Protein AF-0000000084953894 (afdb_homodimer)

Sequence (410 aa):
MKIAQKYSHLNGEEYLLVHHKKLYKEIIDTIRSIDASNFMTKESKEKTMRGKMLYSPIELNRTFNKKFKELGWNECRYQYYITTDQKILPELIMLPYDKQKDFLISKGIKYPISSYKQTDFVKDQIAVEVQFGKYAFVAFDLFVKHLLFYSGGVINLGIEVLPTKKMQAQMSSGVAYYEGEVYNVLRHGRNNPPVPLLILGIEQDMKIAQKYSHLNGEEYLLVHHKKLYKEIIDTIRSIDASNFMTKESKEKTMRGKMLYSPIELNRTFNKKFKELGWNECRYQYYITTDQKILPELIMLPYDKQKDFLISKGIKYPISSYKQTDFVKDQIAVEVQFGKYAFVAFDLFVKHLLFYSGGVINLGIEVLPTKKMQAQMSSGVAYYEGEVYNVLRHGRNNPPVPLLILGIEQD

pLDDT: mean 95.9, std 3.32, range [81.19, 98.88]

Organism: Tannerella forsythia (strain ATCC 43037 / JCM 10827 / CCUG 21028 A / KCTC 5666 / FDC 338) (NCBI:txid203275)

InterPro domains:
  IPR011335 Restriction endonuclease type II-like [SSF52980] (1-203)
  IPR011338 Restriction endonuclease, type II, BamHI/BglIII/BstY [G3DSA:3.40.91.20] (1-204)
  IPR015278 Type-2 restriction enzyme BglII-like [PF09195] (5-202)

Solvent-accessible surface area (backbone atoms only — not comparable to full-atom values): 21800 Å² total; per-residue (Å²): 36,37,78,78,43,79,45,60,38,72,51,24,49,58,49,31,63,72,78,34,45,67,60,47,49,49,54,52,49,55,50,46,68,40,64,53,81,78,33,50,74,32,66,35,82,47,87,93,45,58,70,38,66,17,47,30,51,68,61,52,49,52,52,51,52,52,56,41,43,76,71,63,31,34,67,46,74,49,66,42,68,61,54,77,49,76,85,52,44,72,62,48,60,72,44,58,59,92,49,33,56,60,51,40,41,75,74,67,41,88,74,73,48,75,50,70,50,74,47,64,30,37,51,95,36,32,35,47,44,79,51,71,49,52,37,32,52,53,40,25,40,65,63,39,51,44,41,51,37,36,70,62,66,60,25,73,35,31,33,42,38,27,28,22,59,77,40,32,72,44,38,63,86,63,44,39,28,30,56,63,53,50,28,51,41,56,73,62,36,86,68,32,62,86,51,27,24,31,40,37,14,30,31,68,116,36,36,79,78,43,77,45,60,38,73,51,25,48,58,49,31,64,72,77,33,45,67,61,47,50,48,55,53,49,56,51,45,70,38,65,52,81,78,32,50,73,31,65,34,80,46,89,92,44,58,71,39,67,17,48,31,52,70,61,50,49,51,51,51,51,53,55,41,42,77,72,64,32,32,67,45,75,49,67,42,67,61,56,80,49,76,84,51,44,71,60,48,61,74,43,58,60,91,49,30,58,60,52,41,42,75,75,67,40,89,75,75,48,76,50,70,51,74,47,66,29,37,53,95,37,32,34,47,44,79,50,70,49,50,38,32,53,53,42,24,42,64,64,41,49,44,40,51,37,36,72,64,65,59,26,74,34,32,34,41,39,26,27,22,59,77,42,32,72,43,37,64,84,63,44,39,28,30,56,63,53,47,28,50,40,56,73,62,36,85,68,32,62,84,51,28,24,29,40,36,14,30,31,68,117

Radius of gyration: 21.79 Å; Cα contacts (8 Å, |Δi|>4): 753; chains: 2; bounding box: 54×58×52 Å

Secondary structure (DSSP, 8-state):
-EEEEEEEETTHHHHHHHH-HHHHHHHHHHHHT--GGGG--EEP-SGGGTT-EE--HHHHHHHHHHHHHHTT-EEEEEEEEE-S-TTTHHHHTTS-HHHHHHHHHHTT-SSPEEEEEEEEEEETTEEEEE--SBHHHHHHIIIIIHHHHHHTTS-SEEEEEEE-HHHHTTS-TTB--HHHHHHHHHHT-TT-SSS-EEEEEEE--/-EEEEEEEETTHHHHHHHH-HHHHHHHHHHHHT--GGGG--EEP-SGGGTT-EE--HHHHHHHHHHHHHHTT-EEEEEEEE--S-TTTHHHHTTS-HHHHHHHHHHTT-SSPPEEEEEEEEEETTEEEEE--SBHHHHHHIIIIIHHHHHHTTS-SEEEEEEE-HHHHTTS-TTB--HHHHHHHHHHT-TT-SSS-EEEEEEE--

Structure (mmCIF, N/CA/C/O backbone):
data_AF-0000000084953894-model_v1
#
loop_
_entity.id
_entity.type
_entity.pdbx_description
1 polymer 'Restriction endonuclease BglII'
#
loop_
_atom_site.group_PDB
_atom_site.id
_atom_site.type_symbol
_atom_site.label_atom_id
_atom_site.label_alt_id
_atom_site.label_comp_id
_atom_site.label_asym_id
_atom_site.label_entity_id
_atom_site.label_seq_id
_atom_site.pdbx_PDB_ins_code
_atom_site.Cartn_x
_atom_site.Cartn_y
_atom_site.Cartn_z
_atom_site.occupancy
_atom_site.B_iso_or_equiv
_atom_site.auth_seq_id
_atom_site.auth_comp_id
_atom_site.auth_asym_id
_atom_site.auth_atom_id
_atom_site.pdbx_PDB_model_num
ATOM 1 N N . MET A 1 1 ? -0.68 26.766 4.434 1 94.44 1 MET A N 1
ATOM 2 C CA . MET A 1 1 ? -1.524 25.625 4.758 1 94.44 1 MET A CA 1
ATOM 3 C C . MET A 1 1 ? -1.52 25.344 6.258 1 94.44 1 MET A C 1
ATOM 5 O O . MET A 1 1 ? -0.547 25.672 6.949 1 94.44 1 MET A O 1
ATOM 9 N N . LYS A 1 2 ? -2.607 24.906 6.719 1 96.62 2 LYS A N 1
ATOM 10 C CA . LYS A 1 2 ? -2.66 24.562 8.133 1 96.62 2 LYS A CA 1
ATOM 11 C C . LYS A 1 2 ? -2.639 23.047 8.32 1 96.62 2 LYS A C 1
ATOM 13 O O . LYS A 1 2 ? -3.104 22.297 7.457 1 96.62 2 LYS A O 1
ATOM 18 N N . ILE A 1 3 ? -2.076 22.641 9.43 1 98.25 3 ILE A N 1
ATOM 19 C CA . ILE A 1 3 ? -2.176 21.25 9.883 1 98.25 3 ILE A CA 1
ATOM 20 C C . ILE A 1 3 ? -3.443 21.078 10.719 1 98.25 3 ILE A C 1
ATOM 22 O O . ILE A 1 3 ? -3.502 21.5 11.867 1 98.25 3 ILE A O 1
ATOM 26 N N . ALA A 1 4 ? -4.406 20.453 10.125 1 97.94 4 ALA A N 1
ATOM 27 C CA . ALA A 1 4 ? -5.734 20.391 10.727 1 97.94 4 ALA A CA 1
ATOM 28 C C . ALA A 1 4 ? -5.875 19.172 11.633 1 97.94 4 ALA A C 1
ATOM 30 O O . ALA A 1 4 ? -6.664 19.172 12.578 1 97.94 4 ALA A O 1
ATOM 31 N N . GLN A 1 5 ? -5.156 18.141 11.305 1 97.88 5 GLN A N 1
ATOM 32 C CA . GLN A 1 5 ? -5.258 16.891 12.047 1 97.88 5 GLN A CA 1
ATOM 33 C C . GLN A 1 5 ? -3.896 16.219 12.164 1 97.88 5 GLN A C 1
ATOM 35 O O . GLN A 1 5 ? -3.033 16.375 11.305 1 97.88 5 GLN A O 1
ATOM 40 N N . LYS A 1 6 ? -3.719 15.492 13.242 1 98.44 6 LYS A N 1
ATOM 41 C CA . LYS A 1 6 ? -2.49 14.742 13.492 1 98.44 6 LYS A CA 1
ATOM 42 C C . LYS A 1 6 ? -2.795 13.359 14.062 1 98.44 6 LYS A C 1
ATOM 44 O O . LYS A 1 6 ? -3.721 13.203 14.867 1 98.44 6 LYS A O 1
ATOM 49 N N . TYR A 1 7 ? -2.021 12.406 13.664 1 98.44 7 TYR A N 1
ATOM 50 C CA . TYR A 1 7 ? -2.061 11.078 14.258 1 98.44 7 TYR A CA 1
ATOM 51 C C . TYR A 1 7 ? -0.653 10.57 14.555 1 98.44 7 TYR A C 1
ATOM 53 O O . TYR A 1 7 ? 0.178 10.461 13.648 1 98.44 7 TYR A O 1
ATOM 61 N N . SER A 1 8 ? -0.43 10.336 15.836 1 98.56 8 SER A N 1
ATOM 62 C CA . SER A 1 8 ? 0.861 9.828 16.297 1 98.56 8 SER A CA 1
ATOM 63 C C . SER A 1 8 ? 0.828 8.32 16.484 1 98.56 8 SER A C 1
ATOM 65 O O . SER A 1 8 ? 0.278 7.828 17.484 1 98.56 8 SER A O 1
ATOM 67 N N . HIS A 1 9 ? 1.453 7.535 15.578 1 98.5 9 HIS A N 1
ATOM 68 C CA . HIS A 1 9 ? 1.542 6.082 15.656 1 98.5 9 HIS A CA 1
ATOM 69 C C . HIS A 1 9 ? 2.814 5.645 16.375 1 98.5 9 HIS A C 1
ATOM 71 O O . HIS A 1 9 ? 3.912 6.09 16.031 1 98.5 9 HIS A O 1
ATOM 77 N N . LEU A 1 10 ? 2.703 4.848 17.406 1 98 10 LEU A N 1
ATOM 78 C CA . LEU A 1 10 ? 3.814 4.352 18.203 1 98 10 LEU A CA 1
ATOM 79 C C . LEU A 1 10 ? 4.652 5.508 18.75 1 98 10 LEU A C 1
ATOM 81 O O . LEU A 1 10 ? 5.883 5.48 18.656 1 98 10 LEU A O 1
ATOM 85 N N . ASN A 1 11 ? 3.986 6.609 19.094 1 98.12 11 ASN A N 1
ATOM 86 C CA . ASN A 1 11 ? 4.555 7.781 19.766 1 98.12 11 ASN A CA 1
ATOM 87 C C . ASN A 1 11 ? 5.496 8.547 18.828 1 98.12 11 ASN A C 1
ATOM 89 O O . ASN A 1 11 ? 6.551 9.008 19.266 1 98.12 11 ASN A O 1
ATOM 93 N N . GLY A 1 12 ? 5.102 8.586 17.578 1 98.56 12 GLY A N 1
ATOM 94 C CA . GLY A 1 12 ? 5.918 9.289 16.594 1 98.56 12 GLY A CA 1
ATOM 95 C C . GLY A 1 12 ? 6.066 10.766 16.891 1 98.56 12 GLY A C 1
ATOM 96 O O . GLY A 1 12 ? 7.176 11.305 16.844 1 98.56 12 GLY A O 1
ATOM 97 N N . GLU A 1 13 ? 4.941 11.375 17.219 1 98.81 13 GLU A N 1
ATOM 98 C CA . GLU A 1 13 ? 5.016 12.805 17.484 1 98.81 13 GLU A CA 1
ATOM 99 C C . GLU A 1 13 ? 5.82 13.086 18.75 1 98.81 13 GLU A C 1
ATOM 101 O O . GLU A 1 13 ? 6.625 14.023 18.781 1 98.81 13 GLU A O 1
ATOM 106 N N . GLU A 1 14 ? 5.629 12.32 19.781 1 98.75 14 GLU A N 1
ATOM 107 C CA . GLU A 1 14 ? 6.32 12.469 21.047 1 98.75 14 GLU A CA 1
ATOM 108 C C . GLU A 1 14 ? 7.832 12.336 20.875 1 98.75 14 GLU A C 1
ATOM 110 O O . GLU A 1 14 ? 8.602 13.086 21.5 1 98.75 14 GLU A O 1
ATOM 115 N N . TYR A 1 15 ? 8.188 11.406 20.078 1 98.62 15 TYR A N 1
ATOM 116 C CA . TYR A 1 15 ? 9.602 11.227 19.766 1 98.62 15 TYR A CA 1
ATOM 117 C C . TYR A 1 15 ? 10.195 12.508 19.203 1 98.62 15 TYR A C 1
ATOM 119 O O . TYR A 1 15 ? 11.289 12.922 19.594 1 98.62 15 TYR A O 1
ATOM 127 N N . LEU A 1 16 ? 9.477 13.141 18.297 1 98.69 16 LEU A N 1
ATOM 128 C CA . LEU A 1 16 ? 9.945 14.383 17.688 1 98.69 16 LEU A CA 1
ATOM 129 C C . LEU A 1 16 ? 10.023 15.492 18.734 1 98.69 16 LEU A C 1
ATOM 131 O O . LEU A 1 16 ? 11.008 16.234 18.781 1 98.69 16 LEU A O 1
ATOM 135 N N . LEU A 1 17 ? 9.016 15.648 19.516 1 98.62 17 LEU A N 1
ATOM 136 C CA . LEU A 1 17 ? 8.914 16.703 20.516 1 98.62 17 LEU A CA 1
ATOM 137 C C . LEU A 1 17 ? 10.062 16.625 21.516 1 98.62 17 LEU A C 1
ATOM 139 O O . LEU A 1 17 ? 10.539 17.641 22.016 1 98.62 17 LEU A O 1
ATOM 143 N N . VAL A 1 18 ? 10.539 15.414 21.797 1 98.5 18 VAL A N 1
ATOM 144 C CA . VAL A 1 18 ? 11.555 15.211 22.812 1 98.5 18 VAL A CA 1
ATOM 145 C C . VAL A 1 18 ? 12.945 15.258 22.188 1 98.5 18 VAL A C 1
ATOM 147 O O . VAL A 1 18 ? 13.844 15.93 22.703 1 98.5 18 VAL A O 1
ATOM 150 N N . HIS A 1 19 ? 13.164 14.609 21.078 1 98.31 19 HIS A N 1
ATOM 151 C CA . HIS A 1 19 ? 14.516 14.375 20.578 1 98.31 19 HIS A CA 1
ATOM 152 C C . HIS A 1 19 ? 14.82 15.266 19.375 1 98.31 19 HIS A C 1
ATOM 154 O O . HIS A 1 19 ? 15.984 15.438 19.016 1 98.31 19 HIS A O 1
ATOM 160 N N . HIS A 1 20 ? 13.742 15.836 18.734 1 98.44 20 HIS A N 1
ATOM 161 C CA . HIS A 1 20 ? 13.945 16.578 17.5 1 98.44 20 HIS A CA 1
ATOM 162 C C . HIS A 1 20 ? 13.039 17.812 17.438 1 98.44 20 HIS A C 1
ATOM 164 O O . HIS A 1 20 ? 12.391 18.047 16.422 1 98.44 20 HIS A O 1
ATOM 170 N N . LYS A 1 21 ? 12.945 18.578 18.469 1 98.19 21 LYS A N 1
ATOM 171 C CA . LYS A 1 21 ? 12.016 19.688 18.609 1 98.19 21 LYS A CA 1
ATOM 172 C C . LYS A 1 21 ? 12.234 20.719 17.516 1 98.19 21 LYS A C 1
ATOM 174 O O . LYS A 1 21 ? 11.273 21.188 16.891 1 98.19 21 LYS A O 1
ATOM 179 N N . LYS A 1 22 ? 13.406 21.078 17.234 1 98.19 22 LYS A N 1
ATOM 180 C CA . LYS A 1 22 ? 13.719 22.094 16.219 1 98.19 22 LYS A CA 1
ATOM 181 C C . LYS A 1 22 ? 13.359 21.609 14.828 1 98.19 22 LYS A C 1
ATOM 183 O O . LYS A 1 22 ? 12.797 22.375 14.031 1 98.19 22 LYS A O 1
ATOM 188 N N . LEU A 1 23 ? 13.75 20.359 14.578 1 98.5 23 LEU A N 1
ATOM 189 C CA . LEU A 1 23 ? 13.438 19.781 13.281 1 98.5 23 LEU A CA 1
ATOM 190 C C . LEU A 1 23 ? 11.938 19.719 13.062 1 98.5 23 LEU A C 1
ATOM 192 O O . LEU A 1 23 ? 11.445 19.969 11.961 1 98.5 23 LEU A O 1
ATOM 196 N N . TYR A 1 24 ? 11.25 19.312 14.109 1 98.69 24 TYR A N 1
ATOM 197 C CA . TYR A 1 24 ? 9.789 19.25 14.039 1 98.69 24 TYR A CA 1
ATOM 198 C C . TYR A 1 24 ? 9.203 20.625 13.734 1 98.69 24 TYR A C 1
ATOM 200 O O . TYR A 1 24 ? 8.328 20.75 12.875 1 98.69 24 TYR A O 1
ATOM 208 N N . LYS A 1 25 ? 9.656 21.625 14.398 1 98.5 25 LYS A N 1
ATOM 209 C CA . LYS A 1 25 ? 9.219 23 14.141 1 98.5 25 LYS A CA 1
ATOM 210 C C . LYS A 1 25 ? 9.5 23.406 12.695 1 98.5 25 LYS A C 1
ATOM 212 O O . LYS A 1 25 ? 8.68 24.062 12.062 1 98.5 25 LYS A O 1
ATOM 217 N N . GLU A 1 26 ? 10.656 23.016 12.219 1 98.56 26 GLU A N 1
ATOM 218 C CA . GLU A 1 26 ? 11.039 23.281 10.836 1 98.56 26 GLU A CA 1
ATOM 219 C C . GLU A 1 26 ? 10.023 22.688 9.859 1 98.56 26 GLU A C 1
ATOM 221 O O . GLU A 1 26 ? 9.625 23.344 8.898 1 98.56 26 GLU A O 1
ATOM 226 N N . ILE A 1 27 ? 9.617 21.438 10.078 1 98.62 27 ILE A N 1
ATOM 227 C CA . ILE A 1 27 ? 8.641 20.766 9.234 1 98.62 27 ILE A CA 1
ATOM 228 C C . ILE A 1 27 ? 7.305 21.5 9.289 1 98.62 27 ILE A C 1
ATOM 230 O O . ILE A 1 27 ? 6.719 21.812 8.25 1 98.62 27 ILE A O 1
ATOM 234 N N . ILE A 1 28 ? 6.863 21.844 10.5 1 98.62 28 ILE A N 1
ATOM 235 C CA . ILE A 1 28 ? 5.586 22.516 10.711 1 98.62 28 ILE A CA 1
ATOM 236 C C . ILE A 1 28 ? 5.605 23.875 10.031 1 98.62 28 ILE A C 1
ATOM 238 O O . ILE A 1 28 ? 4.66 24.25 9.328 1 98.62 28 ILE A O 1
ATOM 242 N N . ASP A 1 29 ? 6.645 24.578 10.211 1 98.38 29 ASP A N 1
ATOM 243 C CA . ASP A 1 29 ? 6.773 25.922 9.633 1 98.38 29 ASP A CA 1
ATOM 244 C C . ASP A 1 29 ? 6.781 25.859 8.109 1 98.38 29 ASP A C 1
ATOM 246 O O . ASP A 1 29 ? 6.219 26.734 7.441 1 98.38 29 ASP A O 1
ATOM 250 N N . THR A 1 30 ? 7.48 24.859 7.582 1 98.31 30 THR A N 1
ATOM 251 C CA . THR A 1 30 ? 7.516 24.672 6.137 1 98.31 30 THR A CA 1
ATOM 252 C C . THR A 1 30 ? 6.109 24.469 5.582 1 98.31 30 THR A C 1
ATOM 254 O O . THR A 1 30 ? 5.715 25.125 4.613 1 98.31 30 THR A O 1
ATOM 257 N N . ILE A 1 31 ? 5.32 23.609 6.219 1 98 31 ILE A N 1
ATOM 258 C CA . ILE A 1 31 ? 3.955 23.344 5.789 1 98 31 ILE A CA 1
ATOM 259 C C . ILE A 1 31 ? 3.119 24.609 5.879 1 98 31 ILE A C 1
ATOM 261 O O . ILE A 1 31 ? 2.414 24.969 4.93 1 98 31 ILE A O 1
ATOM 265 N N . ARG A 1 32 ? 3.289 25.375 6.93 1 97.38 32 ARG A N 1
ATOM 266 C CA . ARG A 1 32 ? 2.475 26.547 7.211 1 97.38 32 ARG A CA 1
ATOM 267 C C . ARG A 1 32 ? 2.855 27.703 6.297 1 97.38 32 ARG A C 1
ATOM 269 O O . ARG A 1 32 ? 2.057 28.625 6.078 1 97.38 32 ARG A O 1
ATOM 276 N N . SER A 1 33 ? 4.012 27.672 5.809 1 96.75 33 SER A N 1
ATOM 277 C CA . SER A 1 33 ? 4.5 28.766 4.969 1 96.75 33 SER A CA 1
ATOM 278 C C . SER A 1 33 ? 3.889 28.703 3.574 1 96.75 33 SER A C 1
ATOM 280 O O . SER A 1 33 ? 3.982 29.672 2.811 1 96.75 33 SER A O 1
ATOM 282 N N . ILE A 1 34 ? 3.297 27.578 3.23 1 95.38 34 ILE A N 1
ATOM 283 C CA . ILE A 1 34 ? 2.748 27.391 1.893 1 95.38 34 ILE A CA 1
ATOM 284 C C . ILE A 1 34 ? 1.28 27.812 1.873 1 95.38 34 ILE A C 1
ATOM 286 O O . ILE A 1 34 ? 0.494 27.391 2.723 1 95.38 34 ILE A O 1
ATOM 290 N N . ASP A 1 35 ? 0.935 28.656 0.939 1 92.19 35 ASP A N 1
ATOM 291 C CA . ASP A 1 35 ? -0.45 29.078 0.748 1 92.19 35 ASP A CA 1
ATOM 292 C C . ASP A 1 35 ? -1.132 28.25 -0.333 1 92.19 35 ASP A C 1
ATOM 294 O O . ASP A 1 35 ? -0.946 28.484 -1.526 1 92.19 35 ASP A O 1
ATOM 298 N N . ALA A 1 36 ? -2.008 27.422 0.096 1 86.5 36 ALA A N 1
ATOM 299 C CA . ALA A 1 36 ? -2.635 26.469 -0.813 1 86.5 36 ALA A CA 1
ATOM 300 C C . ALA A 1 36 ? -3.506 27.172 -1.842 1 86.5 36 ALA A C 1
ATOM 302 O O . ALA A 1 36 ? -3.727 26.656 -2.941 1 86.5 36 ALA A O 1
ATOM 303 N N . SER A 1 37 ? -4.051 28.297 -1.522 1 85.88 37 SER A N 1
ATOM 304 C CA . SER A 1 37 ? -4.973 29.016 -2.408 1 85.88 37 SER A CA 1
ATOM 305 C C . SER A 1 37 ? -4.301 29.375 -3.729 1 85.88 37 SER A C 1
ATOM 307 O O . SER A 1 37 ? -4.973 29.562 -4.742 1 85.88 37 SER A O 1
ATOM 309 N N . ASN A 1 38 ? -3.049 29.406 -3.705 1 88.94 38 ASN A N 1
ATOM 310 C CA . ASN A 1 38 ? -2.289 29.781 -4.891 1 88.94 38 ASN A CA 1
ATOM 311 C C . ASN A 1 38 ? -2.158 28.625 -5.871 1 88.94 38 ASN A C 1
ATOM 313 O O . ASN A 1 38 ? -1.687 28.812 -6.996 1 88.94 38 ASN A O 1
ATOM 317 N N . PHE A 1 39 ? -2.768 27.5 -5.445 1 91.5 39 PHE A N 1
ATOM 318 C CA . PHE A 1 39 ? -2.43 26.328 -6.254 1 91.5 39 PHE A CA 1
ATOM 319 C C . PHE A 1 39 ? -3.688 25.688 -6.824 1 91.5 39 PHE A C 1
ATOM 321 O O . PHE A 1 39 ? -3.664 24.531 -7.242 1 91.5 39 PHE A O 1
ATOM 328 N N . MET A 1 40 ? -4.762 26.406 -6.75 1 90.31 40 MET A N 1
ATOM 329 C CA . MET A 1 40 ? -5.953 25.969 -7.473 1 90.31 40 MET A CA 1
ATOM 330 C C . MET A 1 40 ? -5.863 26.359 -8.945 1 90.31 40 MET A C 1
ATOM 332 O O . MET A 1 40 ? -6.648 27.172 -9.43 1 90.31 40 MET A O 1
ATOM 336 N N . THR A 1 41 ? -5.031 25.719 -9.672 1 89.06 41 THR A N 1
ATOM 337 C CA . THR A 1 41 ? -4.68 26.156 -11.016 1 89.06 41 THR A CA 1
ATOM 338 C C . THR A 1 41 ? -5.004 25.062 -12.031 1 89.06 41 THR A C 1
ATOM 340 O O . THR A 1 41 ? -4.809 25.25 -13.234 1 89.06 41 THR A O 1
ATOM 343 N N . LYS A 1 42 ? -5.477 23.953 -11.492 1 89.75 42 LYS A N 1
ATOM 344 C CA . LYS A 1 42 ? -5.801 22.844 -12.391 1 89.75 42 LYS A CA 1
ATOM 345 C C . LYS A 1 42 ? -7.285 22.844 -12.75 1 89.75 42 LYS A C 1
ATOM 347 O O . LYS A 1 42 ? -8.141 22.719 -11.867 1 89.75 42 LYS A O 1
ATOM 352 N N . GLU A 1 43 ? -7.566 22.953 -14.023 1 92 43 GLU A N 1
ATOM 353 C CA . GLU A 1 43 ? -8.953 22.828 -14.453 1 92 43 GLU A CA 1
ATOM 354 C C . GLU A 1 43 ? -9.328 21.359 -14.688 1 92 43 GLU A C 1
ATOM 356 O O . GLU A 1 43 ? -8.656 20.672 -15.453 1 92 43 GLU A O 1
ATOM 361 N N . SER A 1 44 ? -10.32 20.859 -14.031 1 90.06 44 SER A N 1
ATOM 362 C CA . SER A 1 44 ? -10.711 19.453 -14.102 1 90.06 44 SER A CA 1
ATOM 363 C C . SER A 1 44 ? -11.281 19.109 -15.477 1 90.06 44 SER A C 1
ATOM 365 O O . SER A 1 44 ? -12.094 19.859 -16.016 1 90.06 44 SER A O 1
ATOM 367 N N . LYS A 1 45 ? -10.805 18 -16 1 89.25 45 LYS A N 1
ATOM 368 C CA . LYS A 1 45 ? -11.352 17.453 -17.234 1 89.25 45 LYS A CA 1
ATOM 369 C C . LYS A 1 45 ? -12.211 16.219 -16.969 1 89.25 45 LYS A C 1
ATOM 371 O O . LYS A 1 45 ? -12.781 15.633 -17.891 1 89.25 45 LYS A O 1
ATOM 376 N N . GLU A 1 46 ? -12.281 15.82 -15.641 1 87.44 46 GLU A N 1
ATOM 377 C CA . GLU A 1 46 ? -13.07 14.656 -15.273 1 87.44 46 GLU A CA 1
ATOM 378 C C . GLU A 1 46 ? -14.562 14.922 -15.445 1 87.44 46 GLU A C 1
ATOM 380 O O . GLU A 1 46 ? -15.039 16.016 -15.164 1 87.44 46 GLU A O 1
ATOM 385 N N . LYS A 1 47 ? -15.25 13.82 -15.883 1 85.5 47 LYS A N 1
ATOM 386 C CA . LYS A 1 47 ? -16.672 13.914 -16.203 1 85.5 47 LYS A CA 1
ATOM 387 C C . LYS A 1 47 ? -17.453 14.5 -15.031 1 85.5 47 LYS A C 1
ATOM 389 O O . LYS A 1 47 ? -18.328 15.352 -15.227 1 85.5 47 LYS A O 1
ATOM 394 N N . THR A 1 48 ? -17.141 14.172 -13.805 1 81.19 48 THR A N 1
ATOM 395 C CA . THR A 1 48 ? -17.938 14.523 -12.633 1 81.19 48 THR A CA 1
ATOM 396 C C . THR A 1 48 ? -17.578 15.914 -12.125 1 81.19 48 THR A C 1
ATOM 398 O O . THR A 1 48 ? -18.266 16.484 -11.281 1 81.19 48 THR A O 1
ATOM 401 N N . MET A 1 49 ? -16.406 16.578 -12.594 1 84.31 49 MET A N 1
ATOM 402 C CA . MET A 1 49 ? -15.977 17.875 -12.07 1 84.31 49 MET A CA 1
ATOM 403 C C . MET A 1 49 ? -15.531 18.797 -13.195 1 84.31 49 MET A C 1
ATOM 405 O O . MET A 1 49 ? -14.703 19.688 -12.992 1 84.31 49 MET A O 1
ATOM 409 N N . ARG A 1 50 ? -16.031 18.625 -14.367 1 85.62 50 ARG A N 1
ATOM 410 C CA . ARG A 1 50 ? -15.562 19.328 -15.555 1 85.62 50 ARG A CA 1
ATOM 411 C C . ARG A 1 50 ? -15.633 20.828 -15.359 1 85.62 50 ARG A C 1
ATOM 413 O O . ARG A 1 50 ? -16.672 21.359 -14.945 1 85.62 50 ARG A O 1
ATOM 420 N N . GLY A 1 51 ? -14.461 21.469 -15.555 1 87 51 GLY A N 1
ATOM 421 C CA . GLY A 1 51 ? -14.422 22.922 -15.523 1 87 51 GLY A CA 1
ATOM 422 C C . GLY A 1 51 ? -14.07 23.469 -14.156 1 87 51 GLY A C 1
ATOM 423 O O . GLY A 1 51 ? -13.711 24.641 -14.023 1 87 51 GLY A O 1
ATOM 424 N N . LYS A 1 52 ? -14.172 22.672 -13.18 1 90.56 52 LYS A N 1
ATOM 425 C CA . LYS A 1 52 ? -13.852 23.125 -11.828 1 90.56 52 LYS A CA 1
ATOM 426 C C . LYS A 1 52 ? -12.344 23.312 -11.648 1 90.56 52 LYS A C 1
ATOM 428 O O . LYS A 1 52 ? -11.555 22.531 -12.188 1 90.56 52 LYS A O 1
ATOM 433 N N . MET A 1 53 ? -12.047 24.375 -10.922 1 92.69 53 MET A N 1
ATOM 434 C CA . MET A 1 53 ? -10.641 24.594 -10.594 1 92.69 53 MET A CA 1
ATOM 435 C C . MET A 1 53 ? -10.234 23.781 -9.367 1 92.69 53 MET A C 1
ATOM 437 O O . MET A 1 53 ? -10.867 23.891 -8.312 1 92.69 53 MET A O 1
ATOM 441 N N . LEU A 1 54 ? -9.195 22.969 -9.547 1 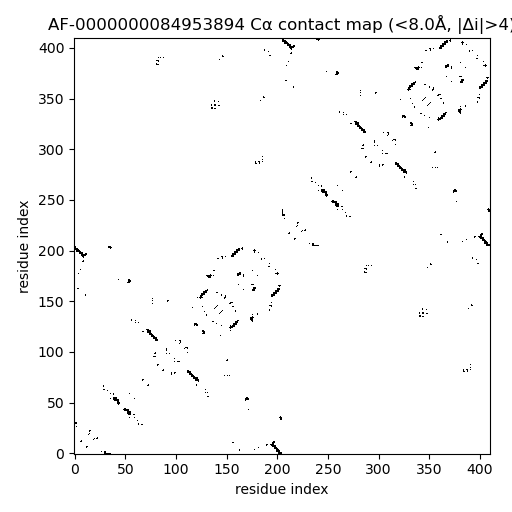94.5 54 LEU A N 1
ATOM 442 C CA . LEU A 1 54 ? -8.727 22.062 -8.492 1 94.5 54 LEU A CA 1
ATOM 443 C C . LEU A 1 54 ? -7.289 22.391 -8.102 1 94.5 54 LEU A C 1
ATOM 445 O O . LEU A 1 54 ? -6.57 23.062 -8.852 1 94.5 54 LEU A O 1
ATOM 449 N N . TYR A 1 55 ? -6.93 21.984 -6.902 1 94.25 55 TYR A N 1
ATOM 450 C CA . TYR A 1 55 ? -5.523 22.062 -6.516 1 94.25 55 TYR A CA 1
ATOM 451 C C . TYR A 1 55 ? -4.652 21.266 -7.473 1 94.25 55 TYR A C 1
ATOM 453 O O . TYR A 1 55 ? -5.023 20.156 -7.883 1 94.25 55 TYR A O 1
ATOM 461 N N . SER A 1 56 ? -3.518 21.812 -7.742 1 93.62 56 SER A N 1
ATOM 462 C CA . SER A 1 56 ? -2.559 21.141 -8.609 1 93.62 56 SER A CA 1
ATOM 463 C C . SER A 1 56 ? -1.504 20.391 -7.805 1 93.62 56 SER A C 1
ATOM 465 O O . SER A 1 56 ? -0.618 21.016 -7.211 1 93.62 56 SER A O 1
ATOM 467 N N . PRO A 1 57 ? -1.509 19.109 -7.855 1 93.44 57 PRO A N 1
ATOM 468 C CA . PRO A 1 57 ? -0.488 18.344 -7.125 1 93.44 57 PRO A CA 1
ATOM 469 C C . PRO A 1 57 ? 0.93 18.656 -7.602 1 93.44 57 PRO A C 1
ATOM 471 O O . PRO A 1 57 ? 1.86 18.703 -6.793 1 93.44 57 PRO A O 1
ATOM 474 N N . ILE A 1 58 ? 1.077 18.859 -8.867 1 93.94 58 ILE A N 1
ATOM 475 C CA . ILE A 1 58 ? 2.391 19.109 -9.453 1 93.94 58 ILE A CA 1
ATOM 476 C C . ILE A 1 58 ? 2.986 20.375 -8.852 1 93.94 58 ILE A C 1
ATOM 478 O O . ILE A 1 58 ? 4.133 20.375 -8.398 1 93.94 58 ILE A O 1
ATOM 482 N N . GLU A 1 59 ? 2.234 21.422 -8.812 1 94.69 59 GLU A N 1
ATOM 483 C CA . GLU A 1 59 ? 2.707 22.703 -8.281 1 94.69 59 GLU A CA 1
ATOM 484 C C . GLU A 1 59 ? 2.945 22.609 -6.773 1 94.69 59 GLU A C 1
ATOM 486 O O . GLU A 1 59 ? 3.92 23.172 -6.266 1 94.69 59 GLU A O 1
ATOM 491 N N . LEU A 1 60 ? 2.061 21.953 -6.07 1 94.94 60 LEU A N 1
ATOM 492 C CA . LEU A 1 60 ? 2.232 21.766 -4.633 1 94.94 60 LEU A CA 1
ATOM 493 C C . LEU A 1 60 ? 3.523 21.016 -4.332 1 94.94 60 LEU A C 1
ATOM 495 O O . LEU A 1 60 ? 4.316 21.438 -3.488 1 94.94 60 LEU A O 1
ATOM 499 N N . ASN A 1 61 ? 3.721 19.953 -5.066 1 94.62 61 ASN A N 1
ATOM 500 C CA . ASN A 1 61 ? 4.918 19.156 -4.871 1 94.62 61 ASN A CA 1
ATOM 501 C C . ASN A 1 61 ? 6.188 19.953 -5.152 1 94.62 61 ASN A C 1
ATOM 503 O O . ASN A 1 61 ? 7.18 19.828 -4.43 1 94.62 61 ASN A O 1
ATOM 507 N N . ARG A 1 62 ? 6.121 20.672 -6.223 1 95.75 62 ARG A N 1
ATOM 508 C CA . ARG A 1 62 ? 7.266 21.5 -6.574 1 95.75 62 ARG A CA 1
ATOM 509 C C . ARG A 1 62 ? 7.602 22.469 -5.445 1 95.75 62 ARG A C 1
ATOM 511 O O . ARG A 1 62 ? 8.773 22.672 -5.129 1 95.75 62 ARG A O 1
ATOM 518 N N . THR A 1 63 ? 6.617 23.094 -4.895 1 96.62 63 THR A N 1
ATOM 519 C CA . THR A 1 63 ? 6.801 24.062 -3.82 1 96.62 63 THR A CA 1
ATOM 520 C C . THR A 1 63 ? 7.371 23.391 -2.576 1 96.62 63 THR A C 1
ATOM 522 O O . THR A 1 63 ? 8.328 23.891 -1.974 1 96.62 63 THR A O 1
ATOM 525 N N . PHE A 1 64 ? 6.82 22.234 -2.186 1 97.38 64 PHE A N 1
ATOM 526 C CA . PHE A 1 64 ? 7.34 21.484 -1.051 1 97.38 64 PHE A CA 1
ATOM 527 C C . PHE A 1 64 ? 8.789 21.078 -1.29 1 97.38 64 PHE A C 1
ATOM 529 O O . PHE A 1 64 ? 9.633 21.203 -0.393 1 97.38 64 PHE A O 1
ATOM 536 N N . ASN A 1 65 ? 9.031 20.609 -2.471 1 97.38 65 ASN A N 1
ATOM 537 C CA . ASN A 1 65 ? 10.383 20.188 -2.822 1 97.38 65 ASN A CA 1
ATOM 538 C C . ASN A 1 65 ? 11.383 21.328 -2.658 1 97.38 65 ASN A C 1
ATOM 540 O O . ASN A 1 65 ? 12.445 21.141 -2.061 1 97.38 65 ASN A O 1
ATOM 544 N N . LYS A 1 66 ? 11.055 22.469 -3.176 1 97.5 66 LYS A N 1
ATOM 545 C CA . LYS A 1 66 ? 11.922 23.641 -3.08 1 97.5 66 LYS A CA 1
ATOM 546 C C . LYS A 1 66 ? 12.18 24.016 -1.623 1 97.5 66 LYS A C 1
ATOM 548 O O . LYS A 1 66 ? 13.328 24.203 -1.219 1 97.5 66 LYS A O 1
ATOM 553 N N . LYS A 1 67 ? 11.164 24.047 -0.864 1 98 67 LYS A N 1
ATOM 554 C CA . LYS A 1 67 ? 11.273 24.516 0.515 1 98 67 LYS A CA 1
ATOM 555 C C . LYS A 1 67 ? 12.055 23.531 1.373 1 98 67 LYS A C 1
ATOM 557 O O . LYS A 1 67 ? 12.922 23.938 2.158 1 98 67 LYS A O 1
ATOM 562 N N . PHE A 1 68 ? 11.812 22.25 1.229 1 98.31 68 PHE A N 1
ATOM 563 C CA . PHE A 1 68 ? 12.531 21.25 2.006 1 98.31 68 PHE A CA 1
ATOM 564 C C . PHE A 1 68 ? 13.992 21.188 1.587 1 98.31 68 PHE A C 1
ATOM 566 O O . PHE A 1 68 ? 14.883 21.062 2.432 1 98.31 68 PHE A O 1
ATOM 573 N N . LYS A 1 69 ? 14.211 21.344 0.323 1 97.69 69 LYS A N 1
ATOM 574 C CA . LYS A 1 69 ? 15.586 21.297 -0.161 1 97.69 69 LYS A CA 1
ATOM 575 C C . LYS A 1 69 ? 16.391 22.484 0.361 1 97.69 69 LYS A C 1
ATOM 577 O O . LYS A 1 69 ? 17.562 22.344 0.729 1 97.69 69 LYS A O 1
ATOM 582 N N . GLU A 1 70 ? 15.805 23.641 0.4 1 97.94 70 GLU A N 1
ATOM 583 C CA . GLU A 1 70 ? 16.453 24.859 0.915 1 97.94 70 GLU A CA 1
ATOM 584 C C . GLU A 1 70 ? 16.828 24.688 2.383 1 97.94 70 GLU A C 1
ATOM 586 O O . GLU A 1 70 ? 17.766 25.328 2.861 1 97.94 70 GLU A O 1
ATOM 591 N N . LEU A 1 71 ? 16.109 23.781 3.037 1 98.25 71 LEU A N 1
ATOM 592 C CA . LEU A 1 71 ? 16.344 23.578 4.465 1 98.25 71 LEU A CA 1
ATOM 593 C C . LEU A 1 71 ? 17.25 22.375 4.703 1 98.25 71 LEU A C 1
ATOM 595 O O . LEU A 1 71 ? 17.422 21.953 5.844 1 98.25 71 LEU A O 1
ATOM 599 N N . GLY A 1 72 ? 17.766 21.766 3.639 1 98.12 72 GLY A N 1
ATOM 600 C CA . GLY A 1 72 ? 18.781 20.719 3.768 1 98.12 72 GLY A CA 1
ATOM 601 C C . GLY A 1 72 ? 18.188 19.328 3.775 1 98.12 72 GLY A C 1
ATOM 602 O O . GLY A 1 72 ? 18.891 18.359 4.113 1 98.12 72 GLY A O 1
ATOM 603 N N . TRP A 1 73 ? 16.922 19.172 3.514 1 98.31 73 TRP A N 1
ATOM 604 C CA . TRP A 1 73 ? 16.328 17.859 3.326 1 98.31 73 TRP A CA 1
ATOM 605 C C . TRP A 1 73 ? 16.734 17.266 1.978 1 98.31 73 TRP A C 1
ATOM 607 O O . TRP A 1 73 ? 16.75 17.969 0.964 1 98.31 73 TRP A O 1
ATOM 617 N N . ASN A 1 74 ? 17.078 16 2.006 1 96.94 74 ASN A N 1
ATOM 618 C CA . ASN A 1 74 ? 17.609 15.43 0.779 1 96.94 74 ASN A CA 1
ATOM 619 C C . ASN A 1 74 ? 16.969 14.078 0.464 1 96.94 74 ASN A C 1
ATOM 621 O O . ASN A 1 74 ? 16.453 13.414 1.356 1 96.94 74 ASN A O 1
ATOM 625 N N . GLU A 1 75 ? 17.078 13.766 -0.74 1 96.94 75 GLU A N 1
ATOM 626 C CA . GLU A 1 75 ? 16.641 12.453 -1.204 1 96.94 75 GLU A CA 1
ATOM 627 C C . GLU A 1 75 ? 17.531 11.344 -0.643 1 96.94 75 GLU A C 1
ATOM 629 O O . GLU A 1 75 ? 18.734 11.539 -0.459 1 96.94 75 GLU A O 1
ATOM 634 N N . CYS A 1 76 ? 16.938 10.258 -0.331 1 96.81 76 CYS A N 1
ATOM 635 C CA . CYS A 1 76 ? 17.672 9.094 0.18 1 96.81 76 CYS A CA 1
ATOM 636 C C . CYS A 1 76 ? 17.203 7.82 -0.514 1 96.81 76 CYS A C 1
ATOM 638 O O . CYS A 1 76 ? 16.016 7.559 -0.616 1 96.81 76 CYS A O 1
ATOM 640 N N . ARG A 1 77 ? 18.156 7.066 -1.01 1 95.94 77 ARG A N 1
ATOM 641 C CA . ARG A 1 77 ? 17.906 5.773 -1.64 1 95.94 77 ARG A CA 1
ATOM 642 C C . ARG A 1 77 ? 18.406 4.629 -0.765 1 95.94 77 ARG A C 1
ATOM 644 O O . ARG A 1 77 ? 19.516 4.672 -0.251 1 95.94 77 ARG A O 1
ATOM 651 N N . TYR A 1 78 ? 17.562 3.684 -0.545 1 96.06 78 TYR A N 1
ATOM 652 C CA . TYR A 1 78 ? 17.906 2.492 0.22 1 96.06 78 TYR A CA 1
ATOM 653 C C . TYR A 1 78 ? 17.938 1.257 -0.674 1 96.06 78 TYR A C 1
ATOM 655 O O . TYR A 1 78 ? 16.906 0.841 -1.195 1 96.06 78 TYR A O 1
ATOM 663 N N . GLN A 1 79 ? 19.156 0.731 -0.841 1 96.94 79 GLN A N 1
ATOM 664 C CA . GLN A 1 79 ? 19.344 -0.459 -1.668 1 96.94 79 GLN A CA 1
ATOM 665 C C . GLN A 1 79 ? 19.359 -1.723 -0.814 1 96.94 79 GLN A C 1
ATOM 667 O O . GLN A 1 79 ? 19.938 -1.729 0.279 1 96.94 79 GLN A O 1
ATOM 672 N N . TYR A 1 80 ? 18.797 -2.785 -1.331 1 97.56 80 TYR A N 1
ATOM 673 C CA . TYR A 1 80 ? 18.719 -4.027 -0.571 1 97.56 80 TYR A CA 1
ATOM 674 C C . TYR A 1 80 ? 18.5 -5.219 -1.495 1 97.56 80 TYR A C 1
ATOM 676 O O . TYR A 1 80 ? 18.047 -5.059 -2.629 1 97.56 80 TYR A O 1
ATOM 684 N N . TYR A 1 81 ? 18.906 -6.402 -1.056 1 98 81 TYR A N 1
ATOM 685 C CA . TYR A 1 81 ? 18.531 -7.656 -1.701 1 98 81 TYR A CA 1
ATOM 686 C C . TYR A 1 81 ? 17.297 -8.266 -1.041 1 98 81 TYR A C 1
ATOM 688 O O . TYR A 1 81 ? 17.047 -8.039 0.145 1 98 81 TYR A O 1
ATOM 696 N N . ILE A 1 82 ? 16.547 -9.031 -1.799 1 97.44 82 ILE A N 1
ATOM 697 C CA . ILE A 1 82 ? 15.289 -9.547 -1.256 1 97.44 82 ILE A CA 1
ATOM 698 C C . ILE A 1 82 ? 15.406 -11.055 -1.043 1 97.44 82 ILE A C 1
ATOM 700 O O . ILE A 1 82 ? 16.266 -11.711 -1.641 1 97.44 82 ILE A O 1
ATOM 704 N N . THR A 1 83 ? 14.594 -11.547 -0.198 1 97.56 83 THR A N 1
ATOM 705 C CA . THR A 1 83 ? 14.414 -12.984 0.005 1 97.56 83 THR A CA 1
ATOM 706 C C . THR A 1 83 ? 12.961 -13.305 0.317 1 97.56 83 THR A C 1
ATOM 708 O O . THR A 1 83 ? 12.234 -12.469 0.858 1 97.56 83 THR A O 1
ATOM 711 N N . THR A 1 84 ? 12.492 -14.461 -0.084 1 96.88 84 THR A N 1
ATOM 712 C CA . THR A 1 84 ? 11.156 -14.93 0.273 1 96.88 84 THR A CA 1
ATOM 713 C C . THR A 1 84 ? 11.227 -15.969 1.391 1 96.88 84 THR A C 1
ATOM 715 O O . THR A 1 84 ? 10.219 -16.578 1.749 1 96.88 84 THR A O 1
ATOM 718 N N . ASP A 1 85 ? 12.422 -16.156 1.906 1 95.75 85 ASP A N 1
ATOM 719 C CA . ASP A 1 85 ? 12.633 -17.094 3.004 1 95.75 85 ASP A CA 1
ATOM 720 C C . ASP A 1 85 ? 12.641 -16.375 4.352 1 95.75 85 ASP A C 1
ATOM 722 O O . ASP A 1 85 ? 13.594 -15.656 4.676 1 95.75 85 ASP A O 1
ATOM 726 N N . GLN A 1 86 ? 11.688 -16.656 5.098 1 94.44 86 GLN A N 1
ATOM 727 C CA . GLN A 1 86 ? 11.469 -15.984 6.375 1 94.44 86 GLN A CA 1
ATOM 728 C C . GLN A 1 86 ? 12.609 -16.281 7.348 1 94.44 86 GLN A C 1
ATOM 730 O O . GLN A 1 86 ? 12.945 -15.445 8.195 1 94.44 86 GLN A O 1
ATOM 735 N N . LYS A 1 87 ? 13.273 -17.406 7.199 1 94.75 87 LYS A N 1
ATOM 736 C CA . LYS A 1 87 ? 14.289 -17.844 8.156 1 94.75 87 LYS A CA 1
ATOM 737 C C . LYS A 1 87 ? 15.586 -17.062 7.98 1 94.75 87 LYS A C 1
ATOM 739 O O . LYS A 1 87 ? 16.328 -16.859 8.945 1 94.75 87 LYS A O 1
ATOM 744 N N . ILE A 1 88 ? 15.836 -16.594 6.836 1 96.12 88 ILE A N 1
ATOM 745 C CA . ILE A 1 88 ? 17.125 -15.969 6.598 1 96.12 88 ILE A CA 1
ATOM 746 C C . ILE A 1 88 ? 16.984 -14.445 6.629 1 96.12 88 ILE A C 1
ATOM 748 O O . ILE A 1 88 ? 17.984 -13.727 6.73 1 96.12 88 ILE A O 1
ATOM 752 N N . LEU A 1 89 ? 15.75 -13.961 6.547 1 95.88 89 LEU A N 1
ATOM 753 C CA . LEU A 1 89 ? 15.469 -12.531 6.441 1 95.88 89 LEU A CA 1
ATOM 754 C C . LEU A 1 89 ? 16.094 -11.773 7.602 1 95.88 89 LEU A C 1
ATOM 756 O O . LEU A 1 89 ? 16.766 -10.758 7.391 1 95.88 89 LEU A O 1
ATOM 760 N N . PRO A 1 90 ? 15.953 -12.273 8.844 1 94.06 90 PRO A N 1
ATOM 761 C CA . PRO A 1 90 ? 16.5 -11.5 9.961 1 94.06 90 PRO A CA 1
ATOM 762 C C . PRO A 1 90 ? 18.016 -11.289 9.844 1 94.06 90 PRO A C 1
ATOM 764 O O . PRO A 1 90 ? 18.516 -10.219 10.203 1 94.06 90 PRO A O 1
ATOM 767 N N . GLU A 1 91 ? 18.703 -12.227 9.312 1 95.88 91 GLU A N 1
ATOM 768 C CA . GLU A 1 91 ? 20.141 -12.109 9.125 1 95.88 91 GLU A CA 1
ATOM 769 C C . GLU A 1 91 ? 20.469 -11.188 7.949 1 95.88 91 GLU A C 1
ATOM 771 O O . GLU A 1 91 ? 21.391 -10.375 8.023 1 95.88 91 GLU A O 1
ATOM 776 N N . LEU A 1 92 ? 19.766 -11.312 6.934 1 96.62 92 LEU A N 1
ATOM 777 C CA . LEU A 1 92 ? 20 -10.547 5.711 1 96.62 92 LEU A CA 1
ATOM 778 C C . LEU A 1 92 ? 19.891 -9.047 5.984 1 96.62 92 LEU A C 1
ATOM 780 O O . LEU A 1 92 ? 20.75 -8.273 5.543 1 96.62 92 LEU A O 1
ATOM 784 N N . ILE A 1 93 ? 18.891 -8.656 6.781 1 93.88 93 ILE A N 1
ATOM 785 C CA . ILE A 1 93 ? 18.562 -7.246 6.926 1 93.88 93 ILE A CA 1
ATOM 786 C C . ILE A 1 93 ? 19.609 -6.559 7.793 1 93.88 93 ILE A C 1
ATOM 788 O O . ILE A 1 93 ? 19.719 -5.328 7.805 1 93.88 93 ILE A O 1
ATOM 792 N N . MET A 1 94 ? 20.406 -7.281 8.477 1 93.75 94 MET A N 1
ATOM 793 C CA . MET A 1 94 ? 21.438 -6.727 9.359 1 93.75 94 MET A CA 1
ATOM 794 C C . MET A 1 94 ? 22.75 -6.52 8.609 1 93.75 94 MET A C 1
ATOM 796 O O . MET A 1 94 ? 23.656 -5.859 9.117 1 93.75 94 MET A O 1
ATOM 800 N N . LEU A 1 95 ? 22.797 -7.023 7.418 1 96.06 95 LEU A N 1
ATOM 801 C CA . LEU A 1 95 ? 24.031 -6.941 6.641 1 96.06 95 LEU A CA 1
ATOM 802 C C . LEU A 1 95 ? 24.047 -5.684 5.781 1 96.06 95 LEU A C 1
ATOM 804 O O . LEU A 1 95 ? 23.016 -5.27 5.254 1 96.06 95 LEU A O 1
ATOM 808 N N . PRO A 1 96 ? 25.297 -5.105 5.621 1 95.38 96 PRO A N 1
ATOM 809 C CA . PRO A 1 96 ? 25.406 -4.039 4.625 1 95.38 96 PRO A CA 1
ATOM 810 C C . PRO A 1 96 ? 25.141 -4.531 3.203 1 95.38 96 PRO A C 1
ATOM 812 O O . PRO A 1 96 ? 25.328 -5.715 2.91 1 95.38 96 PRO A O 1
ATOM 815 N N . TYR A 1 97 ? 24.734 -3.67 2.355 1 96.44 97 TYR A N 1
ATOM 816 C CA . TYR A 1 97 ? 24.312 -3.986 0.999 1 96.44 97 TYR A CA 1
ATOM 817 C C . TYR A 1 97 ? 25.359 -4.812 0.267 1 96.44 97 TYR A C 1
ATOM 819 O O . TYR A 1 97 ? 25.031 -5.781 -0.422 1 96.44 97 TYR A O 1
ATOM 827 N N . ASP A 1 98 ? 26.609 -4.457 0.37 1 97.12 98 ASP A N 1
ATOM 828 C CA . ASP A 1 98 ? 27.688 -5.066 -0.408 1 97.12 98 ASP A CA 1
ATOM 829 C C . ASP A 1 98 ? 27.938 -6.5 0.045 1 97.12 98 ASP A C 1
ATOM 831 O O . ASP A 1 98 ? 28.609 -7.266 -0.654 1 97.12 98 ASP A O 1
ATOM 835 N N . LYS A 1 99 ? 27.328 -6.871 1.172 1 98.19 99 LYS A N 1
ATOM 836 C CA . LYS A 1 99 ? 27.531 -8.219 1.689 1 98.19 99 LYS A CA 1
ATOM 837 C C . LYS A 1 99 ? 26.281 -9.078 1.504 1 98.19 99 LYS A C 1
ATOM 839 O O . LYS A 1 99 ? 26.328 -10.289 1.711 1 98.19 99 LYS A O 1
ATOM 844 N N . GLN A 1 100 ? 25.188 -8.492 1.177 1 98.25 100 GLN A N 1
ATOM 845 C CA . GLN A 1 100 ? 23.906 -9.188 1.112 1 98.25 100 GLN A CA 1
ATOM 846 C C . GLN A 1 100 ? 23.891 -10.211 -0.02 1 98.25 100 GLN A C 1
ATOM 848 O O . GLN A 1 100 ? 23.375 -11.32 0.147 1 98.25 100 GLN A O 1
ATOM 853 N N . LYS A 1 101 ? 24.453 -9.82 -1.109 1 98.19 101 LYS A N 1
ATOM 854 C CA . LYS A 1 101 ? 24.453 -10.719 -2.26 1 98.19 101 LYS A CA 1
ATOM 855 C C . LYS A 1 101 ? 25.188 -12.023 -1.931 1 98.19 101 LYS A C 1
ATOM 857 O O . LYS A 1 101 ? 24.641 -13.109 -2.146 1 98.19 101 LYS A O 1
ATOM 862 N N . ASP A 1 102 ? 26.391 -11.828 -1.414 1 98.31 102 ASP A N 1
ATOM 863 C CA . ASP A 1 102 ? 27.203 -12.992 -1.077 1 98.31 102 ASP A CA 1
ATOM 864 C C . ASP A 1 102 ? 26.516 -13.859 -0.024 1 98.31 102 ASP A C 1
ATOM 866 O O . ASP A 1 102 ? 26.594 -15.086 -0.08 1 98.31 102 ASP A O 1
ATOM 870 N N . PHE A 1 103 ? 25.922 -13.219 0.939 1 98.5 103 PHE A N 1
ATOM 871 C CA . PHE A 1 103 ? 25.188 -13.93 1.978 1 98.5 103 PHE A CA 1
ATOM 872 C C . PHE A 1 103 ? 24.094 -14.805 1.367 1 98.5 103 PHE A C 1
ATOM 874 O O . PHE A 1 103 ? 23.984 -15.984 1.693 1 98.5 103 PHE A O 1
ATOM 881 N N . LEU A 1 104 ? 23.328 -14.258 0.429 1 98.38 104 LEU A N 1
ATOM 882 C CA . LEU A 1 104 ? 22.234 -14.992 -0.204 1 98.38 104 LEU A CA 1
ATOM 883 C C . LEU A 1 104 ? 22.781 -16.156 -1.021 1 98.38 104 LEU A C 1
ATOM 885 O O . LEU A 1 104 ? 22.219 -17.266 -0.995 1 98.38 104 LEU A O 1
ATOM 889 N N . ILE A 1 105 ? 23.875 -15.914 -1.727 1 98.31 105 ILE A N 1
ATOM 890 C CA . ILE A 1 105 ? 24.5 -16.969 -2.512 1 98.31 105 ILE A CA 1
ATOM 891 C C . ILE A 1 105 ? 24.969 -18.094 -1.587 1 98.31 105 ILE A C 1
ATOM 893 O O . ILE A 1 105 ? 24.797 -19.281 -1.9 1 98.31 105 ILE A O 1
ATOM 897 N N . SER A 1 106 ? 25.5 -17.75 -0.5 1 98.12 106 SER A N 1
ATOM 898 C CA . SER A 1 106 ? 25.969 -18.734 0.47 1 98.12 106 SER A CA 1
ATOM 899 C C . SER A 1 106 ? 24.797 -19.547 1.021 1 98.12 106 SER A C 1
ATOM 901 O O . SER A 1 106 ? 25 -20.672 1.515 1 98.12 106 SER A O 1
ATOM 903 N N . LYS A 1 107 ? 23.594 -19 1.037 1 97.69 107 LYS A N 1
ATOM 904 C CA . LYS A 1 107 ? 22.406 -19.703 1.523 1 97.69 107 LYS A CA 1
ATOM 905 C C . LYS A 1 107 ? 21.734 -20.516 0.409 1 97.69 107 LYS A C 1
ATOM 907 O O . LYS A 1 107 ? 20.656 -21.062 0.595 1 97.69 107 LYS A O 1
ATOM 912 N N . GLY A 1 108 ? 22.344 -20.438 -0.856 1 96.19 108 GLY A N 1
ATOM 913 C CA . GLY A 1 108 ? 21.875 -21.297 -1.932 1 96.19 108 GLY A CA 1
ATOM 914 C C . GLY A 1 108 ? 21.062 -20.562 -2.973 1 96.19 108 GLY A C 1
ATOM 915 O O . GLY A 1 108 ? 20.484 -21.188 -3.865 1 96.19 108 GLY A O 1
ATOM 916 N N . ILE A 1 109 ? 20.891 -19.297 -2.838 1 96.12 109 ILE A N 1
ATOM 917 C CA . ILE A 1 109 ? 20.156 -18.516 -3.822 1 96.12 109 ILE A CA 1
ATOM 918 C C . ILE A 1 109 ? 21.047 -18.203 -5.016 1 96.12 109 ILE A C 1
ATOM 920 O O . ILE A 1 109 ? 22.031 -17.469 -4.891 1 96.12 109 ILE A O 1
ATOM 924 N N . LYS A 1 110 ? 20.719 -18.688 -6.16 1 94.44 110 LYS A N 1
ATOM 925 C CA . LYS A 1 110 ? 21.578 -18.609 -7.34 1 94.44 110 LYS A CA 1
ATOM 926 C C . LYS A 1 110 ? 21.531 -17.219 -7.969 1 94.44 110 LYS A C 1
ATOM 928 O O . LYS A 1 110 ? 22.547 -16.703 -8.453 1 94.44 110 LYS A O 1
ATOM 933 N N . TYR A 1 111 ? 20.375 -16.594 -7.977 1 95.38 111 TYR A N 1
ATOM 934 C CA . TYR A 1 111 ? 20.203 -15.305 -8.633 1 95.38 111 TYR A CA 1
ATOM 935 C C . TYR A 1 111 ? 19.547 -14.297 -7.691 1 95.38 111 TYR A C 1
ATOM 937 O O . TYR A 1 111 ? 18.359 -14 -7.816 1 95.38 111 TYR A O 1
ATOM 945 N N . PRO A 1 112 ? 20.344 -13.797 -6.773 1 97.81 112 PRO A N 1
ATOM 946 C CA . PRO A 1 112 ? 19.781 -12.82 -5.84 1 97.81 112 PRO A CA 1
ATOM 947 C C . PRO A 1 112 ? 19.172 -11.602 -6.547 1 97.81 112 PRO A C 1
ATOM 949 O O . PRO A 1 112 ? 19.734 -11.133 -7.543 1 97.81 112 PRO A O 1
ATOM 952 N N . ILE A 1 113 ? 18.078 -11.148 -6.031 1 97.94 113 ILE A N 1
ATOM 953 C CA . ILE A 1 113 ? 17.391 -10.008 -6.621 1 97.94 113 ILE A CA 1
ATOM 954 C C . ILE A 1 113 ? 17.688 -8.75 -5.801 1 97.94 113 ILE A C 1
ATOM 956 O O . ILE A 1 113 ? 17.469 -8.727 -4.586 1 97.94 113 ILE A O 1
ATOM 960 N N . SER A 1 114 ? 18.172 -7.723 -6.445 1 97.44 114 SER A N 1
ATOM 961 C CA . SER A 1 114 ? 18.391 -6.426 -5.809 1 97.44 114 SER A CA 1
ATOM 962 C C . SER A 1 114 ? 17.234 -5.469 -6.09 1 97.44 114 SER A C 1
ATOM 964 O O . SER A 1 114 ? 16.562 -5.582 -7.117 1 97.44 114 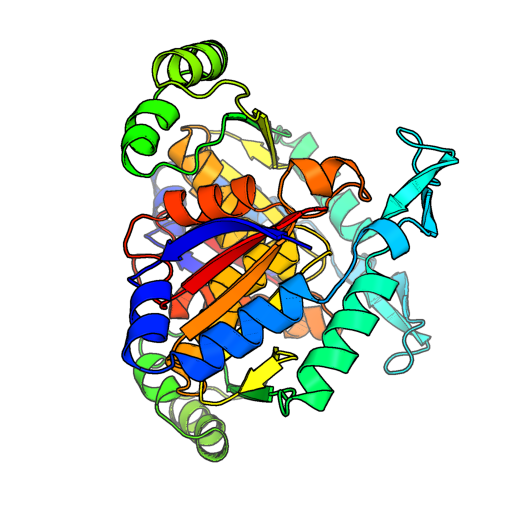SER A O 1
ATOM 966 N N . SER A 1 115 ? 17 -4.629 -5.148 1 96.38 115 SER A N 1
ATOM 967 C CA . SER A 1 115 ? 15.977 -3.598 -5.273 1 96.38 115 SER A CA 1
ATOM 968 C C . SER A 1 115 ? 16.359 -2.338 -4.508 1 96.38 115 SER A C 1
ATOM 970 O O . SER A 1 115 ? 17.453 -2.271 -3.924 1 96.38 115 SER A O 1
ATOM 972 N N . TYR A 1 116 ? 15.578 -1.33 -4.684 1 95.81 116 TYR A N 1
ATOM 973 C CA . TYR A 1 116 ? 15.789 -0.097 -3.934 1 95.81 116 TYR A CA 1
ATOM 974 C C . TYR A 1 116 ? 14.484 0.68 -3.781 1 95.81 116 TYR A C 1
ATOM 976 O O . TYR A 1 116 ? 13.547 0.48 -4.551 1 95.81 116 TYR A O 1
ATOM 984 N N . LYS A 1 117 ? 14.422 1.415 -2.699 1 96.25 117 LYS A N 1
ATOM 985 C CA . LYS A 1 117 ? 13.383 2.422 -2.504 1 96.25 117 LYS A CA 1
ATOM 986 C C . LYS A 1 117 ? 13.992 3.803 -2.273 1 96.25 117 LYS A C 1
ATOM 988 O O . LYS A 1 117 ? 15.141 3.914 -1.844 1 96.25 117 LYS A O 1
ATOM 993 N N . GLN A 1 118 ? 13.211 4.77 -2.695 1 95.69 118 GLN A N 1
ATOM 994 C CA . GLN A 1 118 ? 13.711 6.137 -2.592 1 95.69 118 GLN A CA 1
ATOM 995 C C . GLN A 1 118 ? 12.695 7.043 -1.9 1 95.69 118 GLN A C 1
ATOM 997 O O . GLN A 1 118 ? 11.492 6.922 -2.129 1 95.69 118 GLN A O 1
ATOM 1002 N N . THR A 1 119 ? 13.133 7.918 -1.03 1 95.25 119 THR A N 1
ATOM 1003 C CA . THR A 1 119 ? 12.32 8.961 -0.408 1 95.25 119 THR A CA 1
ATOM 1004 C C . THR A 1 119 ? 12.922 10.336 -0.662 1 95.25 119 THR A C 1
ATOM 1006 O O . THR A 1 119 ? 14.141 10.477 -0.772 1 95.25 119 THR A O 1
ATOM 1009 N N . ASP A 1 120 ? 12.109 11.328 -0.773 1 94.31 120 ASP A N 1
ATOM 1010 C CA . ASP A 1 120 ? 12.555 12.633 -1.245 1 94.31 120 ASP A CA 1
ATOM 1011 C C . ASP A 1 120 ? 13.172 13.445 -0.109 1 94.31 120 ASP A C 1
ATOM 1013 O O . ASP A 1 120 ? 14.062 14.266 -0.338 1 94.31 120 ASP A O 1
ATOM 1017 N N . PHE A 1 121 ? 12.68 13.273 1.137 1 98.31 121 PHE A N 1
ATOM 1018 C CA . PHE A 1 121 ? 13.094 14.18 2.203 1 98.31 121 PHE A CA 1
ATOM 1019 C C . PHE A 1 121 ? 13.539 13.391 3.432 1 98.31 121 PHE A C 1
ATOM 1021 O O . PHE A 1 121 ? 12.711 12.922 4.211 1 98.31 121 PHE A O 1
ATOM 1028 N N . VAL A 1 122 ? 14.797 13.344 3.633 1 98.56 122 VAL A N 1
ATOM 1029 C CA . VAL A 1 122 ? 15.352 12.742 4.84 1 98.56 122 VAL A CA 1
ATOM 1030 C C . VAL A 1 122 ? 16.328 13.711 5.496 1 98.56 122 VAL A C 1
ATOM 1032 O O . VAL A 1 122 ? 17.141 14.352 4.812 1 98.56 122 VAL A O 1
ATOM 1035 N N . LYS A 1 123 ? 16.203 13.914 6.715 1 98.38 123 LYS A N 1
ATOM 1036 C CA . LYS A 1 123 ? 17.078 14.742 7.527 1 98.38 123 LYS A CA 1
ATOM 1037 C C . LYS A 1 123 ? 17.109 14.273 8.977 1 98.38 123 LYS A C 1
ATOM 1039 O O . LYS A 1 123 ? 16.047 14.086 9.586 1 98.38 123 LYS A O 1
ATOM 1044 N N . ASP A 1 124 ? 18.328 14 9.57 1 98.06 124 ASP A N 1
ATOM 1045 C CA . ASP A 1 124 ? 18.516 13.602 10.953 1 98.06 124 ASP A CA 1
ATOM 1046 C C . ASP A 1 124 ? 17.719 12.336 11.281 1 98.06 124 ASP A C 1
ATOM 1048 O O . ASP A 1 124 ? 17.047 12.273 12.312 1 98.06 124 ASP A O 1
ATOM 1052 N N . GLN A 1 125 ? 17.625 11.391 10.344 1 97.88 125 GLN A N 1
ATOM 1053 C CA . GLN A 1 125 ? 17.016 10.07 10.484 1 97.88 125 GLN A CA 1
ATOM 1054 C C . GLN A 1 125 ? 15.5 10.18 10.602 1 97.88 125 GLN A C 1
ATOM 1056 O O . GLN A 1 125 ? 14.852 9.328 11.219 1 97.88 125 GLN A O 1
ATOM 1061 N N . ILE A 1 126 ? 15 11.305 10.07 1 98.75 126 ILE A N 1
ATOM 1062 C CA . ILE A 1 126 ? 13.562 11.5 9.922 1 98.75 126 ILE A CA 1
ATOM 1063 C C . ILE A 1 126 ? 13.195 11.562 8.445 1 98.75 126 ILE A C 1
ATOM 1065 O O . ILE A 1 126 ? 13.828 12.289 7.672 1 98.75 126 ILE A O 1
ATOM 1069 N N . ALA A 1 127 ? 12.273 10.773 8.07 1 98.69 127 ALA A N 1
ATOM 1070 C CA . ALA A 1 127 ? 11.812 10.797 6.684 1 98.69 127 ALA A CA 1
ATOM 1071 C C . ALA A 1 127 ? 10.445 11.484 6.578 1 98.69 127 ALA A C 1
ATOM 1073 O O . ALA A 1 127 ? 9.539 11.188 7.352 1 98.69 127 ALA A O 1
ATOM 1074 N N . VAL A 1 128 ? 10.297 12.398 5.637 1 98.75 128 VAL A N 1
ATOM 1075 C CA . VAL A 1 128 ? 9.031 13.062 5.363 1 98.75 128 VAL A CA 1
ATOM 1076 C C . VAL A 1 128 ? 8.555 12.703 3.955 1 98.75 128 VAL A C 1
ATOM 1078 O O . VAL A 1 128 ? 9.312 12.82 2.99 1 98.75 128 VAL A O 1
ATOM 1081 N N . GLU A 1 129 ? 7.383 12.211 3.85 1 98.31 129 GLU A N 1
ATOM 1082 C CA . GLU A 1 129 ? 6.715 11.992 2.572 1 98.31 129 GLU A CA 1
ATOM 1083 C C . GLU A 1 129 ? 5.504 12.906 2.42 1 98.31 129 GLU A C 1
ATOM 1085 O O . GLU A 1 129 ? 4.625 12.93 3.283 1 98.31 129 GLU A O 1
ATOM 1090 N N . VAL A 1 130 ? 5.48 13.695 1.387 1 97.31 130 VAL A N 1
ATOM 1091 C CA . VAL A 1 130 ? 4.34 14.531 1.022 1 97.31 130 VAL A CA 1
ATOM 1092 C C . VAL A 1 130 ? 3.602 13.914 -0.16 1 97.31 130 VAL A C 1
ATOM 1094 O O . VAL A 1 130 ? 4.172 13.75 -1.242 1 97.31 130 VAL A O 1
ATOM 1097 N N . GLN A 1 131 ? 2.322 13.578 0.083 1 95.19 131 GLN A N 1
ATOM 1098 C CA . GLN A 1 131 ? 1.641 12.789 -0.938 1 95.19 131 GLN A CA 1
ATOM 1099 C C . GLN A 1 131 ? 0.323 13.445 -1.348 1 95.19 131 GLN A C 1
ATOM 1101 O O . GLN A 1 131 ? -0.628 13.477 -0.565 1 95.19 131 GLN A O 1
ATOM 1106 N N . PHE A 1 132 ? 0.293 13.844 -2.621 1 95.25 132 PHE A N 1
ATOM 1107 C CA . PHE A 1 132 ? -0.92 14.398 -3.211 1 95.25 132 PHE A CA 1
ATOM 1108 C C . PHE A 1 132 ? -1.4 13.539 -4.371 1 95.25 132 PHE A C 1
ATOM 1110 O O . PHE A 1 132 ? -2.227 13.969 -5.176 1 95.25 132 PHE A O 1
ATOM 1117 N N . GLY A 1 133 ? -0.833 12.32 -4.453 1 92.19 133 GLY A N 1
ATOM 1118 C CA . GLY A 1 133 ? -1.18 11.414 -5.531 1 92.19 133 GLY A CA 1
ATOM 1119 C C . GLY A 1 133 ? -2.211 10.375 -5.129 1 92.19 133 GLY A C 1
ATOM 1120 O O . GLY A 1 133 ? -3.023 10.617 -4.234 1 92.19 133 GLY A O 1
ATOM 1121 N N . LYS A 1 134 ? -2.172 9.281 -5.852 1 93.56 134 LYS A N 1
ATOM 1122 C CA . LYS A 1 134 ? -3.168 8.227 -5.68 1 93.56 134 LYS A CA 1
ATOM 1123 C C . LYS A 1 134 ? -3.045 7.578 -4.305 1 93.56 134 LYS A C 1
ATOM 1125 O O . LYS A 1 134 ? -1.937 7.391 -3.797 1 93.56 134 LYS A O 1
ATOM 1130 N N . TYR A 1 135 ? -4.109 7.109 -3.799 1 95.25 135 TYR A N 1
ATOM 1131 C CA . TYR A 1 135 ? -4.234 6.555 -2.455 1 95.25 135 TYR A CA 1
ATOM 1132 C C . TYR A 1 135 ? -3.303 5.363 -2.268 1 95.25 135 TYR A C 1
ATOM 1134 O O . TYR A 1 135 ? -2.766 5.152 -1.178 1 95.25 135 TYR A O 1
ATOM 1142 N N . ALA A 1 136 ? -3.062 4.629 -3.283 1 96.31 136 ALA A N 1
ATOM 1143 C CA . ALA A 1 136 ? -2.252 3.418 -3.174 1 96.31 136 ALA A CA 1
ATOM 1144 C C . ALA A 1 136 ? -0.815 3.752 -2.789 1 96.31 136 ALA A C 1
ATOM 1146 O O . ALA A 1 136 ? -0.159 2.982 -2.082 1 96.31 136 ALA A O 1
ATOM 1147 N N . PHE A 1 137 ? -0.365 4.898 -3.209 1 96.44 137 PHE A N 1
ATOM 1148 C CA . PHE A 1 137 ? 1.012 5.289 -2.93 1 96.44 137 PHE A CA 1
ATOM 1149 C C . PHE A 1 137 ? 1.183 5.656 -1.461 1 96.44 137 PHE A C 1
ATOM 1151 O O . PHE A 1 137 ? 2.268 5.5 -0.898 1 96.44 137 PHE A O 1
ATOM 1158 N N . VAL A 1 138 ? 0.115 6.125 -0.831 1 97.38 138 VAL A N 1
ATOM 1159 C CA . VAL A 1 138 ? 0.193 6.402 0.599 1 97.38 138 VAL A CA 1
ATOM 1160 C C . VAL A 1 138 ? 0.259 5.094 1.379 1 97.38 138 VAL A C 1
ATOM 1162 O O . VAL A 1 138 ? 1.021 4.973 2.342 1 97.38 138 VAL A O 1
ATOM 1165 N N . ALA A 1 139 ? -0.55 4.133 0.926 1 96.56 139 ALA A N 1
ATOM 1166 C CA . ALA A 1 139 ? -0.468 2.811 1.545 1 96.56 139 ALA A CA 1
ATOM 1167 C C . ALA A 1 139 ? 0.941 2.236 1.429 1 96.56 139 ALA A C 1
ATOM 1169 O O . ALA A 1 139 ? 1.469 1.669 2.387 1 96.56 139 ALA A O 1
ATOM 1170 N N . PHE A 1 140 ? 1.503 2.41 0.305 1 97.94 140 PHE A N 1
ATOM 1171 C CA . PHE A 1 140 ? 2.867 1.946 0.079 1 97.94 140 PHE A CA 1
ATOM 1172 C C . PHE A 1 140 ? 3.84 2.646 1.02 1 97.94 140 PHE A C 1
ATOM 1174 O O . PHE A 1 140 ? 4.73 2.012 1.585 1 97.94 140 PHE A O 1
ATOM 1181 N N . ASP A 1 141 ? 3.691 3.91 1.224 1 98.06 141 ASP A N 1
ATOM 1182 C CA . ASP A 1 141 ? 4.551 4.672 2.125 1 98.06 141 ASP A CA 1
ATOM 1183 C C . ASP A 1 141 ? 4.418 4.176 3.562 1 98.06 141 ASP A C 1
ATOM 1185 O O . ASP A 1 141 ? 5.418 3.879 4.219 1 98.06 141 ASP A O 1
ATOM 1189 N N . LEU A 1 142 ? 3.193 4.023 3.977 1 97.88 142 LEU A N 1
ATOM 1190 C CA . LEU A 1 142 ? 2.891 3.771 5.383 1 97.88 142 LEU A CA 1
ATOM 1191 C C . LEU A 1 142 ? 3.254 2.34 5.766 1 97.88 142 LEU A C 1
ATOM 1193 O O . LEU A 1 142 ? 3.748 2.096 6.867 1 97.88 142 LEU A O 1
ATOM 1197 N N . PHE A 1 143 ? 3.051 1.424 4.793 1 97.81 143 PHE A N 1
ATOM 1198 C CA . PHE A 1 143 ? 3.139 0.029 5.203 1 97.81 143 PHE A CA 1
ATOM 1199 C C . PHE A 1 143 ? 4.391 -0.626 4.637 1 97.81 143 PHE A C 1
ATOM 1201 O O . PHE A 1 143 ? 4.773 -1.72 5.059 1 97.81 143 PHE A O 1
ATOM 1208 N N . VAL A 1 144 ? 5.074 0.007 3.717 1 97.56 144 VAL A N 1
ATOM 1209 C CA . VAL A 1 144 ? 6.219 -0.652 3.098 1 97.56 144 VAL A CA 1
ATOM 1210 C C . VAL A 1 144 ? 7.461 0.225 3.242 1 97.56 144 VAL A C 1
ATOM 1212 O O . VAL A 1 144 ? 8.43 -0.167 3.891 1 97.56 144 VAL A O 1
ATOM 1215 N N . LYS A 1 145 ? 7.41 1.427 2.742 1 97.94 145 LYS A N 1
ATOM 1216 C CA . LYS A 1 145 ? 8.602 2.252 2.584 1 97.94 145 LYS A CA 1
ATOM 1217 C C . LYS A 1 145 ? 9.164 2.676 3.939 1 97.94 145 LYS A C 1
ATOM 1219 O O . LYS A 1 145 ? 10.359 2.52 4.199 1 97.94 145 LYS A O 1
ATOM 1224 N N . HIS A 1 146 ? 8.352 3.246 4.82 1 98.06 146 HIS A N 1
ATOM 1225 C CA . HIS A 1 146 ? 8.828 3.703 6.117 1 98.06 146 HIS A CA 1
ATOM 1226 C C . HIS A 1 146 ? 9.422 2.551 6.922 1 98.06 146 HIS A C 1
ATOM 1228 O O . HIS A 1 146 ? 10.461 2.707 7.566 1 98.06 146 HIS A O 1
ATOM 1234 N N . LEU A 1 147 ? 8.75 1.398 6.84 1 96.69 147 LEU A N 1
ATOM 1235 C CA . LEU A 1 147 ? 9.25 0.235 7.562 1 96.69 147 LEU A CA 1
ATOM 1236 C C . LEU A 1 147 ? 10.609 -0.203 7.012 1 96.69 147 LEU A C 1
ATOM 1238 O O . LEU A 1 147 ? 11.508 -0.545 7.773 1 96.69 147 LEU A O 1
ATOM 1242 N N . LEU A 1 148 ? 10.703 -0.21 5.73 1 96.31 148 LEU A N 1
ATOM 1243 C CA . LEU A 1 148 ? 11.945 -0.607 5.082 1 96.31 148 LEU A CA 1
ATOM 1244 C C . LEU A 1 148 ? 13.094 0.287 5.523 1 96.31 148 LEU A C 1
ATOM 1246 O O . LEU A 1 148 ? 14.156 -0.207 5.93 1 96.31 148 LEU A O 1
ATOM 1250 N N . PHE A 1 149 ? 12.93 1.597 5.48 1 96.69 149 PHE A N 1
ATOM 1251 C CA . PHE A 1 149 ? 13.961 2.543 5.883 1 96.69 149 PHE A CA 1
ATOM 1252 C C . PHE A 1 149 ? 14.266 2.414 7.371 1 96.69 149 PHE A C 1
ATOM 1254 O O . PHE A 1 149 ? 15.422 2.518 7.785 1 96.69 149 PHE A O 1
ATOM 1261 N N . TYR A 1 150 ? 13.266 2.188 8.117 1 96.5 150 TYR A N 1
ATOM 1262 C CA . TYR A 1 150 ? 13.414 2.055 9.562 1 96.5 150 TYR A CA 1
ATOM 1263 C C . TYR A 1 150 ? 14.219 0.808 9.914 1 96.5 150 TYR A C 1
ATOM 1265 O O . TYR A 1 150 ? 15.203 0.885 10.656 1 96.5 150 TYR A O 1
ATOM 1273 N N . SER A 1 151 ? 13.805 -0.284 9.383 1 92.06 151 SER A N 1
ATOM 1274 C CA . SER A 1 151 ? 14.469 -1.548 9.68 1 92.06 151 SER A CA 1
ATOM 1275 C C . SER A 1 151 ? 15.898 -1.562 9.133 1 92.06 151 SER A C 1
ATOM 1277 O O . SER A 1 151 ? 16.766 -2.266 9.656 1 92.06 151 SER A O 1
ATOM 1279 N N . GLY A 1 152 ? 16.125 -0.782 8.094 1 90.25 152 GLY A N 1
ATOM 1280 C CA . GLY A 1 152 ? 17.453 -0.654 7.527 1 90.25 152 GLY A CA 1
ATOM 1281 C C . GLY A 1 152 ? 18.344 0.278 8.312 1 90.25 152 GLY A C 1
ATOM 1282 O O . GLY A 1 152 ? 19.531 0.406 8.016 1 90.25 152 GLY A O 1
ATOM 1283 N N . GLY A 1 153 ? 17.766 0.991 9.25 1 92.69 153 GLY A N 1
ATOM 1284 C CA . GLY A 1 153 ? 18.562 1.882 10.094 1 92.69 153 GLY A CA 1
ATOM 1285 C C . GLY A 1 153 ? 18.75 3.26 9.484 1 92.69 153 GLY A C 1
ATOM 1286 O O . GLY A 1 153 ? 19.578 4.035 9.945 1 92.69 153 GLY A O 1
ATOM 1287 N N . VAL A 1 154 ? 17.953 3.49 8.477 1 94.75 154 VAL A N 1
ATOM 1288 C CA . VAL A 1 154 ? 18.094 4.762 7.777 1 94.75 154 VAL A CA 1
ATOM 1289 C C . VAL A 1 154 ? 17.328 5.852 8.523 1 94.75 154 VAL A C 1
ATOM 1291 O O . VAL A 1 154 ? 17.781 6.996 8.602 1 94.75 154 VAL A O 1
ATOM 1294 N N . ILE A 1 155 ? 16.203 5.469 9.055 1 97.75 155 ILE A N 1
ATOM 1295 C CA . ILE A 1 155 ? 15.398 6.453 9.766 1 97.75 155 ILE A CA 1
ATOM 1296 C C . ILE A 1 155 ? 14.945 5.883 11.109 1 97.75 155 ILE A C 1
ATOM 1298 O O . ILE A 1 155 ? 14.938 4.664 11.297 1 97.75 155 ILE A O 1
ATOM 1302 N N . ASN A 1 156 ? 14.547 6.809 11.969 1 98.06 156 ASN A N 1
ATOM 1303 C CA . ASN A 1 156 ? 13.953 6.422 13.25 1 98.06 156 ASN A CA 1
ATOM 1304 C C . ASN A 1 156 ? 12.461 6.746 13.297 1 98.06 156 ASN A C 1
ATOM 1306 O O . ASN A 1 156 ? 11.75 6.281 14.188 1 98.06 156 ASN A O 1
ATOM 1310 N N . LEU A 1 157 ? 12.047 7.52 12.336 1 98.62 157 LEU A N 1
ATOM 1311 C CA . LEU A 1 157 ? 10.656 7.953 12.305 1 98.62 157 LEU A CA 1
ATOM 1312 C C . LEU A 1 157 ? 10.25 8.375 10.891 1 98.62 157 LEU A C 1
ATOM 1314 O O . LEU A 1 157 ? 11.039 9 10.172 1 98.62 157 LEU A O 1
ATOM 1318 N N . GLY A 1 158 ? 9.031 7.973 10.477 1 98.75 158 GLY A N 1
ATOM 1319 C CA . GLY A 1 158 ? 8.461 8.445 9.227 1 98.75 158 GLY A CA 1
ATOM 1320 C C . GLY A 1 158 ? 7.312 9.414 9.422 1 98.75 158 GLY A C 1
ATOM 1321 O O . GLY A 1 158 ? 6.484 9.227 10.32 1 98.75 158 GLY A O 1
ATOM 1322 N N . ILE A 1 159 ? 7.281 10.484 8.625 1 98.88 159 ILE A N 1
ATOM 1323 C CA . ILE A 1 159 ? 6.191 11.453 8.617 1 98.88 159 ILE A CA 1
ATOM 1324 C C . ILE A 1 159 ? 5.465 11.414 7.273 1 98.88 159 ILE A C 1
ATOM 1326 O O . ILE A 1 159 ? 6.102 11.398 6.219 1 98.88 159 ILE A O 1
ATOM 1330 N N . GLU A 1 160 ? 4.203 11.312 7.281 1 98.75 160 GLU A N 1
ATOM 1331 C CA . GLU A 1 160 ? 3.361 11.352 6.09 1 98.75 160 GLU A CA 1
ATOM 1332 C C . GLU A 1 160 ? 2.459 12.578 6.09 1 98.75 160 GLU A C 1
ATOM 1334 O O . GLU A 1 160 ? 1.69 12.789 7.031 1 98.75 160 GLU A O 1
ATOM 1339 N N . VAL A 1 161 ? 2.58 13.422 5.109 1 98.62 161 VAL A N 1
ATOM 1340 C CA . VAL A 1 161 ? 1.768 14.625 4.969 1 98.62 161 VAL A CA 1
ATOM 1341 C C . VAL A 1 161 ? 0.751 14.43 3.844 1 98.62 161 VAL A C 1
ATOM 1343 O O . VAL A 1 161 ? 1.127 14.195 2.693 1 98.62 161 VAL A O 1
ATOM 1346 N N . LEU A 1 162 ? -0.51 14.516 4.164 1 97.69 162 LEU A N 1
ATOM 1347 C CA . LEU A 1 162 ? -1.591 14.289 3.211 1 97.69 162 LEU A CA 1
ATOM 1348 C C . LEU A 1 162 ? -2.707 15.312 3.404 1 97.69 162 LEU A C 1
ATOM 1350 O O . LEU A 1 162 ? -2.836 15.898 4.484 1 97.69 162 LEU A O 1
ATOM 1354 N N . PRO A 1 163 ? -3.568 15.539 2.318 1 97.94 163 PRO A N 1
ATOM 1355 C CA . PRO A 1 163 ? -4.73 16.406 2.51 1 97.94 163 PRO A CA 1
ATOM 1356 C C . PRO A 1 163 ? -5.801 15.781 3.402 1 97.94 163 PRO A C 1
ATOM 1358 O O . PRO A 1 163 ? -5.945 14.562 3.428 1 97.94 163 PRO A O 1
ATOM 1361 N N . THR A 1 164 ? -6.465 16.609 4.129 1 97.75 164 THR A N 1
ATOM 1362 C CA . THR A 1 164 ? -7.691 16.156 4.766 1 97.75 164 THR A CA 1
ATOM 1363 C C . THR A 1 164 ? -8.766 15.852 3.717 1 97.75 164 THR A C 1
ATOM 1365 O O . THR A 1 164 ? -8.609 16.219 2.547 1 97.75 164 THR A O 1
ATOM 1368 N N . LYS A 1 165 ? -9.82 15.227 4.168 1 97.25 165 LYS A N 1
ATOM 1369 C CA . LYS A 1 165 ? -10.938 14.992 3.262 1 97.25 165 LYS A CA 1
ATOM 1370 C C . LYS A 1 165 ? -11.484 16.312 2.713 1 97.25 165 LYS A C 1
ATOM 1372 O O . LYS A 1 165 ? -11.867 16.391 1.544 1 97.25 165 LYS A O 1
ATOM 1377 N N . LYS A 1 166 ? -11.531 17.312 3.541 1 95.88 166 LYS A N 1
ATOM 1378 C CA . LYS A 1 166 ? -12 18.641 3.146 1 95.88 166 LYS A CA 1
ATOM 1379 C C . LYS A 1 166 ? -11.195 19.172 1.971 1 95.88 166 LYS A C 1
ATOM 1381 O O . LYS A 1 166 ? -11.766 19.641 0.983 1 95.88 166 LYS A O 1
ATOM 1386 N N . MET A 1 167 ? -9.922 19.109 2.033 1 96.06 167 MET A N 1
ATOM 1387 C CA . MET A 1 167 ? -9.055 19.594 0.962 1 96.06 167 MET A CA 1
ATOM 1388 C C . MET A 1 167 ? -9.109 18.656 -0.242 1 96.06 167 MET A C 1
ATOM 1390 O O . MET A 1 167 ? -9.148 19.109 -1.386 1 96.06 167 MET A O 1
ATOM 1394 N N . GLN A 1 168 ? -9.055 17.391 0.062 1 96.25 168 GLN A N 1
ATOM 1395 C CA . GLN A 1 168 ? -9.07 16.375 -0.997 1 96.25 168 GLN A CA 1
ATOM 1396 C C . GLN A 1 168 ? -10.289 16.562 -1.898 1 96.25 168 GLN A C 1
ATOM 1398 O O . GLN A 1 168 ? -10.219 16.328 -3.107 1 96.25 168 GLN A O 1
ATOM 1403 N N . ALA A 1 169 ? -11.414 17 -1.36 1 94.19 169 ALA A N 1
ATOM 1404 C CA . ALA A 1 169 ? -12.648 17.219 -2.111 1 94.19 169 ALA A CA 1
ATOM 1405 C C . ALA A 1 169 ? -12.445 18.25 -3.221 1 94.19 169 ALA A C 1
ATOM 1407 O O . ALA A 1 169 ? -13.258 18.328 -4.148 1 94.19 169 ALA A O 1
ATOM 1408 N N . GLN A 1 170 ? -11.398 18.984 -3.119 1 94.5 170 GLN A N 1
ATOM 1409 C CA . GLN A 1 170 ? -11.07 20 -4.113 1 94.5 170 GLN A CA 1
ATOM 1410 C C . GLN A 1 170 ? -9.875 19.578 -4.957 1 94.5 170 GLN A C 1
ATOM 1412 O O . GLN A 1 170 ? -9.117 20.422 -5.438 1 94.5 170 GLN A O 1
ATOM 1417 N N . MET A 1 171 ? -9.656 18.297 -4.988 1 94.62 171 MET A N 1
ATOM 1418 C CA . MET A 1 171 ? -8.602 17.703 -5.809 1 94.62 171 MET A CA 1
ATOM 1419 C C . MET A 1 171 ? -9.18 16.672 -6.766 1 94.62 171 MET A C 1
ATOM 1421 O O . MET A 1 171 ? -10.383 16.422 -6.77 1 94.62 171 MET A O 1
ATOM 1425 N N . SER A 1 172 ? -8.266 16.203 -7.621 1 92.5 172 SER A N 1
ATOM 1426 C CA . SER A 1 172 ? -8.688 15.156 -8.547 1 92.5 172 SER A CA 1
ATOM 1427 C C . SER A 1 172 ? -9.141 13.906 -7.805 1 92.5 172 SER A C 1
ATOM 1429 O O . SER A 1 172 ? -8.766 13.695 -6.648 1 92.5 172 SER A O 1
ATOM 1431 N N . SER A 1 173 ? -9.867 13.094 -8.438 1 90.12 173 SER A N 1
ATOM 1432 C CA . SER A 1 173 ? -10.352 11.852 -7.84 1 90.12 173 SER A CA 1
ATOM 1433 C C . SER A 1 173 ? -9.195 10.891 -7.551 1 90.12 173 SER A C 1
ATOM 1435 O O . SER A 1 173 ? -8.148 10.969 -8.195 1 90.12 173 SER A O 1
ATOM 1437 N N . GLY A 1 174 ? -9.352 10.078 -6.512 1 91.88 174 GLY A N 1
ATOM 1438 C CA . GLY A 1 174 ? -8.391 9.016 -6.246 1 91.88 174 GLY A CA 1
ATOM 1439 C C . GLY A 1 174 ? -7.285 9.445 -5.297 1 91.88 174 GLY A C 1
ATOM 1440 O O . GLY A 1 174 ? -6.504 8.609 -4.832 1 91.88 174 GLY A O 1
ATOM 1441 N N . VAL A 1 175 ? -7.293 10.727 -5.027 1 95.31 175 VAL A N 1
ATOM 1442 C CA . VAL A 1 175 ? -6.285 11.242 -4.105 1 95.31 175 VAL A CA 1
ATOM 1443 C C . VAL A 1 175 ? -6.586 10.75 -2.689 1 95.31 175 VAL A C 1
ATOM 1445 O O . VAL A 1 175 ? -7.742 10.734 -2.262 1 95.31 175 VAL A O 1
ATOM 1448 N N . ALA A 1 176 ? -5.523 10.352 -2.039 1 96.38 176 ALA A N 1
ATOM 1449 C CA . ALA A 1 176 ? -5.664 9.914 -0.654 1 96.38 176 ALA A CA 1
ATOM 1450 C C . ALA A 1 176 ? -6.027 11.078 0.26 1 96.38 176 ALA A C 1
ATOM 1452 O O . ALA A 1 176 ? -5.832 12.242 -0.104 1 96.38 176 ALA A O 1
ATOM 1453 N N . TYR A 1 177 ? -6.594 10.766 1.428 1 97.94 177 TYR A N 1
ATOM 1454 C CA . TYR A 1 177 ? -6.895 11.781 2.432 1 97.94 177 TYR A CA 1
ATOM 1455 C C . TYR A 1 177 ? -6.609 11.258 3.836 1 97.94 177 TYR A C 1
ATOM 1457 O O . TYR A 1 177 ? -6.668 10.055 4.078 1 97.94 177 TYR A O 1
ATOM 1465 N N . TYR A 1 178 ? -6.363 12.211 4.664 1 98.44 178 TYR A N 1
ATOM 1466 C CA . TYR A 1 178 ? -5.855 11.961 6.008 1 98.44 178 TYR A CA 1
ATOM 1467 C C . TYR A 1 178 ? -6.738 10.961 6.746 1 98.44 178 TYR A C 1
ATOM 1469 O O . TYR A 1 178 ? -6.258 9.922 7.207 1 98.44 178 TYR A O 1
ATOM 1477 N N . GLU A 1 179 ? -8.016 11.164 6.859 1 98.31 179 GLU A N 1
ATOM 1478 C CA . GLU A 1 179 ? -8.938 10.367 7.664 1 98.31 179 GLU A CA 1
ATOM 1479 C C . GLU A 1 179 ? -8.969 8.914 7.184 1 98.31 179 GLU A C 1
ATOM 1481 O O . GLU A 1 179 ? -8.969 7.988 7.996 1 98.31 179 GLU A O 1
ATOM 1486 N N . GLY A 1 180 ? -8.938 8.734 5.891 1 97.81 180 GLY A N 1
ATOM 1487 C CA . GLY A 1 180 ? -8.953 7.395 5.324 1 97.81 180 GLY A CA 1
ATOM 1488 C C . GLY A 1 180 ? -7.684 6.613 5.617 1 97.81 180 GLY A C 1
ATOM 1489 O O . GLY A 1 180 ? -7.742 5.414 5.906 1 97.81 180 GLY A O 1
ATOM 1490 N N . GLU A 1 181 ? -6.57 7.285 5.555 1 98.25 181 GLU A N 1
ATOM 1491 C CA . GLU A 1 181 ? -5.293 6.598 5.73 1 98.25 181 GLU A CA 1
ATOM 1492 C C . GLU A 1 181 ? -5.043 6.273 7.199 1 98.25 181 GLU A C 1
ATOM 1494 O O . GLU A 1 181 ? -4.473 5.227 7.52 1 98.25 181 GLU A O 1
ATOM 1499 N N . VAL A 1 182 ? -5.422 7.168 8.102 1 98.25 182 VAL A N 1
ATOM 1500 C CA . VAL A 1 182 ? -5.324 6.867 9.523 1 98.25 182 VAL A CA 1
ATOM 1501 C C . VAL A 1 182 ? -6.223 5.68 9.859 1 98.25 182 VAL A C 1
ATOM 1503 O O . VAL A 1 182 ? -5.828 4.793 10.625 1 98.25 182 VAL A O 1
ATOM 1506 N N . TYR A 1 183 ? -7.457 5.664 9.273 1 98.06 183 TYR A N 1
ATOM 1507 C CA . TYR A 1 183 ? -8.359 4.531 9.438 1 98.06 183 TYR A CA 1
ATOM 1508 C C . TYR A 1 183 ? -7.68 3.227 9.039 1 98.06 183 TYR A C 1
ATOM 1510 O O . TYR A 1 183 ? -7.793 2.221 9.742 1 98.06 183 TYR A O 1
ATOM 1518 N N . ASN A 1 184 ? -6.961 3.225 7.918 1 97.12 184 ASN A N 1
ATOM 1519 C CA . ASN A 1 184 ? -6.246 2.043 7.445 1 97.12 184 ASN A CA 1
ATOM 1520 C C . ASN A 1 184 ? -5.191 1.588 8.453 1 97.12 184 ASN A C 1
ATOM 1522 O O . ASN A 1 184 ? -5.027 0.389 8.688 1 97.12 184 ASN A O 1
ATOM 1526 N N . VAL A 1 185 ? -4.52 2.523 9.008 1 97.62 185 VAL A N 1
ATOM 1527 C CA . VAL A 1 185 ? -3.496 2.207 10 1 97.62 185 VAL A CA 1
ATOM 1528 C C . VAL A 1 185 ? -4.148 1.615 11.25 1 97.62 185 VAL A C 1
ATOM 1530 O O . VAL A 1 185 ? -3.707 0.585 11.758 1 97.62 185 VAL A O 1
ATOM 1533 N N . LEU A 1 186 ? -5.219 2.209 11.672 1 97.12 186 LEU A N 1
ATOM 1534 C CA . LEU A 1 186 ? -5.891 1.781 12.891 1 97.12 186 LEU A CA 1
ATOM 1535 C C . LEU A 1 186 ? -6.434 0.363 12.75 1 97.12 186 LEU A C 1
ATOM 1537 O O . LEU A 1 186 ? -6.473 -0.393 13.719 1 97.12 186 LEU A O 1
ATOM 1541 N N . ARG A 1 187 ? -6.773 -0.012 11.586 1 94.94 187 ARG A N 1
ATOM 1542 C CA . ARG A 1 187 ? -7.332 -1.336 11.336 1 94.94 187 ARG A CA 1
ATOM 1543 C C . ARG A 1 187 ? -6.297 -2.426 11.594 1 94.94 187 ARG A C 1
ATOM 1545 O O . ARG A 1 187 ? -6.652 -3.584 11.828 1 94.94 187 ARG A O 1
ATOM 1552 N N . HIS A 1 188 ? -5.047 -2.09 11.516 1 94.94 188 HIS A N 1
ATOM 1553 C CA . HIS A 1 188 ? -3.982 -3.062 11.734 1 94.94 188 HIS A CA 1
ATOM 1554 C C . HIS A 1 188 ? -3.74 -3.289 13.227 1 94.94 188 HIS A C 1
ATOM 1556 O O . HIS A 1 188 ? -3.059 -4.246 13.609 1 94.94 188 HIS A O 1
ATOM 1562 N N . GLY A 1 189 ? -4.25 -2.359 14 1 91.31 189 GLY A N 1
ATOM 1563 C CA . GLY A 1 189 ? -3.996 -2.461 15.422 1 91.31 189 GLY A CA 1
ATOM 1564 C C . GLY A 1 189 ? -2.898 -1.53 15.898 1 91.31 189 GLY A C 1
ATOM 1565 O O . GLY A 1 189 ? -2.199 -0.918 15.094 1 91.31 189 GLY A O 1
ATOM 1566 N N . ARG A 1 190 ? -2.664 -1.48 17.141 1 89.62 190 ARG A N 1
ATOM 1567 C CA . ARG A 1 190 ? -1.841 -0.46 17.781 1 89.62 190 ARG A CA 1
ATOM 1568 C C . ARG A 1 190 ? -0.362 -0.686 17.484 1 89.62 190 ARG A C 1
ATOM 1570 O O . ARG A 1 190 ? 0.432 0.258 17.5 1 89.62 190 ARG A O 1
ATOM 1577 N N . ASN A 1 191 ? -0.033 -1.932 17.125 1 91.12 191 ASN A N 1
ATOM 1578 C CA . ASN A 1 191 ? 1.388 -2.238 17 1 91.12 191 ASN A CA 1
ATOM 1579 C C . ASN A 1 191 ? 1.817 -2.324 15.539 1 91.12 191 ASN A C 1
ATOM 1581 O O . ASN A 1 191 ? 2.961 -2.678 15.242 1 91.12 191 ASN A O 1
ATOM 1585 N N . ASN A 1 192 ? 0.89 -2.061 14.688 1 93.31 192 ASN A N 1
ATOM 1586 C CA . ASN A 1 192 ? 1.19 -2.213 13.273 1 93.31 192 ASN A CA 1
ATOM 1587 C C . ASN A 1 192 ? 0.747 -0.993 12.469 1 93.31 192 ASN A C 1
ATOM 1589 O O . ASN A 1 192 ? -0.342 -0.461 12.688 1 93.31 192 ASN A O 1
ATOM 1593 N N . PRO A 1 193 ? 1.613 -0.61 11.57 1 96.12 193 PRO A N 1
ATOM 1594 C CA . PRO A 1 193 ? 2.955 -1.091 11.242 1 96.12 193 PRO A CA 1
ATOM 1595 C C . PRO A 1 193 ? 3.961 -0.863 12.367 1 96.12 193 PRO A C 1
ATOM 1597 O O . PRO A 1 193 ? 3.766 0.021 13.203 1 96.12 193 PRO A O 1
ATOM 1600 N N . PRO A 1 194 ? 4.992 -1.707 12.359 1 96.12 194 PRO A N 1
ATOM 1601 C CA . PRO A 1 194 ? 5.945 -1.619 13.469 1 96.12 194 PRO A CA 1
ATOM 1602 C C . PRO A 1 194 ? 7.023 -0.565 13.242 1 96.12 194 PRO A C 1
ATOM 1604 O O . PRO A 1 194 ? 8.219 -0.87 13.312 1 96.12 194 PRO A O 1
ATOM 1607 N N . VAL A 1 195 ? 6.703 0.583 13.047 1 97.25 195 VAL A N 1
ATOM 1608 C CA . VAL A 1 195 ? 7.555 1.747 12.828 1 97.25 195 VAL A CA 1
ATOM 1609 C C . VAL A 1 195 ? 6.863 3 13.359 1 97.25 195 VAL A C 1
ATOM 1611 O O . VAL A 1 195 ? 5.652 3.168 13.195 1 97.25 195 VAL A O 1
ATOM 1614 N N . PRO A 1 196 ? 7.582 3.92 14.117 1 98.44 196 PRO A N 1
ATOM 1615 C CA . PRO A 1 196 ? 6.965 5.18 14.539 1 98.44 196 PRO A CA 1
ATOM 1616 C C . PRO A 1 196 ? 6.598 6.082 13.367 1 98.44 196 PRO A C 1
ATOM 1618 O O . PRO A 1 196 ? 7.426 6.32 12.484 1 98.44 196 PRO A O 1
ATOM 1621 N N . LEU A 1 197 ? 5.391 6.523 13.375 1 98.75 197 LEU A N 1
ATOM 1622 C CA . LEU A 1 197 ? 4.914 7.391 12.305 1 98.75 197 LEU A CA 1
ATOM 1623 C C . LEU A 1 197 ? 4.207 8.617 12.875 1 98.7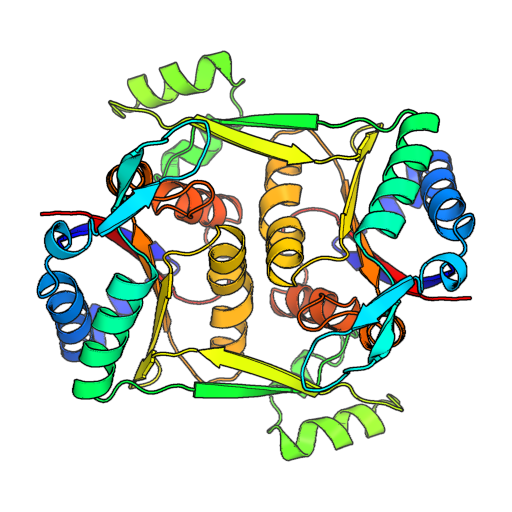5 197 LEU A C 1
ATOM 1625 O O . LEU A 1 197 ? 3.65 8.562 13.977 1 98.75 197 LEU A O 1
ATOM 1629 N N . LEU A 1 198 ? 4.277 9.688 12.172 1 98.88 198 LEU A N 1
ATOM 1630 C CA . LEU A 1 198 ? 3.42 10.852 12.352 1 98.88 198 LEU A CA 1
ATOM 1631 C C . LEU A 1 198 ? 2.688 11.195 11.055 1 98.88 198 LEU A C 1
ATOM 1633 O O . LEU A 1 198 ? 3.318 11.438 10.023 1 98.88 198 LEU A O 1
ATOM 1637 N N . ILE A 1 199 ? 1.39 11.102 11.086 1 98.81 199 ILE A N 1
ATOM 1638 C CA . ILE A 1 199 ? 0.575 11.438 9.93 1 98.81 199 ILE A CA 1
ATOM 1639 C C . ILE A 1 199 ? -0.065 12.812 10.125 1 98.81 199 ILE A C 1
ATOM 1641 O O . ILE A 1 199 ? -0.742 13.047 11.125 1 98.81 199 ILE A O 1
ATOM 1645 N N . LEU A 1 200 ? 0.188 13.695 9.156 1 98.88 200 LEU A N 1
ATOM 1646 C CA . LEU A 1 200 ? -0.305 15.07 9.219 1 98.88 200 LEU A CA 1
ATOM 1647 C C . LEU A 1 200 ? -1.333 15.328 8.125 1 98.88 200 LEU A C 1
ATOM 1649 O O . LEU A 1 200 ? -1.047 15.133 6.941 1 98.88 200 LEU A O 1
ATOM 1653 N N . GLY A 1 201 ? -2.545 15.695 8.508 1 98.56 201 GLY A N 1
ATOM 1654 C CA . GLY A 1 201 ? -3.561 16.156 7.574 1 98.56 201 GLY A CA 1
ATOM 1655 C C . GLY A 1 201 ? -3.543 17.672 7.379 1 98.56 201 GLY A C 1
ATOM 1656 O O . GLY A 1 201 ? -3.744 18.422 8.328 1 98.56 201 GLY A O 1
ATOM 1657 N N . ILE A 1 202 ? -3.342 18.062 6.121 1 98.31 202 ILE A N 1
ATOM 1658 C CA . ILE A 1 202 ? -3.209 19.5 5.875 1 98.31 202 ILE A CA 1
ATOM 1659 C C . ILE A 1 202 ? -4.395 19.984 5.047 1 98.31 202 ILE A C 1
ATOM 1661 O O . ILE A 1 202 ? -5.047 19.203 4.355 1 98.31 202 ILE A O 1
ATOM 1665 N N . GLU A 1 203 ? -4.719 21.234 5.156 1 96.19 203 GLU A N 1
ATOM 1666 C CA . GLU A 1 203 ? -5.762 21.859 4.352 1 96.19 203 GLU A CA 1
ATOM 1667 C C . GLU A 1 203 ? -5.559 23.375 4.27 1 96.19 203 GLU A C 1
ATOM 1669 O O . GLU A 1 203 ? -4.629 23.906 4.875 1 96.19 203 GLU A O 1
ATOM 1674 N N . GLN A 1 204 ? -6.391 23.953 3.381 1 92 204 GLN A N 1
ATOM 1675 C CA . GLN A 1 204 ? -6.293 25.391 3.199 1 92 204 GLN A CA 1
ATOM 1676 C C . GLN A 1 204 ? -6.605 26.125 4.496 1 92 204 GLN A C 1
ATOM 1678 O O . GLN A 1 204 ? -7.473 25.703 5.266 1 92 204 GLN A O 1
ATOM 1683 N N . ASP A 1 205 ? -5.973 27.281 4.664 1 83.38 205 ASP A N 1
ATOM 1684 C CA . ASP A 1 205 ? -6.18 28.094 5.852 1 83.38 205 ASP A CA 1
ATOM 1685 C C . ASP A 1 205 ? -7.598 28.672 5.883 1 83.38 205 ASP A C 1
ATOM 1687 O O . ASP A 1 205 ? -8.18 28.969 4.836 1 83.38 205 ASP A O 1
ATOM 1691 N N . MET B 1 1 ? -0.431 -20.266 -18.172 1 94.44 1 MET B N 1
ATOM 1692 C CA . MET B 1 1 ? 0.539 -19.734 -17.219 1 94.44 1 MET B CA 1
ATOM 1693 C C . MET B 1 1 ? 0.777 -20.719 -16.094 1 94.44 1 MET B C 1
ATOM 1695 O O . MET B 1 1 ? -0.104 -21.516 -15.75 1 94.44 1 MET B O 1
ATOM 1699 N N . LYS B 1 2 ? 1.961 -20.703 -15.633 1 96.56 2 LYS B N 1
ATOM 1700 C CA . LYS B 1 2 ? 2.254 -21.578 -14.5 1 96.56 2 LYS B CA 1
ATOM 1701 C C . LYS B 1 2 ? 2.369 -20.781 -13.203 1 96.56 2 LYS B C 1
ATOM 1703 O O . LYS B 1 2 ? 2.754 -19.609 -13.227 1 96.56 2 LYS B O 1
ATOM 1708 N N . ILE B 1 3 ? 1.992 -21.422 -12.133 1 98.19 3 ILE B N 1
ATOM 1709 C CA . ILE B 1 3 ? 2.258 -20.891 -10.797 1 98.19 3 ILE B CA 1
ATOM 1710 C C . ILE B 1 3 ? 3.645 -21.344 -10.336 1 98.19 3 ILE B C 1
ATOM 1712 O O . ILE B 1 3 ? 3.842 -22.5 -9.969 1 98.19 3 ILE B O 1
ATOM 1716 N N . ALA B 1 4 ? 4.562 -20.422 -10.359 1 97.88 4 ALA B N 1
ATOM 1717 C CA . ALA B 1 4 ? 5.965 -20.766 -10.148 1 97.88 4 ALA B CA 1
ATOM 1718 C C . ALA B 1 4 ? 6.332 -20.688 -8.672 1 97.88 4 ALA B C 1
ATOM 1720 O O . ALA B 1 4 ? 7.254 -21.359 -8.211 1 97.88 4 ALA B O 1
ATOM 1721 N N . GLN B 1 5 ? 5.648 -19.844 -7.965 1 97.88 5 GLN B N 1
ATOM 1722 C CA . GLN B 1 5 ? 5.949 -19.625 -6.555 1 97.88 5 GLN B CA 1
ATOM 1723 C C . GLN B 1 5 ? 4.676 -19.391 -5.75 1 97.88 5 GLN B C 1
ATOM 1725 O O . GLN B 1 5 ? 3.68 -18.891 -6.281 1 97.88 5 GLN B O 1
ATOM 1730 N N . LYS B 1 6 ? 4.715 -19.781 -4.504 1 98.44 6 LYS B N 1
ATOM 1731 C CA . LYS B 1 6 ? 3.594 -19.594 -3.586 1 98.44 6 LYS B CA 1
ATOM 1732 C C . LYS B 1 6 ? 4.078 -19.141 -2.209 1 98.44 6 LYS B C 1
ATOM 1734 O O . LYS B 1 6 ? 5.125 -19.594 -1.738 1 98.44 6 LYS B O 1
ATOM 1739 N N . TYR B 1 7 ? 3.336 -18.297 -1.6 1 98.44 7 TYR B N 1
ATOM 1740 C CA . TYR B 1 7 ? 3.561 -17.922 -0.207 1 98.44 7 TYR B CA 1
ATOM 1741 C C . TYR B 1 7 ? 2.254 -17.938 0.578 1 98.44 7 TYR B C 1
ATOM 1743 O O . TYR B 1 7 ? 1.31 -17.219 0.237 1 98.44 7 TYR B O 1
ATOM 1751 N N . SER B 1 8 ? 2.236 -18.797 1.571 1 98.56 8 SER B N 1
ATOM 1752 C CA . SER B 1 8 ? 1.068 -18.922 2.436 1 98.56 8 SER B CA 1
ATOM 1753 C C . SER B 1 8 ? 1.241 -18.125 3.725 1 98.56 8 SER B C 1
ATOM 1755 O O . SER B 1 8 ? 1.971 -18.547 4.625 1 98.56 8 SER B O 1
ATOM 1757 N N . HIS B 1 9 ? 0.546 -16.984 3.869 1 98.5 9 HIS B N 1
ATOM 1758 C CA . HIS B 1 9 ? 0.577 -16.141 5.059 1 98.5 9 HIS B CA 1
ATOM 1759 C C . HIS B 1 9 ? -0.54 -16.516 6.027 1 98.5 9 HIS B C 1
ATOM 1761 O O . HIS B 1 9 ? -1.706 -16.594 5.637 1 98.5 9 HIS B O 1
ATOM 1767 N N . LEU B 1 10 ? -0.22 -16.797 7.262 1 97.94 10 LEU B N 1
ATOM 1768 C CA . LEU B 1 10 ? -1.161 -17.188 8.305 1 97.94 10 LEU B CA 1
ATOM 1769 C C . LEU B 1 10 ? -1.993 -18.391 7.859 1 97.94 10 LEU B C 1
ATOM 1771 O O . LEU B 1 10 ? -3.217 -18.391 8.016 1 97.94 10 LEU B O 1
ATOM 1775 N N . ASN B 1 11 ? -1.356 -19.297 7.137 1 98.12 11 ASN B N 1
ATOM 1776 C CA . ASN B 1 11 ? -1.908 -20.594 6.719 1 98.12 11 ASN B CA 1
ATOM 1777 C C . ASN B 1 11 ? -3.027 -20.406 5.695 1 98.12 11 ASN B C 1
ATOM 1779 O O . ASN B 1 11 ? -4.039 -21.109 5.75 1 98.12 11 ASN B O 1
ATOM 1783 N N . GLY B 1 12 ? -2.834 -19.438 4.828 1 98.56 12 GLY B N 1
ATOM 1784 C CA . GLY B 1 12 ? -3.838 -19.172 3.809 1 98.56 12 GLY B CA 1
ATOM 1785 C C . GLY B 1 12 ? -4.043 -20.344 2.861 1 98.56 12 GLY B C 1
ATOM 1786 O O . GLY B 1 12 ? -5.18 -20.734 2.586 1 98.56 12 GLY B O 1
ATOM 1787 N N . GLU B 1 13 ? -2.936 -20.891 2.42 1 98.81 13 GLU B N 1
ATOM 1788 C CA . GLU B 1 13 ? -3.068 -22 1.49 1 98.81 13 GLU B CA 1
ATOM 1789 C C . GLU B 1 13 ? -3.697 -23.219 2.17 1 98.81 13 GLU B C 1
ATOM 1791 O O . GLU B 1 13 ? -4.547 -23.891 1.588 1 98.81 13 GLU B O 1
ATOM 1796 N N . GLU B 1 14 ? -3.285 -23.516 3.375 1 98.75 14 GLU B N 1
ATOM 1797 C CA . GLU B 1 14 ? -3.789 -24.656 4.145 1 98.75 14 GLU B CA 1
ATOM 1798 C C . GLU B 1 14 ? -5.297 -24.547 4.363 1 98.75 14 GLU B C 1
ATOM 1800 O O . GLU B 1 14 ? -6.012 -25.547 4.277 1 98.75 14 GLU B O 1
ATOM 1805 N N . TYR B 1 15 ? -5.703 -23.375 4.656 1 98.62 15 TYR B N 1
ATOM 1806 C CA . TYR B 1 15 ? -7.133 -23.125 4.809 1 98.62 15 TYR B CA 1
ATOM 1807 C C . TYR B 1 15 ? -7.895 -23.531 3.553 1 98.62 15 TYR B C 1
ATOM 1809 O O . TYR B 1 15 ? -8.938 -24.172 3.639 1 98.62 15 TYR B O 1
ATOM 1817 N N . LEU B 1 16 ? -7.371 -23.172 2.408 1 98.62 16 LEU B N 1
ATOM 1818 C CA . LEU B 1 16 ? -8.008 -23.516 1.142 1 98.62 16 LEU B CA 1
ATOM 1819 C C . LEU B 1 16 ? -8.016 -25.016 0.921 1 98.62 16 LEU B C 1
ATOM 1821 O O . LEU B 1 16 ? -9.031 -25.594 0.524 1 98.62 16 LEU B O 1
ATOM 1825 N N . LEU B 1 17 ? -6.906 -25.656 1.137 1 98.62 17 LEU B N 1
ATOM 1826 C CA . LEU B 1 17 ? -6.738 -27.078 0.904 1 98.62 17 LEU B CA 1
ATOM 1827 C C . LEU B 1 17 ? -7.707 -27.891 1.76 1 98.62 17 LEU B C 1
ATOM 1829 O O . LEU B 1 17 ? -8.18 -28.953 1.338 1 98.62 17 LEU B O 1
ATOM 1833 N N . VAL B 1 18 ? -8.047 -27.391 2.947 1 98.5 18 VAL B N 1
ATOM 1834 C CA . VAL B 1 18 ? -8.883 -28.141 3.883 1 98.5 18 VAL B CA 1
ATOM 1835 C C . VAL B 1 18 ? -10.352 -27.781 3.676 1 98.5 18 VAL B C 1
ATOM 1837 O O . VAL B 1 18 ? -11.211 -28.656 3.611 1 98.5 18 VAL B O 1
ATOM 1840 N N . HIS B 1 19 ? -10.688 -26.531 3.521 1 98.31 19 HIS B N 1
ATOM 1841 C CA . HIS B 1 19 ? -12.078 -26.094 3.602 1 98.31 19 HIS B CA 1
ATOM 1842 C C . HIS B 1 19 ? -12.625 -25.75 2.223 1 98.31 19 HIS B C 1
ATOM 1844 O O . HIS B 1 19 ? -13.844 -25.656 2.039 1 98.31 19 HIS B O 1
ATOM 1850 N N . HIS B 1 20 ? -11.695 -25.516 1.229 1 98.44 20 HIS B N 1
ATOM 1851 C CA . HIS B 1 20 ? -12.141 -25.047 -0.074 1 98.44 20 HIS B CA 1
ATOM 1852 C C . HIS B 1 20 ? -11.344 -25.688 -1.201 1 98.44 20 HIS B C 1
ATOM 1854 O O . HIS B 1 20 ? -10.883 -25 -2.115 1 98.44 20 HIS B O 1
ATOM 1860 N N . LYS B 1 21 ? -11.141 -26.969 -1.179 1 98.19 21 LYS B N 1
ATOM 1861 C CA . LYS B 1 21 ? -10.289 -27.703 -2.1 1 98.19 21 LYS B CA 1
ATOM 1862 C C . LYS B 1 21 ? -10.742 -27.516 -3.545 1 98.19 21 LYS B C 1
ATOM 1864 O O . LYS B 1 21 ? -9.93 -27.266 -4.434 1 98.19 21 LYS B O 1
ATOM 1869 N N . LYS B 1 22 ? -11.969 -27.625 -3.82 1 98.19 22 LYS B N 1
ATOM 1870 C CA . LYS B 1 22 ? -12.516 -27.5 -5.172 1 98.19 22 LYS B CA 1
ATOM 1871 C C . LYS B 1 22 ? -12.336 -26.078 -5.711 1 98.19 22 LYS B C 1
ATOM 1873 O O . LYS B 1 22 ? -11.953 -25.906 -6.871 1 98.19 22 LYS B O 1
ATOM 1878 N N . LEU B 1 23 ? -12.664 -25.141 -4.836 1 98.5 23 LEU B N 1
ATOM 1879 C CA . LEU B 1 23 ? -12.516 -23.75 -5.227 1 98.5 23 LEU B CA 1
ATOM 1880 C C . LEU B 1 23 ? -11.055 -23.422 -5.531 1 98.5 23 LEU B C 1
ATOM 1882 O O . LEU B 1 23 ? -10.766 -22.688 -6.48 1 98.5 23 LEU B O 1
ATOM 1886 N N . TYR B 1 24 ? -10.195 -23.938 -4.68 1 98.69 24 TYR B N 1
ATOM 1887 C CA . TYR B 1 24 ? -8.766 -23.734 -4.895 1 98.69 24 TYR B CA 1
ATOM 1888 C C . TYR B 1 24 ? -8.328 -24.312 -6.234 1 98.69 24 TYR B C 1
ATOM 1890 O O . TYR B 1 24 ? -7.605 -23.656 -6.992 1 98.69 24 TYR B O 1
ATOM 1898 N N . LYS B 1 25 ? -8.742 -25.5 -6.543 1 98.5 25 LYS B N 1
ATOM 1899 C CA . LYS B 1 25 ? -8.445 -26.125 -7.828 1 98.5 25 LYS B CA 1
ATOM 1900 C C . LYS B 1 25 ? -8.977 -25.281 -8.984 1 98.5 25 LYS B C 1
ATOM 1902 O O . LYS B 1 25 ? -8.305 -25.141 -10.016 1 98.5 25 LYS B O 1
ATOM 1907 N N . GLU B 1 26 ? -10.156 -24.75 -8.797 1 98.56 26 GLU B N 1
ATOM 1908 C CA . GLU B 1 26 ? -10.766 -23.875 -9.797 1 98.56 26 GLU B CA 1
ATOM 1909 C C . GLU B 1 26 ? -9.867 -22.672 -10.086 1 98.56 26 GLU B C 1
ATOM 1911 O O . GLU B 1 26 ? -9.664 -22.312 -11.25 1 98.56 26 GLU B O 1
ATOM 1916 N N . ILE B 1 27 ? -9.352 -22.016 -9.055 1 98.56 27 ILE B N 1
ATOM 1917 C CA . ILE B 1 27 ? -8.469 -20.859 -9.195 1 98.56 27 ILE B CA 1
ATOM 1918 C C . ILE B 1 27 ? -7.195 -21.266 -9.922 1 98.56 27 ILE B C 1
ATOM 1920 O O . ILE B 1 27 ? -6.797 -20.625 -10.898 1 98.56 27 ILE B O 1
ATOM 1924 N N . ILE B 1 28 ? -6.598 -22.391 -9.516 1 98.56 28 ILE B N 1
ATOM 1925 C CA . ILE B 1 28 ? -5.355 -22.891 -10.094 1 98.56 28 ILE B CA 1
ATOM 1926 C C . ILE B 1 28 ? -5.574 -23.219 -11.57 1 98.56 28 ILE B C 1
ATOM 1928 O O . ILE B 1 28 ? -4.77 -22.844 -12.422 1 98.56 28 ILE B O 1
ATOM 1932 N N . ASP B 1 29 ? -6.617 -23.875 -11.852 1 98.38 29 ASP B N 1
ATOM 1933 C CA . ASP B 1 29 ? -6.926 -24.281 -13.227 1 98.38 29 ASP B CA 1
ATOM 1934 C C . ASP B 1 29 ? -7.16 -23.062 -14.109 1 98.38 29 ASP B C 1
ATOM 1936 O O . ASP B 1 29 ? -6.766 -23.047 -15.281 1 98.38 29 ASP B O 1
ATOM 1940 N N . THR B 1 30 ? -7.852 -22.078 -13.547 1 98.25 30 THR B N 1
ATOM 1941 C CA . THR B 1 30 ? -8.094 -20.844 -14.297 1 98.25 30 THR B CA 1
ATOM 1942 C C . THR B 1 30 ? -6.77 -20.188 -14.688 1 98.25 30 THR B C 1
ATOM 1944 O O . THR B 1 30 ? -6.574 -19.812 -15.844 1 98.25 30 THR B O 1
ATOM 1947 N N . ILE B 1 31 ? -5.848 -20.078 -13.742 1 97.94 31 ILE B N 1
ATOM 1948 C CA . ILE B 1 31 ? -4.543 -19.469 -13.992 1 97.94 31 ILE B CA 1
ATOM 1949 C C . ILE B 1 31 ? -3.795 -20.266 -15.055 1 97.94 31 ILE B C 1
ATOM 1951 O O . ILE B 1 31 ? -3.266 -19.703 -16.016 1 97.94 31 ILE B O 1
ATOM 1955 N N . ARG B 1 32 ? -3.855 -21.578 -14.969 1 97.38 32 ARG B N 1
ATOM 1956 C CA . ARG B 1 32 ? -3.092 -22.469 -15.828 1 97.38 32 ARG B CA 1
ATOM 1957 C C . ARG B 1 32 ? -3.686 -22.516 -17.234 1 97.38 32 ARG B C 1
ATOM 1959 O O . ARG B 1 32 ? -2.994 -22.859 -18.203 1 97.38 32 ARG B O 1
ATOM 1966 N N . SER B 1 33 ? -4.895 -22.219 -17.328 1 96.62 33 SER B N 1
ATOM 1967 C CA . SER B 1 33 ? -5.578 -22.297 -18.609 1 96.62 33 SER B CA 1
ATOM 1968 C C . SER B 1 33 ? -5.184 -21.125 -19.531 1 96.62 33 SER B C 1
ATOM 1970 O O . SER B 1 33 ? -5.453 -21.156 -20.719 1 96.62 33 SER B O 1
ATOM 1972 N N . ILE B 1 34 ? -4.586 -20.109 -18.953 1 95.31 34 ILE B N 1
ATOM 1973 C CA . ILE B 1 34 ? -4.234 -18.922 -19.703 1 95.31 34 ILE B CA 1
ATOM 1974 C C . ILE B 1 34 ? -2.822 -19.062 -20.281 1 95.31 34 ILE B C 1
ATOM 1976 O O . ILE B 1 34 ? -1.888 -19.406 -19.547 1 95.31 34 ILE B O 1
ATOM 1980 N N . ASP B 1 35 ? -2.688 -18.828 -21.562 1 92 35 ASP B N 1
ATOM 1981 C CA . ASP B 1 35 ? -1.384 -18.859 -22.219 1 92 35 ASP B CA 1
ATOM 1982 C C . ASP B 1 35 ? -0.808 -17.438 -22.328 1 92 35 ASP B C 1
ATOM 1984 O O . ASP B 1 35 ? -1.198 -16.672 -23.219 1 92 35 ASP B O 1
ATOM 1988 N N . ALA B 1 36 ? 0.185 -17.203 -21.562 1 86.5 36 ALA B N 1
ATOM 1989 C CA . ALA B 1 36 ? 0.747 -15.859 -21.484 1 86.5 36 ALA B CA 1
ATOM 1990 C C . ALA B 1 36 ? 1.39 -15.445 -22.797 1 86.5 36 ALA B C 1
ATOM 1992 O O . ALA B 1 36 ? 1.482 -14.258 -23.109 1 86.5 36 ALA B O 1
ATOM 1993 N N . SER B 1 37 ? 1.885 -16.359 -23.562 1 85.81 37 SER B N 1
ATOM 1994 C CA . SER B 1 37 ? 2.598 -16.047 -24.797 1 85.81 37 SER B CA 1
ATOM 1995 C C . SER B 1 37 ? 1.705 -15.297 -25.781 1 85.81 37 SER B C 1
ATOM 1997 O O . SER B 1 37 ? 2.199 -14.586 -26.656 1 85.81 37 SER B O 1
ATOM 1999 N N . ASN B 1 38 ? 0.468 -15.414 -25.594 1 89 38 ASN B N 1
ATOM 2000 C CA . ASN B 1 38 ? -0.491 -14.781 -26.484 1 89 38 ASN B CA 1
ATOM 2001 C C . ASN B 1 38 ? -0.675 -13.305 -26.172 1 89 38 ASN B C 1
ATOM 2003 O O . ASN B 1 38 ? -1.323 -12.578 -26.922 1 89 38 ASN B O 1
ATOM 2007 N N . PHE B 1 39 ? 0.08 -12.891 -25.125 1 91.69 39 PHE B N 1
ATOM 2008 C CA . PHE B 1 39 ? -0.286 -11.562 -24.656 1 91.69 39 PHE B CA 1
ATOM 2009 C C . PHE B 1 39 ? 0.912 -10.625 -24.703 1 91.69 39 PHE B C 1
ATOM 2011 O O . PHE B 1 39 ? 0.909 -9.57 -24.062 1 91.69 39 PHE B O 1
ATOM 2018 N N . MET B 1 40 ? 1.924 -11.055 -25.391 1 90.31 40 MET B N 1
ATOM 2019 C CA . MET B 1 40 ? 3.018 -10.133 -25.688 1 90.31 40 MET B CA 1
ATOM 2020 C C . MET B 1 40 ? 2.666 -9.227 -26.859 1 90.31 40 MET B C 1
ATOM 2022 O O . MET B 1 40 ? 3.289 -9.312 -27.922 1 90.31 40 MET B O 1
ATOM 2026 N N . THR B 1 41 ? 1.793 -8.328 -26.672 1 89.06 41 THR B N 1
ATOM 2027 C CA . THR B 1 41 ? 1.205 -7.566 -27.781 1 89.06 41 THR B CA 1
ATOM 2028 C C . THR B 1 41 ? 1.451 -6.074 -27.594 1 89.06 41 THR B C 1
ATOM 2030 O O . THR B 1 41 ? 1.04 -5.266 -28.438 1 89.06 41 THR B O 1
ATOM 2033 N N . LYS B 1 42 ? 2.102 -5.77 -26.484 1 89.56 42 LYS B N 1
ATOM 2034 C CA . LYS B 1 42 ? 2.373 -4.359 -26.234 1 89.56 42 LYS B CA 1
ATOM 2035 C C . LYS B 1 42 ? 3.783 -3.98 -26.672 1 89.56 42 LYS B C 1
ATOM 2037 O O . LYS B 1 42 ? 4.766 -4.531 -26.172 1 89.56 42 LYS B O 1
ATOM 2042 N N . GLU B 1 43 ? 3.85 -3.029 -27.562 1 92 43 GLU B N 1
ATOM 2043 C CA . GLU B 1 43 ? 5.164 -2.516 -27.953 1 92 43 GLU B CA 1
ATOM 2044 C C . GLU B 1 43 ? 5.602 -1.39 -27.016 1 92 43 GLU B C 1
ATOM 2046 O O . GLU B 1 43 ? 4.883 -0.406 -26.844 1 92 43 GLU B O 1
ATOM 2051 N N . SER B 1 44 ? 6.723 -1.526 -26.375 1 90.19 44 SER B N 1
ATOM 205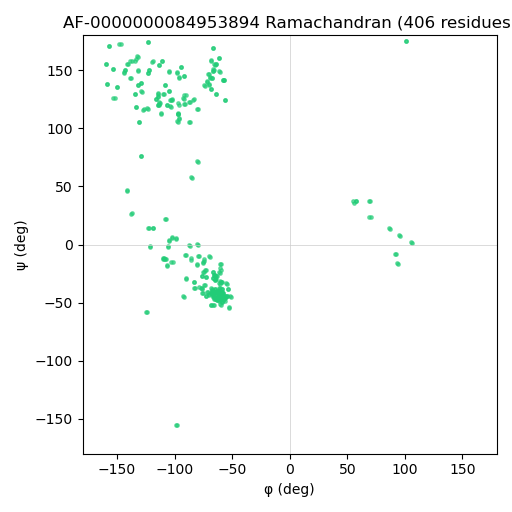2 C CA . SER B 1 44 ? 7.203 -0.564 -25.391 1 90.19 44 SER B CA 1
ATOM 2053 C C . SER B 1 44 ? 7.59 0.755 -26.047 1 90.19 44 SER B C 1
ATOM 2055 O O . SER B 1 44 ? 8.25 0.764 -27.094 1 90.19 44 SER B O 1
ATOM 2057 N N . LYS B 1 45 ? 7.145 1.85 -25.453 1 89.5 45 LYS B N 1
ATOM 2058 C CA . LYS B 1 45 ? 7.543 3.189 -25.875 1 89.5 45 LYS B CA 1
ATO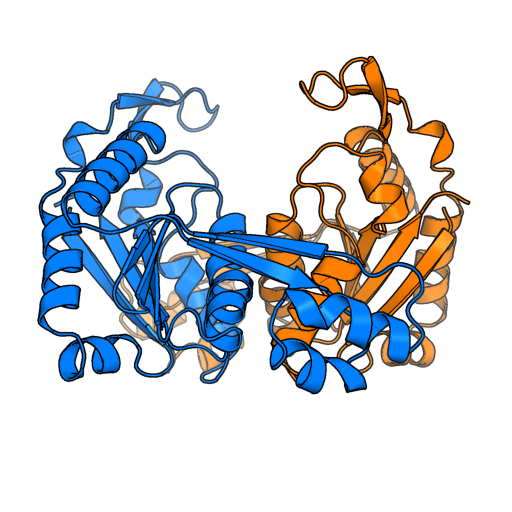M 2059 C C . LYS B 1 45 ? 8.531 3.803 -24.875 1 89.5 45 LYS B C 1
ATOM 2061 O O . LYS B 1 45 ? 9.008 4.922 -25.094 1 89.5 45 LYS B O 1
ATOM 2066 N N . GLU B 1 46 ? 8.82 3.014 -23.781 1 87.31 46 GLU B N 1
ATOM 2067 C CA . GLU B 1 46 ? 9.742 3.51 -22.766 1 87.31 46 GLU B CA 1
ATOM 2068 C C . GLU B 1 46 ? 11.172 3.574 -23.312 1 87.31 46 GLU B C 1
ATOM 2070 O O . GLU B 1 46 ? 11.594 2.693 -24.062 1 87.31 46 GLU B O 1
ATOM 2075 N N . LYS B 1 47 ? 11.859 4.66 -22.828 1 85.25 47 LYS B N 1
ATOM 2076 C CA . LYS B 1 47 ? 13.211 4.941 -23.328 1 85.25 47 LYS B CA 1
ATOM 2077 C C . LYS B 1 47 ? 14.109 3.715 -23.172 1 85.25 47 LYS B C 1
ATOM 2079 O O . LYS B 1 47 ? 14.867 3.387 -24.094 1 85.25 47 LYS B O 1
ATOM 2084 N N . THR B 1 48 ? 14.023 2.936 -22.109 1 81.25 48 THR B N 1
ATOM 2085 C CA . THR B 1 48 ? 14.953 1.859 -21.797 1 81.25 48 THR B CA 1
ATOM 2086 C C . THR B 1 48 ? 14.555 0.57 -22.5 1 81.25 48 THR B C 1
ATOM 2088 O O . THR B 1 48 ? 15.328 -0.392 -22.531 1 81.25 48 THR B O 1
ATOM 2091 N N . MET B 1 49 ? 13.281 0.444 -23.141 1 84.06 49 MET B N 1
ATOM 2092 C CA . MET B 1 49 ? 12.828 -0.8 -23.75 1 84.06 49 MET B CA 1
ATOM 2093 C C . MET B 1 49 ? 12.141 -0.528 -25.078 1 84.06 49 MET B C 1
ATOM 2095 O O . MET B 1 49 ? 11.273 -1.3 -25.516 1 84.06 49 MET B O 1
ATOM 2099 N N . ARG B 1 50 ? 12.469 0.525 -25.734 1 85.5 50 ARG B N 1
ATOM 2100 C CA . ARG B 1 50 ? 11.766 0.98 -26.938 1 85.5 50 ARG B CA 1
ATOM 2101 C C . ARG B 1 50 ? 11.742 -0.105 -28 1 85.5 50 ARG B C 1
ATOM 2103 O O . ARG B 1 50 ? 12.781 -0.681 -28.328 1 85.5 50 ARG B O 1
ATOM 2110 N N . GLY B 1 51 ? 10.516 -0.43 -28.422 1 87.12 51 GLY B N 1
ATOM 2111 C CA . GLY B 1 51 ? 10.367 -1.37 -29.516 1 87.12 51 GLY B CA 1
ATOM 2112 C C . GLY B 1 51 ? 10.188 -2.805 -29.062 1 87.12 51 GLY B C 1
ATOM 2113 O O . GLY B 1 51 ? 9.758 -3.66 -29.828 1 87.12 51 GLY B O 1
ATOM 2114 N N . LYS B 1 52 ? 10.5 -3.055 -27.859 1 90.5 52 LYS B N 1
ATOM 2115 C CA . LYS B 1 52 ? 10.359 -4.406 -27.328 1 90.5 52 LYS B CA 1
ATOM 2116 C C . LYS B 1 52 ? 8.891 -4.77 -27.125 1 90.5 52 LYS B C 1
ATOM 2118 O O . LYS B 1 52 ? 8.086 -3.926 -26.719 1 90.5 52 LYS B O 1
ATOM 2123 N N . MET B 1 53 ? 8.633 -6.02 -27.469 1 92.69 53 MET B N 1
ATOM 2124 C CA . MET B 1 53 ? 7.277 -6.508 -27.219 1 92.69 53 MET B CA 1
ATOM 2125 C C . MET B 1 53 ? 7.129 -6.977 -25.766 1 92.69 53 MET B C 1
ATOM 2127 O O . MET B 1 53 ? 7.906 -7.812 -25.297 1 92.69 53 MET B O 1
ATOM 2131 N N . LEU B 1 54 ? 6.137 -6.414 -25.094 1 94.5 54 LEU B N 1
ATOM 2132 C CA . LEU B 1 54 ? 5.902 -6.695 -23.688 1 94.5 54 LEU B CA 1
ATOM 2133 C C . LEU B 1 54 ? 4.52 -7.305 -23.484 1 94.5 54 LEU B C 1
ATOM 2135 O O . LEU B 1 54 ? 3.646 -7.188 -24.344 1 94.5 54 LEU B O 1
ATOM 2139 N N . TYR B 1 55 ? 4.375 -8.016 -22.375 1 94.19 55 TYR B N 1
ATOM 2140 C CA . TYR B 1 55 ? 3.045 -8.469 -21.984 1 94.19 55 TYR B CA 1
ATOM 2141 C C . TYR B 1 55 ? 2.1 -7.289 -21.812 1 94.19 55 TYR B C 1
ATOM 2143 O O . TYR B 1 55 ? 2.486 -6.254 -21.25 1 94.19 55 TYR B O 1
ATOM 2151 N N . SER B 1 56 ? 0.903 -7.492 -22.234 1 93.56 56 SER B N 1
ATOM 2152 C CA . SER B 1 56 ? -0.122 -6.461 -22.094 1 93.56 56 SER B CA 1
ATOM 2153 C C . SER B 1 56 ? -0.983 -6.699 -20.859 1 93.56 56 SER B C 1
ATOM 2155 O O . SER B 1 56 ? -1.807 -7.617 -20.844 1 93.56 56 SER B O 1
ATOM 2157 N N . PRO B 1 57 ? -0.894 -5.855 -19.891 1 93.44 57 PRO B N 1
ATOM 2158 C CA . PRO B 1 57 ? -1.738 -6.016 -18.703 1 93.44 57 PRO B CA 1
ATOM 2159 C C . PRO B 1 57 ? -3.229 -5.949 -19.031 1 93.44 57 PRO B C 1
ATOM 2161 O O . PRO B 1 57 ? -4.027 -6.668 -18.422 1 93.44 57 PRO B O 1
ATOM 2164 N N . ILE B 1 58 ? -3.578 -5.094 -19.938 1 93.81 58 ILE B N 1
ATOM 2165 C CA . ILE B 1 58 ? -4.977 -4.898 -20.297 1 93.81 58 ILE B CA 1
ATOM 2166 C C . ILE B 1 58 ? -5.566 -6.203 -20.828 1 93.81 58 ILE B C 1
ATOM 2168 O O . ILE B 1 58 ? -6.625 -6.641 -20.375 1 93.81 58 ILE B O 1
ATOM 2172 N N . GLU B 1 59 ? -4.883 -6.836 -21.719 1 94.56 59 GLU B N 1
ATOM 2173 C CA . GLU B 1 59 ? -5.359 -8.086 -22.312 1 94.56 59 GLU B CA 1
ATOM 2174 C C . GLU B 1 59 ? -5.363 -9.211 -21.297 1 94.56 59 GLU B C 1
ATOM 2176 O O . GLU B 1 59 ? -6.285 -10.031 -21.266 1 94.56 59 GLU B O 1
ATOM 2181 N N . LEU B 1 60 ? -4.34 -9.289 -20.484 1 94.88 60 LEU B N 1
ATOM 2182 C CA . LEU B 1 60 ? -4.281 -10.297 -19.438 1 94.88 60 LEU B CA 1
ATOM 2183 C C . LEU B 1 60 ? -5.457 -10.148 -18.469 1 94.88 60 LEU B C 1
ATOM 2185 O O . LEU B 1 60 ? -6.141 -11.133 -18.172 1 94.88 60 LEU B O 1
ATOM 2189 N N . ASN B 1 61 ? -5.688 -8.93 -18.062 1 94.5 61 ASN B N 1
ATOM 2190 C CA . ASN B 1 61 ? -6.785 -8.656 -17.141 1 94.5 61 ASN B CA 1
ATOM 2191 C C . ASN B 1 61 ? -8.133 -9.039 -17.75 1 94.5 61 ASN B C 1
ATOM 2193 O O . ASN B 1 61 ? -8.992 -9.586 -17.062 1 94.5 61 ASN B O 1
ATOM 2197 N N . ARG B 1 62 ? -8.281 -8.648 -18.969 1 95.69 62 ARG B N 1
ATOM 2198 C CA . ARG B 1 62 ? -9.516 -8.984 -19.656 1 95.69 62 ARG B CA 1
ATOM 2199 C C . ARG B 1 62 ? -9.75 -10.492 -19.672 1 95.69 62 ARG B C 1
ATOM 2201 O O . ARG B 1 62 ? -10.875 -10.945 -19.453 1 95.69 62 ARG B O 1
ATOM 2208 N N . THR B 1 63 ? -8.742 -11.227 -19.969 1 96.56 63 THR B N 1
ATOM 2209 C CA . THR B 1 63 ? -8.836 -12.68 -20.031 1 96.56 63 THR B CA 1
ATOM 2210 C C . THR B 1 63 ? -9.164 -13.258 -18.656 1 96.56 63 THR B C 1
ATOM 2212 O O . THR B 1 63 ? -10.047 -14.109 -18.531 1 96.56 63 THR B O 1
ATOM 2215 N N . PHE B 1 64 ? -8.477 -12.812 -17.609 1 97.31 64 PHE B N 1
ATOM 2216 C CA . PHE B 1 64 ? -8.773 -13.258 -16.25 1 97.31 64 PHE B CA 1
ATOM 2217 C C . PHE B 1 64 ? -10.211 -12.922 -15.859 1 97.31 64 PHE B C 1
ATOM 2219 O O . PHE B 1 64 ? -10.914 -13.75 -15.281 1 97.31 64 PHE B O 1
ATOM 2226 N N . ASN B 1 65 ? -10.594 -11.727 -16.188 1 97.38 65 ASN B N 1
ATOM 2227 C CA . ASN B 1 65 ? -11.953 -11.289 -15.875 1 97.38 65 ASN B CA 1
ATOM 2228 C C . ASN B 1 65 ? -12.992 -12.203 -16.516 1 97.38 65 ASN B C 1
ATOM 2230 O O . ASN B 1 65 ? -13.945 -12.625 -15.844 1 97.38 65 ASN B O 1
ATOM 2234 N N . LYS B 1 66 ? -12.82 -12.492 -17.766 1 97.44 66 LYS B N 1
ATOM 2235 C CA . LYS B 1 66 ? -13.75 -13.359 -18.484 1 97.44 66 LYS B CA 1
ATOM 2236 C C . LYS B 1 66 ? -13.812 -14.742 -17.844 1 97.44 66 LYS B C 1
ATOM 2238 O O . LYS B 1 66 ? -14.898 -15.258 -17.578 1 97.44 66 LYS B O 1
ATOM 2243 N N . LYS B 1 67 ? -12.703 -15.281 -17.547 1 98 67 LYS B N 1
ATOM 2244 C CA . LYS B 1 67 ? -12.633 -16.656 -17.047 1 98 67 LYS B CA 1
ATOM 2245 C C . LYS B 1 67 ? -13.211 -16.75 -15.641 1 98 67 LYS B C 1
ATOM 2247 O O . LYS B 1 67 ? -13.977 -17.672 -15.344 1 98 67 LYS B O 1
ATOM 2252 N N . PHE B 1 68 ? -12.898 -15.836 -14.773 1 98.31 68 PHE B N 1
ATOM 2253 C CA . PHE B 1 68 ? -13.422 -15.852 -13.414 1 98.31 68 PHE B CA 1
ATOM 2254 C C . PHE B 1 68 ? -14.922 -15.602 -13.406 1 98.31 68 PHE B C 1
ATOM 2256 O O . PHE B 1 68 ? -15.664 -16.234 -12.656 1 98.31 68 PHE B O 1
ATOM 2263 N N . LYS B 1 69 ? -15.336 -14.727 -14.266 1 97.69 69 LYS B N 1
ATOM 2264 C CA . LYS B 1 69 ? -16.766 -14.422 -14.328 1 97.69 69 LYS B CA 1
ATOM 2265 C C . LYS B 1 69 ? -17.562 -15.633 -14.805 1 97.69 69 LYS B C 1
ATOM 2267 O O . LYS B 1 69 ? -18.641 -15.906 -14.289 1 97.69 69 LYS B O 1
ATOM 2272 N N . GLU B 1 70 ? -17.062 -16.344 -15.773 1 97.94 70 GLU B N 1
ATOM 2273 C CA . GLU B 1 70 ? -17.703 -17.547 -16.297 1 97.94 70 GLU B CA 1
ATOM 2274 C C . GLU B 1 70 ? -17.844 -18.609 -15.211 1 97.94 70 GLU B C 1
ATOM 2276 O O . GLU B 1 70 ? -18.75 -19.453 -15.273 1 97.94 70 GLU B O 1
ATOM 2281 N N . LEU B 1 71 ? -16.969 -18.5 -14.219 1 98.25 71 LEU B N 1
ATOM 2282 C CA . LEU B 1 71 ? -16.969 -19.5 -13.156 1 98.25 71 LEU B CA 1
ATOM 2283 C C . LEU B 1 71 ? -17.734 -19 -11.938 1 98.25 71 LEU B C 1
ATOM 2285 O O . LEU B 1 71 ? -17.703 -19.609 -10.875 1 98.25 71 LEU B O 1
ATOM 2289 N N . GLY B 1 72 ? -18.375 -17.812 -12.031 1 98.12 72 GLY B N 1
ATOM 2290 C CA . GLY B 1 72 ? -19.281 -17.344 -10.992 1 98.12 72 GLY B CA 1
ATOM 2291 C C . GLY B 1 72 ? -18.609 -16.422 -9.992 1 98.12 72 GLY B C 1
ATOM 2292 O O . GLY B 1 72 ? -19.172 -16.125 -8.938 1 98.12 72 GLY B O 1
ATOM 2293 N N . TRP B 1 73 ? -17.375 -16.031 -10.234 1 98.25 73 TRP B N 1
ATOM 2294 C CA . TRP B 1 73 ? -16.734 -15.016 -9.406 1 98.25 73 TRP B CA 1
ATOM 2295 C C . TRP B 1 73 ? -17.281 -13.633 -9.719 1 98.25 73 TRP B C 1
ATOM 2297 O O . TRP B 1 73 ? -17.516 -13.297 -10.883 1 98.25 73 TRP B O 1
ATOM 2307 N N . ASN B 1 74 ? -17.516 -12.883 -8.672 1 96.88 74 ASN B N 1
ATOM 2308 C CA . ASN B 1 74 ? -18.188 -11.609 -8.891 1 96.88 74 ASN B CA 1
ATOM 2309 C C . ASN B 1 74 ? -17.516 -10.469 -8.133 1 96.88 74 ASN B C 1
ATOM 2311 O O . ASN B 1 74 ? -16.812 -10.711 -7.148 1 96.88 74 ASN B O 1
ATOM 2315 N N . GLU B 1 75 ? -17.766 -9.352 -8.617 1 96.88 75 GLU B N 1
ATOM 2316 C CA . GLU B 1 75 ? -17.312 -8.141 -7.945 1 96.88 75 GLU B CA 1
ATOM 2317 C C . GLU B 1 75 ? -18.031 -7.941 -6.609 1 96.88 75 GLU B C 1
ATOM 2319 O O . GLU B 1 75 ? -19.203 -8.289 -6.473 1 96.88 75 GLU B O 1
ATOM 2324 N N . CYS B 1 76 ? -17.312 -7.457 -5.66 1 96.75 76 CYS B N 1
ATOM 2325 C CA . CYS B 1 76 ? -17.875 -7.18 -4.34 1 96.75 76 CYS B CA 1
ATOM 2326 C C . CYS B 1 76 ? -17.422 -5.809 -3.842 1 96.75 76 CYS B C 1
ATOM 2328 O O . CYS B 1 76 ? -16.234 -5.484 -3.883 1 96.75 76 CYS B O 1
ATOM 2330 N N . ARG B 1 77 ? -18.391 -5.02 -3.408 1 96 77 ARG B N 1
ATOM 2331 C CA . ARG B 1 77 ? -18.125 -3.703 -2.828 1 96 77 ARG B CA 1
ATOM 2332 C C . ARG B 1 77 ? -18.406 -3.701 -1.329 1 96 77 ARG B C 1
ATOM 2334 O O . ARG B 1 77 ? -19.438 -4.211 -0.883 1 96 77 ARG B O 1
ATOM 2341 N N . TYR B 1 78 ? -17.484 -3.232 -0.582 1 96.19 78 TYR B N 1
ATOM 2342 C CA . TYR B 1 78 ? -17.641 -3.109 0.864 1 96.19 78 TYR B CA 1
ATOM 2343 C C . TYR B 1 78 ? -17.703 -1.645 1.282 1 96.19 78 TYR B C 1
ATOM 2345 O O . TYR B 1 78 ? -16.719 -0.909 1.136 1 96.19 78 TYR B O 1
ATOM 2353 N N . GLN B 1 79 ? -18.891 -1.26 1.771 1 96.94 79 GLN B N 1
ATOM 2354 C CA . GLN B 1 79 ? -19.094 0.114 2.217 1 96.94 79 GLN B CA 1
ATOM 2355 C C . GLN B 1 79 ? -18.891 0.239 3.725 1 96.94 79 GLN B C 1
ATOM 2357 O O . GLN B 1 79 ? -19.297 -0.648 4.484 1 96.94 79 GLN B O 1
ATOM 2362 N N . TYR B 1 80 ? -18.344 1.345 4.152 1 97.56 80 TYR B N 1
ATOM 2363 C CA . TYR B 1 80 ? -18.062 1.539 5.57 1 97.56 80 TYR B CA 1
ATOM 2364 C C . TYR B 1 80 ? -17.906 3.02 5.895 1 97.56 80 TYR B C 1
ATOM 2366 O O . TYR B 1 80 ? -17.625 3.83 5.008 1 97.56 80 TYR B O 1
ATOM 2374 N N . TYR B 1 81 ? -18.156 3.381 7.141 1 98 81 TYR B N 1
ATOM 2375 C CA . TYR B 1 81 ? -17.797 4.695 7.664 1 98 81 TYR B CA 1
ATOM 2376 C C . TYR B 1 81 ? -16.438 4.66 8.359 1 98 81 TYR B C 1
ATOM 2378 O O . TYR B 1 81 ? -16.031 3.621 8.875 1 98 81 TYR B O 1
ATOM 2386 N N . ILE B 1 82 ? -15.75 5.781 8.383 1 97.44 82 ILE B N 1
ATOM 2387 C CA . ILE B 1 82 ? -14.398 5.777 8.93 1 97.44 82 ILE B CA 1
ATOM 2388 C C . ILE B 1 82 ? -14.367 6.555 10.242 1 97.44 82 ILE B C 1
ATOM 2390 O O . ILE B 1 82 ? -15.242 7.375 10.508 1 97.44 82 ILE B O 1
ATOM 2394 N N . THR B 1 83 ? -13.414 6.277 11.016 1 97.62 83 THR B N 1
ATOM 2395 C CA . THR B 1 83 ? -13.094 7.035 12.227 1 97.62 83 THR B CA 1
ATOM 2396 C C . THR B 1 83 ? -11.586 7.098 12.445 1 97.62 83 THR B C 1
ATOM 2398 O O . THR B 1 83 ? -10.852 6.203 12.023 1 97.62 83 THR B O 1
ATOM 2401 N N . THR B 1 84 ? -11.109 8.164 13.008 1 97 84 THR B N 1
ATOM 2402 C CA . THR B 1 84 ? -9.703 8.281 13.383 1 97 84 THR B CA 1
ATOM 2403 C C . THR B 1 84 ? -9.531 8.07 14.883 1 97 84 THR B C 1
ATOM 2405 O O . THR B 1 84 ? -8.43 8.242 15.422 1 97 84 THR B O 1
ATOM 2408 N N . ASP B 1 85 ? -10.609 7.711 15.531 1 95.88 85 ASP B N 1
ATOM 2409 C CA . ASP B 1 85 ? -10.578 7.441 16.969 1 95.88 85 ASP B CA 1
ATOM 2410 C C . ASP B 1 85 ? -10.438 5.945 17.25 1 95.88 85 ASP B C 1
ATOM 2412 O O . ASP B 1 85 ? -11.383 5.18 17.047 1 95.88 85 ASP B O 1
ATOM 2416 N N . GLN B 1 86 ? -9.367 5.598 17.766 1 94.56 86 GLN B N 1
ATOM 2417 C CA . GLN B 1 86 ? -9.016 4.199 18.016 1 94.56 86 GLN B CA 1
ATOM 2418 C C . GLN B 1 86 ? -9.969 3.561 19.016 1 94.56 86 GLN B C 1
ATOM 2420 O O . GLN B 1 86 ? -10.227 2.357 18.953 1 94.56 86 GLN B O 1
ATOM 2425 N N . LYS B 1 87 ? -10.555 4.355 19.891 1 94.94 87 LYS B N 1
ATOM 2426 C CA . LYS B 1 87 ? -11.375 3.836 20.984 1 94.94 87 LYS B CA 1
ATOM 2427 C C . LYS B 1 87 ? -12.742 3.381 20.469 1 94.94 87 LYS B C 1
ATOM 2429 O O . LYS B 1 87 ? -13.336 2.453 21.016 1 94.94 87 LYS B O 1
ATOM 2434 N N . ILE B 1 88 ? -13.203 3.936 19.438 1 96.19 88 ILE B N 1
ATOM 2435 C CA . ILE B 1 88 ? -14.562 3.627 19.016 1 96.19 88 ILE B CA 1
ATOM 2436 C C . ILE B 1 88 ? -14.523 2.66 17.828 1 96.19 88 ILE B C 1
ATOM 2438 O O . ILE B 1 88 ? -15.547 2.059 17.484 1 96.19 88 ILE B O 1
ATOM 2442 N N . LEU B 1 89 ? -13.352 2.516 17.203 1 96 89 LEU B N 1
ATOM 2443 C CA . LEU B 1 89 ? -13.195 1.716 16 1 96 89 LEU B CA 1
ATOM 2444 C C . LEU B 1 89 ? -13.695 0.292 16.219 1 96 89 LEU B C 1
ATOM 2446 O O . LEU B 1 89 ? -14.461 -0.233 15.414 1 96 89 LEU B O 1
ATOM 2450 N N . PRO B 1 90 ? -13.336 -0.333 17.359 1 94.19 90 PRO B N 1
ATOM 2451 C CA . PRO B 1 90 ? -13.758 -1.723 17.531 1 94.19 90 PRO B CA 1
ATOM 2452 C C . PRO B 1 90 ? -15.281 -1.879 17.531 1 94.19 90 PRO B C 1
ATOM 2454 O O . PRO B 1 90 ? -15.797 -2.873 17.016 1 94.19 90 PRO B O 1
ATOM 2457 N N . GLU B 1 91 ? -15.969 -0.915 18.031 1 95.94 91 GLU B N 1
ATOM 2458 C CA . GLU B 1 91 ? -17.422 -0.949 18.031 1 95.94 91 GLU B CA 1
ATOM 2459 C C . GLU B 1 91 ? -17.984 -0.645 16.641 1 95.94 91 GLU B C 1
ATOM 2461 O O . GLU B 1 91 ? -18.953 -1.283 16.203 1 95.94 91 GLU B O 1
ATOM 2466 N N . LEU B 1 92 ? -17.453 0.262 16 1 96.69 92 LEU B N 1
ATOM 2467 C CA . LEU B 1 92 ? -17.922 0.707 14.695 1 96.69 92 LEU B CA 1
ATOM 2468 C C . LEU B 1 92 ? -17.891 -0.44 13.695 1 96.69 92 LEU B C 1
ATOM 2470 O O . LEU B 1 92 ? -18.859 -0.647 12.953 1 96.69 92 LEU B O 1
ATOM 2474 N N . ILE B 1 93 ? -16.797 -1.226 13.734 1 93.94 93 ILE B N 1
ATOM 2475 C CA . ILE B 1 93 ? -16.562 -2.203 12.672 1 93.94 93 ILE B CA 1
ATOM 2476 C C . ILE B 1 93 ? -17.5 -3.389 12.844 1 93.94 93 ILE B C 1
ATOM 2478 O O . ILE B 1 93 ? -17.688 -4.188 11.922 1 93.94 93 ILE B O 1
ATOM 2482 N N . MET B 1 94 ? -18.141 -3.508 13.938 1 93.88 94 MET B N 1
ATOM 2483 C CA . MET B 1 94 ? -19.062 -4.617 14.211 1 93.88 94 MET B CA 1
ATOM 2484 C C . MET B 1 94 ? -20.484 -4.273 13.789 1 93.88 94 MET B C 1
ATOM 2486 O O . MET B 1 94 ? -21.344 -5.148 13.734 1 93.88 94 MET B O 1
ATOM 2490 N N . LEU B 1 95 ? -20.672 -3.047 13.445 1 96.06 95 LEU B N 1
ATOM 2491 C CA . LEU B 1 95 ? -22 -2.59 13.086 1 96.06 95 LEU B CA 1
ATOM 2492 C C . LEU B 1 95 ? -22.25 -2.719 11.586 1 96.06 95 LEU B C 1
ATOM 2494 O O . LEU B 1 95 ? -21.328 -2.496 10.789 1 96.06 95 LEU B O 1
ATOM 2498 N N . PRO B 1 96 ? -23.547 -3.057 11.227 1 95.38 96 PRO B N 1
ATOM 2499 C CA . PRO B 1 96 ? -23.875 -2.965 9.797 1 95.38 96 PRO B CA 1
ATOM 2500 C C . PRO B 1 96 ? -23.797 -1.536 9.266 1 95.38 96 PRO B C 1
ATOM 2502 O O . PRO B 1 96 ? -23.938 -0.579 10.031 1 95.38 96 PRO B O 1
ATOM 2505 N N . TYR B 1 97 ? -23.578 -1.4 8.016 1 96.44 97 TYR B N 1
ATOM 2506 C CA . TYR B 1 97 ? -23.344 -0.122 7.359 1 96.44 97 TYR B CA 1
ATOM 2507 C C . TYR B 1 97 ? -24.422 0.888 7.707 1 96.44 97 TYR B C 1
ATOM 2509 O O . TYR B 1 97 ? -24.125 2.055 7.977 1 96.44 97 TYR B O 1
ATOM 2517 N N . ASP B 1 98 ? -25.672 0.501 7.684 1 97.06 98 ASP B N 1
ATOM 2518 C CA . ASP B 1 98 ? -26.797 1.406 7.836 1 97.06 98 ASP B CA 1
ATOM 2519 C C . ASP B 1 98 ? -26.891 1.938 9.266 1 97.06 98 ASP B C 1
ATOM 2521 O O . ASP B 1 98 ? -27.609 2.908 9.531 1 97.06 98 ASP B O 1
ATOM 2525 N N . LYS B 1 99 ? -26.094 1.345 10.156 1 98.19 99 LYS B N 1
ATOM 2526 C CA . LYS B 1 99 ? -26.125 1.78 11.547 1 98.19 99 LYS B CA 1
ATOM 2527 C C . LYS B 1 99 ? -24.859 2.555 11.906 1 98.19 99 LYS B C 1
ATOM 2529 O O . LYS B 1 99 ? -24.766 3.15 12.977 1 98.19 99 LYS B O 1
ATOM 2534 N N . GLN B 1 100 ? -23.859 2.514 11.086 1 98.25 100 GLN B N 1
ATOM 2535 C CA . GLN B 1 100 ? -22.547 3.096 11.383 1 98.25 100 GLN B CA 1
ATOM 2536 C C . GLN B 1 100 ? -22.641 4.617 11.477 1 98.25 100 GLN B C 1
ATOM 2538 O O . GLN B 1 100 ? -22.031 5.223 12.359 1 98.25 100 GLN B O 1
ATOM 2543 N N . LYS B 1 101 ? -23.391 5.18 10.594 1 98.19 101 LYS B N 1
ATOM 2544 C CA . LYS B 1 101 ? -23.516 6.633 10.578 1 98.19 101 LYS B CA 1
ATOM 2545 C C . LYS B 1 101 ? -24.078 7.148 11.898 1 98.19 101 LYS B C 1
ATOM 2547 O O . LYS B 1 101 ? -23.5 8.039 12.523 1 98.19 101 LYS B O 1
ATOM 2552 N N . ASP B 1 102 ? -25.203 6.543 12.25 1 98.25 102 ASP B N 1
ATOM 2553 C CA . ASP B 1 102 ? -25.875 6.957 13.484 1 98.25 102 ASP B CA 1
ATOM 2554 C C . ASP B 1 102 ? -24.969 6.742 14.695 1 98.25 102 ASP B C 1
ATOM 2556 O O . ASP B 1 102 ? -24.969 7.555 15.625 1 98.25 102 ASP B O 1
ATOM 2560 N N . PHE B 1 103 ? -24.297 5.629 14.711 1 98.5 103 PHE B N 1
ATOM 2561 C CA . PHE B 1 103 ? -23.359 5.332 15.789 1 98.5 103 PHE B CA 1
ATOM 2562 C C . PHE B 1 103 ? -22.312 6.43 15.922 1 98.5 103 PHE B C 1
ATOM 2564 O O . PHE B 1 103 ? -22.062 6.934 17.016 1 98.5 103 PHE B O 1
ATOM 2571 N N . LEU B 1 104 ? -21.734 6.867 14.805 1 98.38 104 LEU B N 1
ATOM 2572 C CA . LEU B 1 104 ? -20.719 7.906 14.828 1 98.38 104 LEU B CA 1
ATOM 2573 C C . LEU B 1 104 ? -21.281 9.234 15.305 1 98.38 104 LEU B C 1
ATOM 2575 O O . LEU B 1 104 ? -20.641 9.945 16.078 1 98.38 104 LEU B O 1
ATOM 2579 N N . ILE B 1 105 ? -22.484 9.539 14.844 1 98.31 105 ILE B N 1
ATOM 2580 C CA . ILE B 1 105 ? -23.156 10.766 15.266 1 98.31 105 ILE B CA 1
ATOM 2581 C C . ILE B 1 105 ? -23.391 10.727 16.781 1 98.31 105 ILE B C 1
ATOM 2583 O O . ILE B 1 105 ? -23.188 11.727 17.469 1 98.31 105 ILE B O 1
ATOM 2587 N N . SER B 1 106 ? -23.766 9.625 17.25 1 98.12 106 SER B N 1
ATOM 2588 C CA . SER B 1 106 ? -24 9.461 18.688 1 98.12 106 SER B CA 1
ATOM 2589 C C . SER B 1 106 ? -22.719 9.648 19.484 1 98.12 106 SER B C 1
ATOM 2591 O O . SER B 1 106 ? -22.766 9.953 20.688 1 98.12 106 SER B O 1
ATOM 2593 N N . LYS B 1 107 ? -21.562 9.375 18.891 1 97.69 107 LYS B N 1
ATOM 2594 C CA . LYS B 1 107 ? -20.266 9.531 19.547 1 97.69 107 LYS B CA 1
ATOM 2595 C C . LYS B 1 107 ? -19.734 10.953 19.391 1 97.69 107 LYS B C 1
ATOM 2597 O O . LYS B 1 107 ? -18.594 11.234 19.766 1 97.69 107 LYS B O 1
ATOM 2602 N N . GLY B 1 108 ? -20.531 11.836 18.656 1 96.25 108 GLY B N 1
ATOM 2603 C CA . GLY B 1 108 ? -20.172 13.25 18.578 1 96.25 108 GLY B CA 1
ATOM 2604 C C . GLY B 1 108 ? -19.578 13.648 17.25 1 96.25 108 GLY B C 1
ATOM 2605 O O . GLY B 1 108 ? -19.109 14.781 17.094 1 96.25 108 GLY B O 1
ATOM 2606 N N . ILE B 1 109 ? -19.484 12.75 16.328 1 96.12 109 ILE B N 1
ATOM 2607 C CA . ILE B 1 109 ? -18.953 13.07 15.008 1 96.12 109 ILE B CA 1
ATOM 2608 C C . ILE B 1 109 ? -20.047 13.734 14.164 1 96.12 109 ILE B C 1
ATOM 2610 O O . ILE B 1 109 ? -21.047 13.102 13.828 1 96.12 109 ILE B O 1
ATOM 2614 N N . LYS B 1 110 ? -19.859 14.953 13.773 1 94.44 110 LYS B N 1
ATOM 2615 C CA . LYS B 1 110 ? -20.891 15.75 13.117 1 94.44 110 LYS B CA 1
ATOM 2616 C C . LYS B 1 110 ? -21.016 15.367 11.648 1 94.44 110 LYS B C 1
ATOM 2618 O O . LYS B 1 110 ? -22.125 15.352 11.102 1 94.44 110 LYS B O 1
ATOM 2623 N N . TYR B 1 111 ? -19.938 15.062 10.984 1 95.38 111 TYR B N 1
ATOM 2624 C CA . TYR B 1 111 ? -19.953 14.766 9.562 1 95.38 111 TYR B CA 1
ATOM 2625 C C . TYR B 1 111 ? -19.234 13.453 9.266 1 95.38 111 TYR B C 1
ATOM 2627 O O . TYR B 1 111 ? -18.109 13.453 8.781 1 95.38 111 TYR B O 1
ATOM 2635 N N . PRO B 1 112 ? -19.922 12.367 9.562 1 97.81 112 PRO B N 1
ATOM 2636 C CA . PRO B 1 112 ? -19.297 11.07 9.297 1 97.81 112 PRO B CA 1
ATOM 2637 C C . PRO B 1 112 ? -18.891 10.898 7.836 1 97.81 112 PRO B C 1
ATOM 2639 O O . PRO B 1 112 ? -19.609 11.328 6.938 1 97.81 112 PRO B O 1
ATOM 2642 N N . ILE B 1 113 ? -17.766 10.289 7.633 1 97.94 113 ILE B N 1
ATOM 2643 C CA . ILE B 1 113 ? -17.25 10.07 6.285 1 97.94 113 ILE B CA 1
ATOM 2644 C C . ILE B 1 113 ? -17.5 8.625 5.859 1 97.94 113 ILE B C 1
ATOM 2646 O O . ILE B 1 113 ? -17.109 7.691 6.559 1 97.94 113 ILE B O 1
ATOM 2650 N N . SER B 1 114 ? -18.156 8.453 4.742 1 97.5 114 SER B N 1
ATOM 2651 C CA . SER B 1 114 ? -18.359 7.125 4.164 1 97.5 114 SER B CA 1
ATOM 2652 C C . SER B 1 114 ? -17.344 6.832 3.068 1 97.5 114 SER B C 1
ATOM 2654 O O . SER B 1 114 ? -16.828 7.75 2.418 1 97.5 114 SER B O 1
ATOM 2656 N N . SER B 1 115 ? -17.016 5.594 2.971 1 96.38 115 SER B N 1
ATOM 2657 C CA . SER B 1 115 ? -16.094 5.117 1.937 1 96.38 115 SER B CA 1
ATOM 2658 C C . SER B 1 115 ? -16.453 3.707 1.485 1 96.38 115 SER B C 1
ATOM 2660 O O . SER B 1 115 ? -17.453 3.133 1.952 1 96.38 115 SER B O 1
ATOM 2662 N N . TYR B 1 116 ? -15.781 3.275 0.472 1 95.81 116 TYR B N 1
ATOM 2663 C CA . TYR B 1 116 ? -15.969 1.906 0.006 1 95.81 116 TYR B CA 1
ATOM 2664 C C . TYR B 1 116 ? -14.719 1.394 -0.7 1 95.81 116 TYR B C 1
ATOM 2666 O O . TYR B 1 116 ? -13.891 2.184 -1.159 1 95.81 116 TYR B O 1
ATOM 2674 N N . LYS B 1 117 ? -14.547 0.091 -0.622 1 96.25 117 LYS B N 1
ATOM 2675 C CA . LYS B 1 117 ? -13.562 -0.619 -1.434 1 96.25 117 LYS B CA 1
ATOM 2676 C C . LYS B 1 117 ? -14.227 -1.709 -2.271 1 96.25 117 LYS B C 1
ATOM 2678 O O . LYS B 1 117 ? -15.305 -2.197 -1.925 1 96.25 117 LYS B O 1
ATOM 2683 N N . GLN B 1 118 ? -13.578 -1.921 -3.396 1 95.62 118 GLN B N 1
ATOM 2684 C CA . GLN B 1 118 ? -14.156 -2.891 -4.32 1 95.62 118 GLN B CA 1
ATOM 2685 C C . GLN B 1 118 ? -13.117 -3.92 -4.758 1 95.62 118 GLN B C 1
ATOM 2687 O O . GLN B 1 118 ? -11.953 -3.58 -4.977 1 95.62 118 GLN B O 1
ATOM 2692 N N . THR B 1 119 ? -13.484 -5.184 -4.848 1 95.06 119 THR B N 1
ATOM 2693 C CA . THR B 1 119 ? -12.672 -6.258 -5.398 1 95.06 119 THR B CA 1
ATOM 2694 C C . THR B 1 119 ? -13.398 -6.965 -6.535 1 95.06 119 THR B C 1
ATOM 2696 O O . THR B 1 119 ? -14.633 -7.051 -6.527 1 95.06 119 THR B O 1
ATOM 2699 N N . ASP B 1 120 ? -12.688 -7.434 -7.488 1 94.25 120 ASP B N 1
ATOM 2700 C CA . ASP B 1 120 ? -13.297 -7.918 -8.727 1 94.25 120 ASP B CA 1
ATOM 2701 C C . ASP B 1 120 ? -13.781 -9.352 -8.57 1 94.25 120 ASP B C 1
ATOM 2703 O O . ASP B 1 120 ? -14.75 -9.758 -9.219 1 94.25 120 ASP B O 1
ATOM 2707 N N . PHE B 1 121 ? -13.102 -10.18 -7.754 1 98.25 121 PHE B N 1
ATOM 2708 C CA . PHE B 1 121 ? -13.41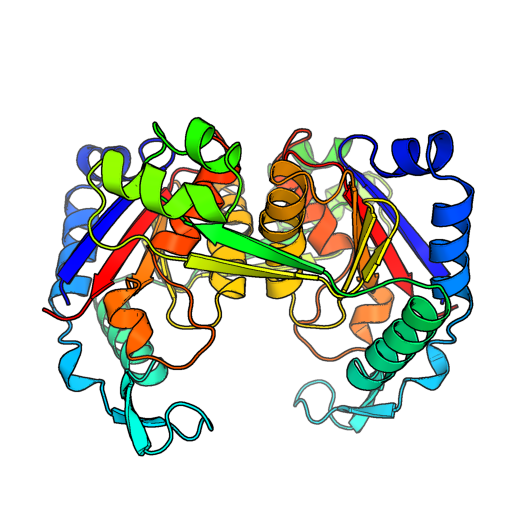4 -11.602 -7.738 1 98.25 121 PHE B CA 1
ATOM 2709 C C . PHE B 1 121 ? -13.609 -12.102 -6.312 1 98.25 121 PHE B C 1
ATOM 2711 O O . PHE B 1 121 ? -12.641 -12.367 -5.602 1 98.25 121 PHE B O 1
ATOM 2718 N N . VAL B 1 122 ? -14.82 -12.32 -5.969 1 98.56 122 VAL B N 1
ATOM 2719 C CA . VAL B 1 122 ? -15.141 -12.914 -4.68 1 98.56 122 VAL B CA 1
ATOM 2720 C C . VAL B 1 122 ? -16.078 -14.102 -4.879 1 98.56 122 VAL B C 1
ATOM 2722 O O . VAL B 1 122 ? -17.016 -14.031 -5.68 1 98.56 122 VAL B O 1
ATOM 2725 N N . LYS B 1 123 ? -15.797 -15.164 -4.301 1 98.38 123 LYS B N 1
ATOM 2726 C CA . LYS B 1 123 ? -16.609 -16.375 -4.32 1 98.38 123 LYS B CA 1
ATOM 2727 C C . LYS B 1 123 ? -16.375 -17.219 -3.062 1 98.38 123 LYS B C 1
ATOM 2729 O O . LYS B 1 123 ? -15.227 -17.484 -2.699 1 98.38 123 LYS B O 1
ATOM 2734 N N . ASP B 1 124 ? -17.469 -17.578 -2.307 1 98 124 ASP B N 1
ATOM 2735 C CA . ASP B 1 124 ? -17.422 -18.422 -1.114 1 98 124 ASP B CA 1
ATOM 2736 C C . ASP B 1 124 ? -16.5 -17.828 -0.056 1 98 124 ASP B C 1
ATOM 2738 O O . ASP B 1 124 ? -15.672 -18.531 0.525 1 98 124 ASP B O 1
ATOM 2742 N N . GLN B 1 125 ? -16.484 -16.5 0.099 1 97.88 125 GLN B N 1
ATOM 2743 C CA . GLN B 1 125 ? -15.758 -15.734 1.113 1 97.88 125 GLN B CA 1
ATOM 2744 C C . GLN B 1 125 ? -14.25 -15.789 0.878 1 97.88 125 GLN B C 1
ATOM 2746 O O . GLN B 1 125 ? -13.469 -15.688 1.824 1 97.88 125 GLN B O 1
ATOM 2751 N N . ILE B 1 126 ? -13.914 -16.047 -0.395 1 98.75 126 ILE B N 1
ATOM 2752 C CA . ILE B 1 126 ? -12.531 -15.953 -0.854 1 98.75 126 ILE B CA 1
ATOM 2753 C C . ILE B 1 126 ? -12.398 -14.812 -1.865 1 98.75 126 ILE B C 1
ATOM 2755 O O . ILE B 1 126 ? -13.195 -14.711 -2.803 1 98.75 126 ILE B O 1
ATOM 2759 N N . ALA B 1 127 ? -11.492 -13.961 -1.618 1 98.69 127 ALA B N 1
ATOM 2760 C CA . ALA B 1 127 ? -11.242 -12.875 -2.559 1 98.69 127 ALA B CA 1
ATOM 2761 C C . ALA B 1 127 ? -9.969 -13.125 -3.357 1 98.69 127 ALA B C 1
ATOM 2763 O O . ALA B 1 127 ? -8.93 -13.477 -2.787 1 98.69 127 ALA B O 1
ATOM 2764 N N . VAL B 1 128 ? -10.023 -12.961 -4.664 1 98.69 128 VAL B N 1
ATOM 2765 C CA . VAL B 1 128 ? -8.859 -13.07 -5.539 1 98.69 128 VAL B CA 1
ATOM 2766 C C . VAL B 1 128 ? -8.578 -11.727 -6.195 1 98.69 128 VAL B C 1
ATOM 2768 O O . VAL B 1 128 ? -9.477 -11.102 -6.766 1 98.69 128 VAL B O 1
ATOM 2771 N N . GLU B 1 129 ? -7.406 -11.25 -6.043 1 98.25 129 GLU B N 1
ATOM 2772 C CA . GLU B 1 129 ? -6.922 -10.07 -6.754 1 98.25 129 GLU B CA 1
ATOM 2773 C C . GLU B 1 129 ? -5.816 -10.43 -7.742 1 98.25 129 GLU B C 1
ATOM 2775 O O . GLU B 1 129 ? -4.82 -11.055 -7.363 1 98.25 129 GLU B O 1
ATOM 2780 N N . VAL B 1 130 ? -6.008 -10.133 -8.992 1 97.25 130 VAL B N 1
ATOM 2781 C CA . VAL B 1 130 ? -5 -10.281 -10.031 1 97.25 130 VAL B CA 1
ATOM 2782 C C . VAL B 1 130 ? -4.41 -8.922 -10.391 1 97.25 130 VAL B C 1
ATOM 2784 O O . VAL B 1 130 ? -5.125 -8.031 -10.852 1 97.25 130 VAL B O 1
ATOM 2787 N N . GLN B 1 131 ? -3.092 -8.805 -10.164 1 94.94 131 GLN B N 1
ATOM 2788 C CA . GLN B 1 131 ? -2.521 -7.469 -10.289 1 94.94 131 GLN B CA 1
ATOM 2789 C C . GLN B 1 131 ? -1.327 -7.465 -11.242 1 94.94 131 GLN B C 1
ATOM 2791 O O . GLN B 1 131 ? -0.272 -8.016 -10.922 1 94.94 131 GLN B O 1
ATOM 2796 N N . PHE B 1 132 ? -1.515 -6.723 -12.336 1 95.12 132 PHE B N 1
ATOM 2797 C CA . PHE B 1 132 ? -0.443 -6.527 -13.305 1 95.12 132 PHE B CA 1
ATOM 2798 C C . PHE B 1 132 ? -0.081 -5.051 -13.422 1 95.12 132 PHE B C 1
ATOM 2800 O O . PHE B 1 132 ? 0.57 -4.641 -14.383 1 95.12 132 PHE B O 1
ATOM 2807 N N . GLY B 1 133 ? -0.558 -4.273 -12.445 1 92.06 133 GLY B N 1
ATOM 2808 C CA . GLY B 1 133 ? -0.31 -2.84 -12.445 1 92.06 133 GLY B CA 1
ATOM 2809 C C . GLY B 1 133 ? 0.847 -2.432 -11.555 1 92.06 133 GLY B C 1
ATOM 2810 O O . GLY B 1 133 ? 1.763 -3.221 -11.312 1 92.06 133 GLY B O 1
ATOM 2811 N N . LYS B 1 134 ? 0.782 -1.188 -11.141 1 93.5 134 LYS B N 1
ATOM 2812 C CA . LYS B 1 134 ? 1.87 -0.594 -10.367 1 93.5 134 LYS B CA 1
ATOM 2813 C C . LYS B 1 134 ? 1.999 -1.259 -9 1 93.5 134 LYS B C 1
ATOM 2815 O O . LYS B 1 134 ? 0.995 -1.608 -8.375 1 93.5 134 LYS B O 1
ATOM 2820 N N . TYR B 1 135 ? 3.158 -1.277 -8.484 1 95.12 135 TYR B N 1
ATOM 2821 C CA . TYR B 1 135 ? 3.523 -1.961 -7.25 1 95.12 135 TYR B CA 1
ATOM 2822 C C . TYR B 1 135 ? 2.719 -1.424 -6.07 1 95.12 135 TYR B C 1
ATOM 2824 O O . TYR B 1 135 ? 2.369 -2.174 -5.156 1 95.12 135 TYR B O 1
ATOM 2832 N N . ALA B 1 136 ? 2.385 -0.189 -6.09 1 96.25 136 ALA B N 1
ATOM 2833 C CA . ALA B 1 136 ? 1.688 0.427 -4.961 1 96.25 136 ALA B CA 1
ATOM 2834 C C . ALA B 1 136 ?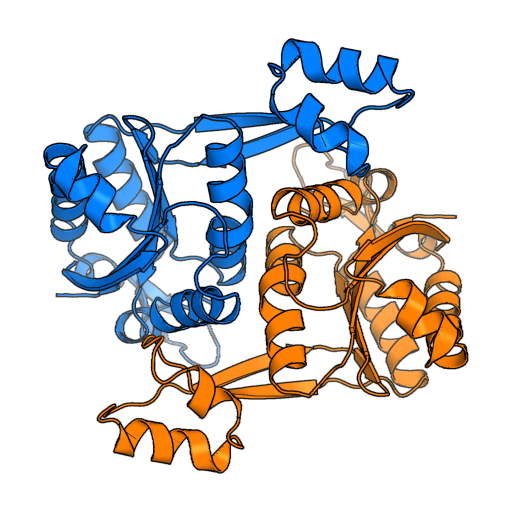 0.303 -0.183 -4.773 1 96.25 136 ALA B C 1
ATOM 2836 O O . ALA B 1 136 ? -0.182 -0.301 -3.645 1 96.25 136 ALA B O 1
ATOM 2837 N N . PHE B 1 137 ? -0.277 -0.615 -5.859 1 96.38 137 PHE B N 1
ATOM 2838 C CA . PHE B 1 137 ? -1.621 -1.176 -5.781 1 96.38 137 PHE B CA 1
ATOM 2839 C C . PHE B 1 137 ? -1.598 -2.553 -5.133 1 96.38 137 PHE B C 1
ATOM 2841 O O . PHE B 1 137 ? -2.572 -2.963 -4.496 1 96.38 137 PHE B O 1
ATOM 2848 N N . VAL B 1 138 ? -0.491 -3.254 -5.27 1 97.31 138 VAL B N 1
ATOM 2849 C CA . VAL B 1 138 ? -0.378 -4.543 -4.598 1 97.31 138 VAL B CA 1
ATOM 2850 C C . VAL B 1 138 ? -0.229 -4.328 -3.092 1 97.31 138 VAL B C 1
ATOM 2852 O O . VAL B 1 138 ? -0.821 -5.055 -2.293 1 97.31 138 VAL B O 1
ATOM 2855 N N . ALA B 1 139 ? 0.574 -3.312 -2.754 1 96.5 139 ALA B N 1
ATOM 2856 C CA . ALA B 1 139 ? 0.679 -2.967 -1.339 1 96.5 139 ALA B CA 1
ATOM 2857 C C . ALA B 1 139 ? -0.688 -2.623 -0.755 1 96.5 139 ALA B C 1
ATOM 2859 O O . ALA B 1 139 ? -1.022 -3.051 0.353 1 96.5 139 ALA B O 1
ATOM 2860 N N . PHE B 1 140 ? -1.429 -1.902 -1.495 1 97.94 140 PHE B N 1
ATOM 2861 C CA . PHE B 1 140 ? -2.775 -1.537 -1.069 1 97.94 140 PHE B CA 1
ATOM 2862 C C . PHE B 1 140 ? -3.643 -2.777 -0.893 1 97.94 140 PHE B C 1
ATOM 2864 O O . PHE B 1 140 ? -4.391 -2.885 0.08 1 97.94 140 PHE B O 1
ATOM 2871 N N . ASP B 1 141 ? -3.559 -3.715 -1.766 1 98.06 141 ASP B N 1
ATOM 2872 C CA . ASP B 1 141 ? -4.328 -4.949 -1.68 1 98.06 141 ASP B CA 1
ATOM 2873 C C . ASP B 1 141 ? -3.945 -5.75 -0.437 1 98.06 141 ASP B C 1
ATOM 2875 O O . ASP B 1 141 ? -4.812 -6.148 0.344 1 98.06 141 ASP B O 1
ATOM 2879 N N . LEU B 1 142 ? -2.66 -5.891 -0.253 1 97.88 142 LEU B N 1
ATOM 2880 C CA . LEU B 1 142 ? -2.133 -6.805 0.757 1 97.88 142 LEU B CA 1
ATOM 2881 C C . LEU B 1 142 ? -2.326 -6.234 2.158 1 97.88 142 LEU B C 1
ATOM 2883 O O . LEU B 1 142 ? -2.627 -6.973 3.098 1 97.88 142 LEU B O 1
ATOM 2887 N N . PHE B 1 143 ? -2.209 -4.895 2.246 1 97.81 143 PHE B N 1
ATOM 2888 C CA . PHE B 1 143 ? -2.131 -4.352 3.596 1 97.81 143 PHE B CA 1
ATOM 2889 C C . PHE B 1 143 ? -3.404 -3.592 3.949 1 97.81 143 PHE B C 1
ATOM 2891 O O . PHE B 1 143 ? -3.641 -3.273 5.117 1 97.81 143 PHE B O 1
ATOM 2898 N N . VAL B 1 144 ? -4.258 -3.311 2.996 1 97.56 144 VAL B N 1
ATOM 2899 C CA . VAL B 1 144 ? -5.434 -2.5 3.301 1 97.56 144 VAL B CA 1
ATOM 2900 C C . VAL B 1 144 ? -6.699 -3.25 2.896 1 97.56 144 VAL B C 1
ATOM 2902 O O . VAL B 1 144 ? -7.527 -3.584 3.746 1 97.56 144 VAL B O 1
ATOM 2905 N N . LYS B 1 145 ? -6.809 -3.613 1.654 1 97.94 145 LYS B N 1
ATOM 2906 C CA . LYS B 1 145 ? -8.07 -4.094 1.095 1 97.94 145 LYS B CA 1
ATOM 2907 C C . LYS B 1 145 ? -8.445 -5.453 1.679 1 97.94 145 LYS B C 1
ATOM 2909 O O . LYS B 1 145 ? -9.578 -5.641 2.141 1 97.94 145 LYS B O 1
ATOM 2914 N N . HIS B 1 146 ? -7.547 -6.434 1.65 1 98.06 146 HIS B N 1
ATOM 2915 C CA . HIS B 1 146 ? -7.859 -7.766 2.158 1 98.06 146 HIS B CA 1
ATOM 2916 C C . HIS B 1 146 ? -8.234 -7.715 3.635 1 98.06 146 HIS B C 1
ATOM 2918 O O . HIS B 1 146 ? -9.172 -8.391 4.062 1 98.06 146 HIS B O 1
ATOM 2924 N N . LEU B 1 147 ? -7.508 -6.879 4.375 1 96.75 147 LEU B N 1
ATOM 2925 C CA . LEU B 1 147 ? -7.809 -6.75 5.797 1 96.75 147 LEU B CA 1
ATOM 2926 C C . LEU B 1 147 ? -9.195 -6.152 6.004 1 96.75 147 LEU B C 1
ATOM 2928 O O . LEU B 1 147 ? -9.945 -6.602 6.871 1 96.75 147 LEU B O 1
ATOM 2932 N N . LEU B 1 148 ? -9.492 -5.156 5.254 1 96.31 148 LEU B N 1
ATOM 2933 C CA . LEU B 1 148 ? -10.789 -4.496 5.359 1 96.31 148 LEU B CA 1
ATOM 2934 C C . LEU B 1 148 ? -11.922 -5.488 5.105 1 96.31 148 LEU B C 1
ATOM 2936 O O . LEU B 1 148 ? -12.867 -5.574 5.895 1 96.31 148 LEU B O 1
ATOM 2940 N N . PHE B 1 149 ? -11.844 -6.254 4.035 1 96.75 149 PHE B N 1
ATOM 2941 C CA . PHE B 1 149 ? -12.875 -7.234 3.695 1 96.75 149 PHE B CA 1
ATOM 2942 C C . PHE B 1 149 ? -12.938 -8.336 4.75 1 96.75 149 PHE B C 1
ATOM 2944 O O . PHE B 1 149 ? -14.023 -8.805 5.094 1 96.75 149 PHE B O 1
ATOM 2951 N N . TYR B 1 150 ? -11.82 -8.703 5.227 1 96.5 150 TYR B N 1
ATOM 2952 C CA . TYR B 1 150 ? -11.742 -9.75 6.238 1 96.5 150 TYR B CA 1
ATOM 2953 C C . TYR B 1 150 ? -12.398 -9.297 7.539 1 96.5 150 TYR B C 1
ATOM 2955 O O . TYR B 1 150 ? -13.258 -9.992 8.078 1 96.5 150 TYR B O 1
ATOM 2963 N N . SER B 1 151 ? -11.992 -8.164 8 1 92 151 SER B N 1
ATOM 2964 C CA . SER B 1 151 ? -12.516 -7.652 9.266 1 92 151 SER B CA 1
ATOM 2965 C C . SER B 1 151 ? -14 -7.328 9.156 1 92 151 SER B C 1
ATOM 2967 O O . SER B 1 151 ? -14.727 -7.371 10.148 1 92 151 SER B O 1
ATOM 2969 N N . GLY B 1 152 ? -14.43 -7.027 7.957 1 90.44 152 GLY B N 1
ATOM 2970 C CA . GLY B 1 152 ? -15.836 -6.758 7.707 1 90.44 152 GLY B CA 1
ATOM 2971 C C . GLY B 1 152 ? -16.672 -8.016 7.598 1 90.44 152 GLY B C 1
ATOM 2972 O O . GLY B 1 152 ? -17.906 -7.949 7.496 1 90.44 152 GLY B O 1
ATOM 2973 N N . GLY B 1 153 ? -16.016 -9.148 7.531 1 92.75 153 GLY B N 1
ATOM 2974 C CA . GLY B 1 153 ? -16.719 -10.422 7.469 1 92.75 153 GLY B CA 1
ATOM 2975 C C . GLY B 1 153 ? -17.094 -10.828 6.059 1 92.75 153 GLY B C 1
ATOM 2976 O O . GLY B 1 153 ? -17.906 -11.727 5.863 1 92.75 153 GLY B O 1
ATOM 2977 N N . VAL B 1 154 ? -16.484 -10.133 5.141 1 94.88 154 VAL B N 1
ATOM 2978 C CA . VAL B 1 154 ? -16.828 -10.391 3.746 1 94.88 154 VAL B CA 1
ATOM 2979 C C . VAL B 1 154 ? -16.047 -11.602 3.242 1 94.88 154 VAL B C 1
ATOM 2981 O O . VAL B 1 154 ? -16.562 -12.414 2.473 1 94.88 154 VAL B O 1
ATOM 2984 N N . ILE B 1 155 ? -14.82 -11.695 3.689 1 97.81 155 ILE B N 1
ATOM 2985 C CA . ILE B 1 155 ? -13.984 -12.805 3.238 1 97.81 155 ILE B CA 1
ATOM 2986 C C . ILE B 1 155 ? -13.305 -13.461 4.438 1 97.81 155 ILE B C 1
ATOM 2988 O O . ILE B 1 155 ? -13.172 -12.844 5.496 1 97.81 155 ILE B O 1
ATOM 2992 N N . ASN B 1 156 ? -12.859 -14.68 4.195 1 98.06 156 ASN B N 1
ATOM 2993 C CA . ASN B 1 156 ? -12.055 -15.383 5.188 1 98.06 156 ASN B CA 1
ATOM 2994 C C . ASN B 1 156 ? -10.602 -15.508 4.742 1 98.06 156 ASN B C 1
ATOM 2996 O O . ASN B 1 156 ? -9.734 -15.859 5.543 1 98.06 156 ASN B O 1
ATOM 3000 N N . LEU B 1 157 ? -10.383 -15.219 3.488 1 98.62 157 LEU B N 1
ATOM 3001 C CA . LEU B 1 157 ? -9.039 -15.359 2.924 1 98.62 157 LEU B CA 1
ATOM 3002 C C . LEU B 1 157 ? -8.891 -14.508 1.669 1 98.62 157 LEU B C 1
ATOM 3004 O O . LEU B 1 157 ? -9.82 -14.398 0.867 1 98.62 157 LEU B O 1
ATOM 3008 N N . GLY B 1 158 ? -7.727 -13.844 1.554 1 98.75 158 GLY B N 1
ATOM 3009 C CA . GLY B 1 158 ? -7.387 -13.125 0.333 1 98.75 158 GLY B CA 1
ATOM 3010 C C . GLY B 1 158 ? -6.293 -13.805 -0.468 1 98.75 158 GLY B C 1
ATOM 3011 O O . GLY B 1 158 ? -5.328 -14.32 0.102 1 98.75 158 GLY B O 1
ATOM 3012 N N . ILE B 1 159 ? -6.453 -13.859 -1.802 1 98.88 159 ILE B N 1
ATOM 3013 C CA . ILE B 1 159 ? -5.449 -14.383 -2.719 1 98.88 159 ILE B CA 1
ATOM 3014 C C . ILE B 1 159 ? -4.934 -13.258 -3.617 1 98.88 159 ILE B C 1
ATOM 3016 O O . ILE B 1 159 ? -5.719 -12.477 -4.156 1 98.88 159 ILE B O 1
ATOM 3020 N N . GLU B 1 160 ? -3.684 -13.109 -3.727 1 98.75 160 GLU B N 1
ATOM 3021 C CA . GLU B 1 160 ? -3.039 -12.148 -4.617 1 98.75 160 GLU B CA 1
ATOM 3022 C C . GLU B 1 160 ? -2.238 -12.859 -5.707 1 98.75 160 GLU B C 1
ATOM 3024 O O . GLU B 1 160 ? -1.357 -13.664 -5.41 1 98.75 160 GLU B O 1
ATOM 3029 N N . VAL B 1 161 ? -2.559 -12.633 -6.941 1 98.56 161 VAL B N 1
ATOM 3030 C CA . VAL B 1 161 ? -1.864 -13.219 -8.086 1 98.56 161 VAL B CA 1
ATOM 3031 C C . VAL B 1 161 ? -1.012 -12.156 -8.773 1 98.56 161 VAL B C 1
ATOM 3033 O O . VAL B 1 161 ? -1.533 -11.141 -9.234 1 98.56 161 VAL B O 1
ATOM 3036 N N . LEU B 1 162 ? 0.274 -12.391 -8.836 1 97.62 162 LEU B N 1
ATOM 3037 C CA . LEU B 1 162 ? 1.234 -11.438 -9.391 1 97.62 162 LEU B CA 1
ATOM 3038 C C . LEU B 1 162 ? 2.254 -12.156 -10.273 1 97.62 162 LEU B C 1
ATOM 3040 O O . LEU B 1 162 ? 2.488 -13.352 -10.117 1 97.62 162 LEU B O 1
ATOM 3044 N N . PRO B 1 163 ? 2.918 -11.359 -11.227 1 97.94 163 PRO B N 1
ATOM 3045 C CA . PRO B 1 163 ? 4.027 -11.969 -11.969 1 97.94 163 PRO B CA 1
ATOM 3046 C C . PRO B 1 163 ? 5.262 -12.195 -11.094 1 97.94 163 PRO B C 1
ATOM 3048 O O . PRO B 1 163 ? 5.5 -11.438 -10.148 1 97.94 163 PRO B O 1
ATOM 3051 N N . THR B 1 164 ? 5.969 -13.227 -11.383 1 97.75 164 THR B N 1
ATOM 3052 C CA . THR B 1 164 ? 7.309 -13.336 -10.82 1 97.75 164 THR B CA 1
ATOM 3053 C C . THR B 1 164 ? 8.227 -12.258 -11.398 1 97.75 164 THR B C 1
ATOM 3055 O O . THR B 1 164 ? 7.875 -11.594 -12.367 1 97.75 164 THR B O 1
ATOM 3058 N N . LYS B 1 165 ? 9.375 -12.133 -10.797 1 97.25 165 LYS B N 1
ATOM 3059 C CA . LYS B 1 165 ? 10.359 -11.203 -11.336 1 97.25 165 LYS B CA 1
ATOM 3060 C C . LYS B 1 165 ? 10.727 -11.562 -12.773 1 97.25 165 LYS B C 1
ATOM 3062 O O . LYS B 1 165 ? 10.922 -10.672 -13.609 1 97.25 165 LYS B O 1
ATOM 3067 N N . LYS B 1 166 ? 10.82 -12.828 -13.047 1 95.81 166 LYS B N 1
ATOM 3068 C CA . LYS B 1 166 ? 11.133 -13.32 -14.383 1 95.81 166 LYS B CA 1
ATOM 3069 C C . LYS B 1 166 ? 10.125 -12.812 -15.414 1 95.81 166 LYS B C 1
ATOM 3071 O O . LYS B 1 166 ? 10.508 -12.297 -16.469 1 95.81 166 LYS B O 1
ATOM 3076 N N . MET B 1 167 ? 8.875 -12.906 -15.117 1 96 167 MET B N 1
ATOM 3077 C CA . MET B 1 167 ? 7.828 -12.438 -16.016 1 96 167 MET B CA 1
ATOM 3078 C C . MET B 1 167 ? 7.766 -10.914 -16.047 1 96 167 MET B C 1
ATOM 3080 O O . MET B 1 167 ? 7.605 -10.312 -17.109 1 96 167 MET B O 1
ATOM 3084 N N . GLN B 1 168 ? 7.848 -10.359 -14.867 1 96.25 168 GLN B N 1
ATOM 3085 C CA . GLN B 1 168 ? 7.777 -8.906 -14.734 1 96.25 168 GLN B CA 1
ATOM 3086 C C . GLN B 1 168 ? 8.836 -8.227 -15.602 1 96.25 168 GLN B C 1
ATOM 3088 O O . GLN B 1 168 ? 8.594 -7.156 -16.156 1 96.25 168 GLN B O 1
ATOM 3093 N N . ALA B 1 169 ? 9.984 -8.844 -15.781 1 94.19 169 ALA B N 1
ATOM 3094 C CA . ALA B 1 169 ? 11.078 -8.297 -16.594 1 94.19 169 ALA B CA 1
ATOM 3095 C C . ALA B 1 169 ? 10.641 -8.102 -18.031 1 94.19 169 ALA B C 1
ATOM 3097 O O . ALA B 1 169 ? 11.289 -7.375 -18.797 1 94.19 169 ALA B O 1
ATOM 3098 N N . GLN B 1 170 ? 9.57 -8.727 -18.391 1 94.5 170 GLN B N 1
ATOM 3099 C CA . GLN B 1 170 ? 9.023 -8.617 -19.75 1 94.5 170 GLN B CA 1
ATOM 3100 C C . GLN B 1 170 ? 7.75 -7.785 -19.766 1 94.5 170 GLN B C 1
ATOM 3102 O O . GLN B 1 170 ? 6.875 -7.996 -20.609 1 94.5 170 GLN B O 1
ATOM 3107 N N . MET B 1 171 ? 7.625 -6.969 -18.75 1 94.62 171 MET B N 1
ATOM 3108 C CA . MET B 1 171 ? 6.508 -6.039 -18.641 1 94.62 171 MET B CA 1
ATOM 3109 C C . MET B 1 171 ? 7.004 -4.602 -18.516 1 94.62 171 MET B C 1
ATOM 3111 O O . MET B 1 171 ? 8.211 -4.355 -18.5 1 94.62 171 MET B O 1
ATOM 3115 N N . SER B 1 172 ? 6 -3.713 -18.531 1 92.44 172 SER B N 1
ATOM 3116 C CA . SER B 1 172 ? 6.355 -2.309 -18.344 1 92.44 172 SER B CA 1
ATOM 3117 C C . SER B 1 172 ? 7.012 -2.072 -17 1 92.44 172 SER B C 1
ATOM 3119 O O . SER B 1 172 ? 6.844 -2.871 -16.062 1 92.44 172 SER B O 1
ATOM 3121 N N . SER B 1 173 ? 7.691 -1.021 -16.844 1 90.12 173 SER B N 1
ATOM 3122 C CA . SER B 1 173 ? 8.344 -0.671 -15.594 1 90.12 173 SER B CA 1
ATOM 3123 C C . SER B 1 173 ? 7.32 -0.38 -14.5 1 90.12 173 SER B C 1
ATOM 3125 O O . SER B 1 173 ? 6.184 -0.008 -14.789 1 90.12 173 SER B O 1
ATOM 3127 N N . GLY B 1 174 ? 7.699 -0.662 -13.258 1 91.81 174 GLY B N 1
ATOM 3128 C CA . GLY B 1 174 ? 6.871 -0.276 -12.125 1 91.81 174 GLY B CA 1
ATOM 3129 C C . GLY B 1 174 ? 5.891 -1.354 -11.711 1 91.81 174 GLY B C 1
ATOM 3130 O O . GLY B 1 174 ? 5.246 -1.245 -10.664 1 91.81 174 GLY B O 1
ATOM 3131 N N . VAL B 1 175 ? 5.84 -2.363 -12.547 1 95.19 175 VAL B N 1
ATOM 3132 C CA . VAL B 1 175 ? 4.941 -3.469 -12.227 1 95.19 175 VAL B CA 1
ATOM 3133 C C . VAL B 1 175 ? 5.48 -4.238 -11.023 1 95.19 175 VAL B C 1
ATOM 3135 O O . VAL B 1 175 ? 6.684 -4.488 -10.922 1 95.19 175 VAL B O 1
ATOM 3138 N N . ALA B 1 176 ? 4.555 -4.582 -10.156 1 96.38 176 ALA B N 1
ATOM 3139 C CA . ALA B 1 176 ? 4.926 -5.371 -8.984 1 96.38 176 ALA B CA 1
ATOM 3140 C C . ALA B 1 176 ? 5.332 -6.785 -9.383 1 96.38 176 ALA B C 1
ATOM 3142 O O . ALA B 1 176 ? 4.996 -7.25 -10.477 1 96.38 176 ALA B O 1
ATOM 3143 N N . TYR B 1 177 ? 6.098 -7.445 -8.516 1 97.94 177 TYR B N 1
ATOM 3144 C CA . TYR B 1 177 ? 6.469 -8.836 -8.734 1 97.94 177 TYR B CA 1
ATOM 3145 C C . TYR B 1 177 ? 6.445 -9.617 -7.422 1 97.94 177 TYR B C 1
ATOM 3147 O O . TYR B 1 177 ? 6.633 -9.047 -6.348 1 97.94 177 TYR B O 1
ATOM 3155 N N . TYR B 1 178 ? 6.254 -10.883 -7.617 1 98.44 178 TYR B N 1
ATOM 3156 C CA . TYR B 1 178 ? 5.98 -11.805 -6.523 1 98.44 178 TYR B CA 1
ATOM 3157 C C . TYR B 1 178 ? 7.035 -11.68 -5.43 1 98.44 178 TYR B C 1
ATOM 3159 O O . TYR B 1 178 ? 6.711 -11.422 -4.27 1 98.44 178 TYR B O 1
ATOM 3167 N N . GLU B 1 179 ? 8.297 -11.805 -5.711 1 98.31 179 GLU B N 1
ATOM 3168 C CA . GLU B 1 179 ? 9.383 -11.859 -4.738 1 98.31 179 GLU B CA 1
ATOM 3169 C C . GLU B 1 179 ? 9.453 -10.578 -3.916 1 98.31 179 GLU B C 1
ATOM 3171 O O . GLU B 1 179 ? 9.648 -10.617 -2.699 1 98.31 179 GLU B O 1
ATOM 3176 N N . GLY B 1 180 ? 9.234 -9.461 -4.566 1 97.75 180 GLY B N 1
ATOM 3177 C CA . GLY B 1 180 ? 9.258 -8.18 -3.877 1 97.75 180 GLY B CA 1
ATOM 3178 C C . GLY B 1 180 ? 8.117 -8 -2.898 1 97.75 180 GLY B C 1
ATOM 3179 O O . GLY B 1 180 ? 8.305 -7.473 -1.802 1 97.75 180 GLY B O 1
ATOM 3180 N N . GLU B 1 181 ? 6.961 -8.461 -3.295 1 98.19 181 GLU B N 1
ATOM 3181 C CA . GLU B 1 181 ? 5.781 -8.258 -2.459 1 98.19 181 GLU B CA 1
ATOM 3182 C C . GLU B 1 181 ? 5.781 -9.203 -1.266 1 98.19 181 GLU B C 1
ATOM 3184 O O . GLU B 1 181 ? 5.348 -8.836 -0.172 1 98.19 181 GLU B O 1
ATOM 3189 N N . VAL B 1 182 ? 6.227 -10.43 -1.456 1 98.25 182 VAL B N 1
ATOM 3190 C CA . VAL B 1 182 ? 6.367 -11.352 -0.333 1 98.25 182 VAL B CA 1
ATOM 3191 C C . VAL B 1 182 ? 7.391 -10.805 0.659 1 98.25 182 VAL B C 1
ATOM 3193 O O . VAL B 1 182 ? 7.188 -10.875 1.873 1 98.25 182 VAL B O 1
ATOM 3196 N N . TYR B 1 183 ? 8.523 -10.25 0.119 1 98 183 TYR B N 1
ATOM 3197 C CA . TYR B 1 183 ? 9.523 -9.602 0.96 1 98 183 TYR B CA 1
ATOM 3198 C C . TYR B 1 183 ? 8.883 -8.523 1.827 1 98 183 TYR B C 1
ATOM 3200 O O . TYR B 1 183 ? 9.18 -8.422 3.021 1 98 183 TYR B O 1
ATOM 3208 N N . ASN B 1 184 ? 8 -7.707 1.25 1 97.06 184 ASN B N 1
ATOM 3209 C CA . ASN B 1 184 ? 7.312 -6.652 1.983 1 97.06 184 ASN B CA 1
ATOM 3210 C C . ASN B 1 184 ? 6.457 -7.219 3.113 1 97.06 184 ASN B C 1
ATOM 3212 O O . ASN B 1 184 ? 6.418 -6.652 4.211 1 97.06 184 ASN B O 1
ATOM 3216 N N . VAL B 1 185 ? 5.816 -8.289 2.834 1 97.62 185 VAL B N 1
ATOM 3217 C CA . VAL B 1 185 ? 4.98 -8.93 3.846 1 97.62 185 VAL B CA 1
ATOM 3218 C C . VAL B 1 185 ? 5.859 -9.477 4.969 1 97.62 185 VAL B C 1
ATOM 3220 O O . VAL B 1 185 ? 5.578 -9.25 6.148 1 97.62 185 VAL B O 1
ATOM 3223 N N . LEU B 1 186 ? 6.934 -10.086 4.605 1 97.06 186 LEU B N 1
ATOM 3224 C CA . LEU B 1 186 ? 7.812 -10.719 5.582 1 97.06 186 LEU B CA 1
ATOM 3225 C C . LEU B 1 186 ? 8.43 -9.68 6.512 1 97.06 186 LEU B C 1
ATOM 3227 O O . LEU B 1 186 ? 8.672 -9.953 7.688 1 97.06 186 LEU B O 1
ATOM 3231 N N . ARG B 1 187 ? 8.609 -8.531 6.039 1 94.94 187 ARG B N 1
ATOM 3232 C CA . ARG B 1 187 ? 9.219 -7.461 6.828 1 94.94 187 ARG B CA 1
ATOM 3233 C C . ARG B 1 187 ? 8.32 -7.055 7.992 1 94.94 187 ARG B C 1
ATOM 3235 O O . ARG B 1 187 ? 8.789 -6.484 8.977 1 94.94 187 ARG B O 1
ATOM 3242 N N . HIS B 1 188 ? 7.055 -7.301 7.875 1 94.94 188 HIS B N 1
ATOM 3243 C CA . HIS B 1 188 ? 6.109 -6.941 8.93 1 94.94 188 HIS B CA 1
ATOM 3244 C C . HIS B 1 188 ? 6.117 -7.973 10.047 1 94.94 188 HIS B C 1
ATOM 3246 O O . HIS B 1 188 ? 5.582 -7.719 11.133 1 94.94 188 HIS B O 1
ATOM 3252 N N . GLY B 1 189 ? 6.656 -9.117 9.719 1 91.31 189 GLY B N 1
ATOM 3253 C CA . GLY B 1 189 ? 6.629 -10.18 10.703 1 91.31 189 GLY B CA 1
ATOM 3254 C C . GLY B 1 189 ? 5.543 -11.211 10.445 1 91.31 189 GLY B C 1
ATOM 3255 O O . GLY B 1 189 ? 4.684 -11.008 9.586 1 91.31 189 GLY B O 1
ATOM 3256 N N . ARG B 1 190 ? 5.488 -12.219 11.18 1 89.44 190 ARG B N 1
ATOM 3257 C CA . ARG B 1 190 ? 4.695 -13.414 10.906 1 89.44 190 ARG B CA 1
ATOM 3258 C C . ARG B 1 190 ? 3.209 -13.148 11.117 1 89.44 190 ARG B C 1
ATOM 3260 O O . ARG B 1 190 ? 2.363 -13.812 10.523 1 89.44 190 ARG B O 1
ATOM 3267 N N . ASN B 1 191 ? 2.92 -12.117 11.922 1 91.06 191 ASN B N 1
ATOM 3268 C CA . ASN B 1 191 ? 1.52 -11.93 12.289 1 91.06 191 ASN B CA 1
ATOM 3269 C C . ASN B 1 191 ? 0.889 -10.766 11.531 1 91.06 191 ASN B C 1
ATOM 3271 O O . ASN B 1 191 ? -0.252 -10.391 11.805 1 91.06 191 ASN B O 1
ATOM 3275 N N . ASN B 1 192 ? 1.658 -10.211 10.664 1 93.25 192 ASN B N 1
ATOM 3276 C CA . ASN B 1 192 ? 1.162 -9.031 9.961 1 93.25 192 ASN B CA 1
ATOM 3277 C C . ASN B 1 192 ? 1.384 -9.141 8.461 1 93.25 192 ASN B C 1
ATOM 3279 O O . ASN B 1 192 ? 2.451 -9.57 8.016 1 93.25 192 ASN B O 1
ATOM 3283 N N . PRO B 1 193 ? 0.375 -8.758 7.75 1 96.06 193 PRO B N 1
ATOM 3284 C CA . PRO B 1 193 ? -0.963 -8.297 8.133 1 96.06 193 PRO B CA 1
ATOM 3285 C C . PRO B 1 193 ? -1.797 -9.391 8.797 1 96.06 193 PRO B C 1
ATOM 3287 O O . PRO B 1 193 ? -1.538 -10.578 8.602 1 96.06 193 PRO B O 1
ATOM 3290 N N . PRO B 1 194 ? -2.748 -8.938 9.602 1 96.12 194 PRO B N 1
ATOM 3291 C CA . PRO B 1 194 ? -3.521 -9.922 10.359 1 96.12 194 PRO B CA 1
ATOM 3292 C C . PRO B 1 194 ? -4.699 -10.477 9.57 1 96.12 194 PRO B C 1
ATOM 3294 O O . PRO B 1 194 ? -5.84 -10.438 10.039 1 96.12 194 PRO B O 1
ATOM 3297 N N . VAL B 1 195 ? -4.488 -11.031 8.508 1 97.25 195 VAL B N 1
ATOM 3298 C CA . VAL B 1 195 ? -5.449 -11.648 7.605 1 97.25 195 VAL B CA 1
ATOM 3299 C C . VAL B 1 195 ? -4.781 -12.805 6.859 1 97.25 195 VAL B C 1
ATOM 3301 O O . VAL B 1 195 ? -3.625 -12.703 6.445 1 97.25 195 VAL B O 1
ATOM 3304 N N . PRO B 1 196 ? -5.453 -14.008 6.715 1 98.44 196 PRO B N 1
ATOM 3305 C CA . PRO B 1 196 ? -4.879 -15.086 5.906 1 98.44 196 PRO B CA 1
ATOM 3306 C C . PRO B 1 196 ? -4.758 -14.719 4.43 1 98.44 196 PRO B C 1
ATOM 3308 O O . PRO B 1 196 ? -5.723 -14.242 3.826 1 98.44 196 PRO B O 1
ATOM 3311 N N . LEU B 1 197 ? -3.598 -14.922 3.91 1 98.75 197 LEU B N 1
ATOM 3312 C CA . LEU B 1 197 ? -3.354 -14.602 2.508 1 98.75 197 LEU B CA 1
ATOM 3313 C C . LEU B 1 197 ? -2.66 -15.758 1.801 1 98.75 197 LEU B C 1
ATOM 3315 O O . LEU B 1 197 ? -1.952 -16.547 2.436 1 98.75 197 LEU B O 1
ATOM 3319 N N . LEU B 1 198 ? -2.902 -15.883 0.552 1 98.88 198 LEU B N 1
ATOM 3320 C CA . LEU B 1 198 ? -2.113 -16.688 -0.372 1 98.88 198 LEU B CA 1
ATOM 3321 C C . LEU B 1 198 ? -1.61 -15.844 -1.538 1 98.88 198 LEU B C 1
ATOM 3323 O O . LEU B 1 198 ? -2.406 -15.242 -2.26 1 98.88 198 LEU B O 1
ATOM 3327 N N . ILE B 1 199 ? -0.323 -15.727 -1.65 1 98.81 199 ILE B N 1
ATOM 3328 C CA . ILE B 1 199 ? 0.28 -14.977 -2.748 1 98.81 199 ILE B CA 1
ATOM 3329 C C . ILE B 1 199 ? 0.84 -15.938 -3.787 1 98.81 199 ILE B C 1
ATOM 3331 O O . ILE B 1 199 ? 1.64 -16.828 -3.459 1 98.81 199 ILE B O 1
ATOM 3335 N N . LEU B 1 200 ? 0.389 -15.766 -5.031 1 98.88 200 LEU B N 1
ATOM 3336 C CA . LEU B 1 200 ? 0.786 -16.641 -6.129 1 98.88 200 LEU B CA 1
ATOM 3337 C C . LEU B 1 200 ? 1.614 -15.883 -7.156 1 98.88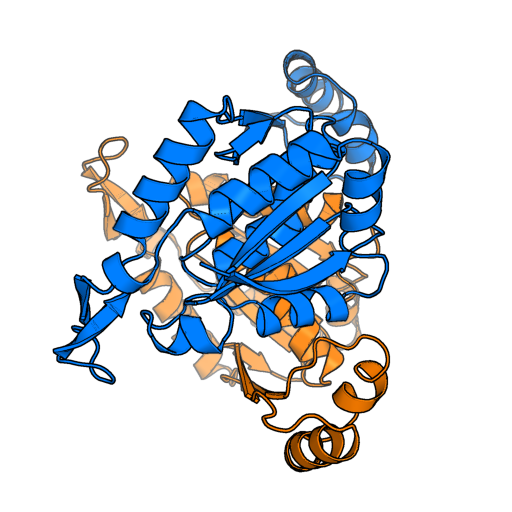 200 LEU B C 1
ATOM 3339 O O . LEU B 1 200 ? 1.172 -14.859 -7.68 1 98.88 200 LEU B O 1
ATOM 3343 N N . GLY B 1 201 ? 2.836 -16.328 -7.395 1 98.56 201 GLY B N 1
ATOM 3344 C CA . GLY B 1 201 ? 3.66 -15.82 -8.484 1 98.56 201 GLY B CA 1
ATOM 3345 C C . GLY B 1 201 ? 3.504 -16.609 -9.766 1 98.56 201 GLY B C 1
ATOM 3346 O O . GLY B 1 201 ? 3.785 -17.812 -9.797 1 98.56 201 GLY B O 1
ATOM 3347 N N . ILE B 1 202 ? 3.086 -15.906 -10.812 1 98.25 202 ILE B N 1
ATOM 3348 C CA . ILE B 1 202 ? 2.811 -16.625 -12.055 1 98.25 202 ILE B CA 1
ATOM 3349 C C . ILE B 1 202 ? 3.822 -16.203 -13.125 1 98.25 202 ILE B C 1
ATOM 3351 O O . ILE B 1 202 ? 4.418 -15.125 -13.039 1 98.25 202 ILE B O 1
ATOM 3355 N N . GLU B 1 203 ? 4.066 -17.047 -14.062 1 96.12 203 GLU B N 1
ATOM 3356 C CA . GLU B 1 203 ? 4.93 -16.75 -15.203 1 96.12 203 GLU B CA 1
ATOM 3357 C C . GLU B 1 203 ? 4.609 -17.641 -16.391 1 96.12 203 GLU B C 1
ATOM 3359 O O . GLU B 1 203 ? 3.732 -18.516 -16.312 1 96.12 203 GLU B O 1
ATOM 3364 N N . GLN B 1 204 ? 5.254 -17.25 -17.516 1 91.88 204 GLN B N 1
ATOM 3365 C CA . GLN B 1 204 ? 5.027 -18.031 -18.734 1 91.88 204 GLN B CA 1
ATOM 3366 C C . GLN B 1 204 ? 5.469 -19.484 -18.547 1 91.88 204 GLN B C 1
ATOM 3368 O O . GLN B 1 204 ? 6.469 -19.75 -17.891 1 91.88 204 GLN B O 1
ATOM 3373 N N . ASP B 1 205 ? 4.766 -20.375 -19.234 1 83.19 205 ASP B N 1
ATOM 3374 C CA . ASP B 1 205 ? 5.082 -21.797 -19.172 1 83.19 205 ASP B CA 1
ATOM 3375 C C . ASP B 1 205 ? 6.434 -22.094 -19.812 1 83.19 205 ASP B C 1
ATOM 3377 O O . ASP B 1 205 ? 6.828 -21.422 -20.781 1 83.19 205 ASP B O 1
#

Nearest PDB structures (foldseek):
  1vrr-assembly1_B  TM=9.073E-01  e=4.540E-28  Geobacillus stearothermophilus
  2p0j-assembly1_B  TM=9.690E-01  e=4.215E-26  Geobacillus stearothermophilus
  1sdo-assembly1_A-2  TM=9.636E-01  e=4.797E-26  Geobacillus stearothermophilus
  2bam-assembly1_B  TM=6.621E-01  e=2.983E-08  Bacillus amyloliquefaciens
  1bhm-assembly1_A  TM=6.854E-01  e=1.239E-07  Bacillus amyloliquefaciens

Foldseek 3Di:
DAFPDKDWAPCQVVCCVPPPVPVVVLVRVLQVVDAQVVFQQDADPDPVRHRAGFGDPVVVVVSSLVSLVVVPFAKDKDKAWDDPDPVCVVVLLPDDRVCNVVVVVVVPDPDIDMDMDMAGGDDPQEGEDEFFDAQVVVVCVQAPVQVSCCSSVSHQEYEYEAAAPVRCVRHDPRTDHQVVVVVVQPVVPRCPPPGIYMYTHDHHD/DAFPDKDWAPCQVVCCVPPPVPVVVLVRCLQVVDAQVVFQQDADCDPVRHRAGFGDPVVVVVSSLVSLVVVPWAKDKDKAWDDPDPVCVVVLLPDPRVCNVVVVVVVPDPDIDMDMDMAGGDDPQEGEDEFFDAQVVVVCVQAPVQVSCCSSVSHQEYEYEAAAPVRCVRHDPRTDHQVVVVVVQPVVPRCPPPGTYMYTHDHHD